Protein 2HEK (pdb70)

Structure (mmCIF, N/CA/C/O backbone):
data_2HEK
#
_entry.id   2HEK
#
_cell.length_a   107.687
_cell.length_b   144.413
_cell.length_c   144.677
_cell.angle_alpha   90.00
_cell.angle_beta   90.00
_cell.angle_gamma   90.00
#
_symmetry.space_group_name_H-M   'C 2 2 21'
#
loop_
_entity.id
_entity.type
_entity.pdbx_description
1 polymer 'Hypothetical protein'
2 non-polymer 'PHOSPHATE ION'
3 non-polymer 'ZINC ION'
4 non-polymer 'CHLORIDE ION'
5 non-polymer "GUANOSINE-5'-DIPHOSPHATE"
6 non-polymer GLYCEROL
7 non-polymer 'BROMIDE ION'
8 water water
#
loop_
_atom_site.group_PDB
_atom_site.id
_atom_site.type_symbol
_atom_site.label_atom_id
_atom_site.label_alt_id
_atom_site.label_comp_id
_atom_site.label_asym_id
_atom_site.label_entity_id
_atom_site.label_seq_id
_atom_site.pdbx_PDB_ins_code
_atom_site.Cartn_x
_atom_site.Cartn_y
_atom_site.Cartn_z
_atom_site.occupancy
_atom_site.B_iso_or_equiv
_atom_site.auth_seq_id
_atom_site.auth_comp_id
_atom_site.auth_asym_id
_atom_site.auth_atom_id
_atom_site.pdbx_PDB_model_num
ATOM 1 N N . MET A 1 1 ? 15.980 32.415 23.261 1.00 83.58 1 MET A N 1
ATOM 2 C CA . MET A 1 1 ? 15.338 33.390 24.200 1.00 83.22 1 MET A CA 1
ATOM 3 C C . MET A 1 1 ? 14.518 32.686 25.295 1.00 79.27 1 MET A C 1
ATOM 4 O O . MET A 1 1 ? 14.713 32.955 26.478 1.00 80.38 1 MET A O 1
ATOM 9 N N . ILE A 1 2 ? 13.579 31.829 24.896 1.00 72.07 2 ILE A N 1
ATOM 10 C CA . ILE A 1 2 ? 13.019 30.814 25.791 1.00 71.32 2 ILE A CA 1
ATOM 11 C C . ILE A 1 2 ? 13.076 29.458 25.063 1.00 61.80 2 ILE A C 1
ATOM 12 O O . ILE A 1 2 ? 12.470 29.301 23.993 1.00 62.65 2 ILE A O 1
ATOM 17 N N . LYS A 1 3 ? 13.841 28.512 25.619 1.00 55.98 3 LYS A N 1
ATOM 18 C CA . LYS A 1 3 ? 13.921 27.144 25.087 1.00 50.41 3 LYS A CA 1
ATOM 19 C C . LYS A 1 3 ? 13.228 26.168 26.025 1.00 44.29 3 LYS A C 1
ATOM 20 O O . LYS A 1 3 ? 13.211 26.391 27.242 1.00 36.19 3 LYS A O 1
ATOM 26 N N . GLU A 1 4 ? 12.659 25.107 25.447 1.00 38.02 4 GLU A N 1
ATOM 27 C CA . GLU A 1 4 ? 11.951 24.059 26.183 1.00 37.72 4 GLU A CA 1
ATOM 28 C C . GLU A 1 4 ? 12.787 22.786 26.177 1.00 35.86 4 GLU A C 1
ATOM 29 O O . GLU A 1 4 ? 13.303 22.392 25.118 1.00 34.18 4 GLU A O 1
ATOM 35 N N . PHE A 1 5 ? 12.892 22.136 27.339 1.00 32.00 5 PHE A N 1
ATOM 36 C CA . PHE A 1 5 ? 13.631 20.872 27.469 1.00 31.34 5 PHE A CA 1
ATOM 37 C C . PHE A 1 5 ? 12.647 19.833 27.939 1.00 29.43 5 PHE A C 1
ATOM 38 O O . PHE A 1 5 ? 11.973 20.058 28.941 1.00 29.96 5 PHE A O 1
ATOM 46 N N . SER A 1 6 ? 12.588 18.683 27.275 1.00 28.76 6 SER A N 1
ATOM 47 C CA . SER A 1 6 ? 11.748 17.569 27.748 1.00 30.05 6 SER A CA 1
ATOM 48 C C . SER A 1 6 ? 12.265 17.106 29.073 1.00 26.79 6 SER A C 1
ATOM 49 O O . SER A 1 6 ? 13.482 16.925 29.232 1.00 26.94 6 SER A O 1
ATOM 52 N N . ASP A 1 7 ? 11.343 16.868 30.001 1.00 25.83 7 ASP A N 1
ATOM 53 C CA . ASP A 1 7 ? 11.703 16.321 31.318 1.00 25.85 7 ASP A CA 1
ATOM 54 C C . ASP A 1 7 ? 10.548 15.436 31.691 1.00 25.19 7 ASP A C 1
ATOM 55 O O . ASP A 1 7 ? 9.443 15.945 31.912 1.00 24.79 7 ASP A O 1
ATOM 60 N N . PRO A 1 8 ? 10.780 14.107 31.782 1.00 24.43 8 PRO A N 1
ATOM 61 C CA . PRO A 1 8 ? 9.659 13.185 32.073 1.00 23.78 8 PRO A CA 1
ATOM 62 C C . PRO A 1 8 ? 9.002 13.454 33.429 1.00 26.59 8 PRO A C 1
ATOM 63 O O . PRO A 1 8 ? 7.856 13.036 33.638 1.00 28.05 8 PRO A O 1
ATOM 67 N N . LEU A 1 9 ? 9.677 14.185 34.339 1.00 21.56 9 LEU A N 1
ATOM 68 C CA . LEU A 1 9 ? 9.042 14.519 35.607 1.00 28.56 9 LEU A CA 1
ATOM 69 C C . LEU A 1 9 ? 7.989 15.617 35.438 1.00 30.97 9 LEU A C 1
ATOM 70 O O . LEU A 1 9 ? 7.027 15.662 36.182 1.00 34.31 9 LEU A O 1
ATOM 75 N N . TYR A 1 10 ? 8.175 16.515 34.483 1.00 25.14 10 TYR A N 1
ATOM 76 C CA . TYR A 1 10 ? 7.377 17.758 34.468 1.00 30.66 10 TYR A CA 1
ATOM 77 C C . TYR A 1 10 ? 6.711 18.013 33.143 1.00 31.84 10 TYR A C 1
ATOM 78 O O . TYR A 1 10 ? 5.920 18.931 33.037 1.00 37.68 10 TYR A O 1
ATOM 87 N N . GLY A 1 11 ? 7.050 17.228 32.127 1.00 29.71 11 GLY A N 1
ATOM 88 C CA . GLY A 1 11 ? 6.610 17.519 30.751 1.00 29.75 11 GLY A CA 1
ATOM 89 C C . GLY A 1 11 ? 7.717 18.295 30.040 1.00 29.66 11 GLY A C 1
ATOM 90 O O . GLY A 1 11 ? 8.558 17.715 29.337 1.00 31.33 11 GLY A O 1
ATOM 91 N N . PHE A 1 12 ? 7.736 19.603 30.223 1.00 27.25 12 PHE A N 1
ATOM 92 C CA . PHE A 1 12 ? 8.823 20.452 29.652 1.00 33.01 12 PHE A CA 1
ATOM 93 C C . PHE A 1 12 ? 9.308 21.415 30.711 1.00 33.69 12 PHE A C 1
ATOM 94 O O . PHE A 1 12 ? 8.521 21.829 31.552 1.00 37.29 12 PHE A O 1
ATOM 102 N N . VAL A 1 13 ? 10.602 21.720 30.709 1.00 31.80 13 VAL A N 1
ATOM 103 C CA . VAL A 1 13 ? 11.136 22.820 31.518 1.00 30.80 13 VAL A CA 1
ATOM 104 C C . VAL A 1 13 ? 11.506 23.998 30.590 1.00 31.09 13 VAL A C 1
ATOM 105 O O . VAL A 1 13 ? 12.290 23.840 29.661 1.00 29.74 13 VAL A O 1
ATOM 109 N N . ARG A 1 14 ? 10.904 25.156 30.846 1.00 31.68 14 ARG A N 1
ATOM 110 C CA . ARG A 1 14 ? 11.112 26.330 30.027 1.00 34.99 14 ARG A CA 1
ATOM 111 C C . ARG A 1 14 ? 12.197 27.139 30.696 1.00 32.69 14 ARG A C 1
ATOM 112 O O . ARG A 1 14 ? 12.110 27.415 31.888 1.00 35.93 14 ARG A O 1
ATOM 120 N N . VAL A 1 15 ? 13.222 27.498 29.940 1.00 30.95 15 VAL A N 1
ATOM 121 C CA . VAL A 1 15 ? 14.336 28.279 30.440 1.00 32.82 15 VAL A CA 1
ATOM 122 C C . VAL A 1 15 ? 14.536 29.568 29.606 1.00 35.37 15 VAL A C 1
ATOM 123 O O . VAL A 1 15 ? 14.554 29.510 28.374 1.00 35.89 15 VAL A O 1
ATOM 127 N N . GLY A 1 16 ? 14.721 30.705 30.287 1.00 36.10 16 GLY A N 1
ATOM 128 C CA . GLY A 1 16 ? 14.993 31.999 29.654 1.00 36.97 16 GLY A CA 1
ATOM 129 C C . GLY A 1 16 ? 16.444 32.183 29.252 1.00 39.53 16 GLY A C 1
ATOM 130 O O . GLY A 1 16 ? 17.261 31.281 29.406 1.00 39.48 16 GLY A O 1
ATOM 131 N N . GLU A 1 17 ? 16.790 33.361 28.747 1.00 39.35 17 GLU A N 1
ATOM 132 C CA . GLU A 1 17 ? 18.108 33.518 28.146 1.00 40.59 17 GLU A CA 1
ATOM 133 C C . GLU A 1 17 ? 19.252 33.443 29.149 1.00 34.78 17 GLU A C 1
ATOM 134 O O . GLU A 1 17 ? 20.322 32.924 28.829 1.00 34.73 17 GLU A O 1
ATOM 140 N N . ALA A 1 18 ? 19.063 33.989 30.349 1.00 33.16 18 ALA A N 1
ATOM 141 C CA . ALA A 1 18 ? 20.170 33.945 31.311 1.00 33.94 18 ALA A CA 1
ATOM 142 C C . ALA A 1 18 ? 20.490 32.491 31.677 1.00 32.88 18 ALA A C 1
ATOM 143 O O . ALA A 1 18 ? 21.657 32.075 31.696 1.00 28.46 18 ALA A O 1
ATOM 145 N N . GLY A 1 19 ? 19.441 31.699 31.911 1.00 32.72 19 GLY A N 1
ATOM 146 C CA . GLY A 1 19 ? 19.629 30.287 32.231 1.00 31.42 19 GLY A CA 1
ATOM 147 C C . GLY A 1 19 ? 20.290 29.504 31.119 1.00 30.11 19 GLY A C 1
ATOM 148 O O . GLY A 1 19 ? 21.183 28.688 31.388 1.00 29.89 19 GLY A O 1
ATOM 149 N N . LEU A 1 20 ? 19.869 29.738 29.869 1.00 29.63 20 LEU A N 1
ATOM 150 C CA . LEU A 1 20 ? 20.490 29.055 28.718 1.00 32.04 20 LEU A CA 1
ATOM 151 C C . LEU A 1 20 ? 21.982 29.320 28.592 1.00 32.93 20 LEU A C 1
ATOM 152 O O . LEU A 1 20 ? 22.766 28.404 28.296 1.00 33.22 20 LEU A O 1
ATOM 157 N N . ARG A 1 21 ? 22.384 30.573 28.820 1.00 33.52 21 ARG A N 1
ATOM 158 C CA . ARG A 1 21 ? 23.807 30.948 28.723 1.00 36.65 21 ARG A CA 1
ATOM 159 C C . ARG A 1 21 ? 24.601 30.176 29.762 1.00 32.07 21 ARG A C 1
ATOM 160 O O . ARG A 1 21 ? 25.715 29.653 29.494 1.00 31.22 21 ARG A O 1
ATOM 168 N N . LEU A 1 22 ? 24.004 30.049 30.949 1.00 29.87 22 LEU A N 1
ATOM 169 C CA . LEU A 1 22 ? 24.621 29.255 32.023 1.00 29.90 22 LEU A CA 1
ATOM 170 C C . LEU A 1 22 ? 24.631 27.768 31.701 1.00 30.76 22 LEU A C 1
ATOM 171 O O . LEU A 1 22 ? 25.637 27.080 31.900 1.00 30.34 22 LEU A O 1
ATOM 176 N N . ILE A 1 23 ? 23.503 27.257 31.210 1.00 31.38 23 ILE A N 1
ATOM 177 C CA . ILE A 1 23 ? 23.433 25.836 30.829 1.00 30.47 23 ILE A CA 1
ATOM 178 C C . ILE A 1 23 ? 24.490 25.446 29.785 1.00 32.10 23 ILE A C 1
ATOM 179 O O . ILE A 1 23 ? 25.117 24.381 29.871 1.00 30.08 23 ILE A O 1
ATOM 184 N N . ASP A 1 24 ? 24.704 26.329 28.819 1.00 35.17 24 ASP A N 1
ATOM 185 C CA . ASP A 1 24 ? 25.675 26.073 27.765 1.00 38.79 24 ASP A CA 1
ATOM 186 C C . ASP A 1 24 ? 27.149 26.171 28.194 1.00 39.57 24 ASP A C 1
ATOM 187 O O . ASP A 1 24 ? 28.037 25.761 27.453 1.00 42.60 24 ASP A O 1
ATOM 192 N N . SER A 1 25 ? 27.428 26.665 29.388 1.00 37.68 25 SER A N 1
ATOM 193 C CA . SER A 1 25 ? 28.858 26.779 29.821 1.00 34.05 25 SER A CA 1
ATOM 194 C C . SER A 1 25 ? 29.437 25.433 30.182 1.00 35.91 25 SER A C 1
ATOM 195 O O . SER A 1 25 ? 28.696 24.506 30.553 1.00 35.96 25 SER A O 1
ATOM 198 N N . PHE A 1 26 ? 30.758 25.298 30.067 1.00 35.21 26 PHE A N 1
ATOM 199 C CA . PHE A 1 26 ? 31.441 24.057 30.389 1.00 41.22 26 PHE A CA 1
ATOM 200 C C . PHE A 1 26 ? 31.228 23.559 31.837 1.00 39.36 26 PHE A C 1
ATOM 201 O O . PHE A 1 26 ? 31.039 22.372 32.040 1.00 36.07 26 PHE A O 1
ATOM 209 N N . PRO A 1 27 ? 31.303 24.443 32.857 1.00 39.86 27 PRO A N 1
ATOM 210 C CA . PRO A 1 27 ? 31.063 23.895 34.219 1.00 37.63 27 PRO A CA 1
ATOM 211 C C . PRO A 1 27 ? 29.638 23.328 34.431 1.00 34.35 27 PRO A C 1
ATOM 212 O O . PRO A 1 27 ? 29.456 22.403 35.231 1.00 33.01 27 PRO A O 1
ATOM 216 N N . PHE A 1 28 ? 28.649 23.864 33.727 1.00 30.24 28 PHE A N 1
ATOM 217 C CA . PHE A 1 28 ? 27.308 23.289 33.814 1.00 31.79 28 PHE A CA 1
ATOM 218 C C . PHE A 1 28 ? 27.219 21.998 32.991 1.00 32.64 28 PHE A C 1
ATOM 219 O O . PHE A 1 28 ? 26.646 20.995 33.445 1.00 31.60 28 PHE A O 1
ATOM 227 N N . GLN A 1 29 ? 27.821 21.986 31.811 1.00 31.68 29 GLN A N 1
ATOM 228 C CA . GLN A 1 29 ? 27.769 20.763 30.984 1.00 34.02 29 GLN A CA 1
ATOM 229 C C . GLN A 1 29 ? 28.457 19.563 31.663 1.00 34.69 29 GLN A C 1
ATOM 230 O O . GLN A 1 29 ? 28.034 18.419 31.497 1.00 33.12 29 GLN A O 1
ATOM 236 N N . ARG A 1 30 ? 29.501 19.827 32.448 1.00 33.29 30 ARG A N 1
ATOM 237 C CA . ARG A 1 30 ? 30.138 18.815 33.289 1.00 32.88 30 ARG A CA 1
ATOM 238 C C . ARG A 1 30 ? 29.113 17.974 34.086 1.00 32.05 30 ARG A C 1
ATOM 239 O O . ARG A 1 30 ? 29.300 16.754 34.345 1.00 29.28 30 ARG A O 1
ATOM 247 N N . LEU A 1 31 ? 28.042 18.625 34.519 1.00 27.71 31 LEU A N 1
ATOM 248 C CA . LEU A 1 31 ? 27.097 17.933 35.376 1.00 27.69 31 LEU A CA 1
ATOM 249 C C . LEU A 1 31 ? 26.413 16.774 34.632 1.00 27.32 31 LEU A C 1
ATOM 250 O O . LEU A 1 31 ? 25.962 15.853 35.272 1.00 29.07 31 LEU A O 1
ATOM 255 N N . ARG A 1 32 ? 26.373 16.818 33.295 1.00 30.67 32 ARG A N 1
ATOM 256 C CA . ARG A 1 32 ? 25.848 15.698 32.458 1.00 30.68 32 ARG A CA 1
ATOM 257 C C . ARG A 1 32 ? 26.676 14.441 32.665 1.00 29.87 32 ARG A C 1
ATOM 258 O O . ARG A 1 32 ? 26.260 13.396 32.254 1.00 30.40 32 ARG A O 1
ATOM 266 N N . TYR A 1 33 ? 27.867 14.553 33.249 1.00 31.28 33 TYR A N 1
ATOM 267 C CA . TYR A 1 33 ? 28.798 13.402 33.356 1.00 31.22 33 TYR A CA 1
ATOM 268 C C . TYR A 1 33 ? 29.003 12.958 34.818 1.00 31.21 33 TYR A C 1
ATOM 269 O O . TYR A 1 33 ? 29.975 12.265 35.169 1.00 31.81 33 TYR A O 1
ATOM 278 N N . VAL A 1 34 ? 28.035 13.333 35.653 1.00 31.37 34 VAL A N 1
ATOM 279 C CA . VAL A 1 34 ? 28.030 12.992 37.081 1.00 30.89 34 VAL A CA 1
ATOM 280 C C . VAL A 1 34 ? 26.624 12.475 37.413 1.00 28.81 34 VAL A C 1
ATOM 281 O O . VAL A 1 34 ? 25.683 13.263 37.465 1.00 27.70 34 VAL A O 1
ATOM 285 N N . LYS A 1 35 ? 26.486 11.175 37.652 1.00 27.33 35 LYS A N 1
ATOM 286 C CA . LYS A 1 35 ? 25.216 10.594 38.076 1.00 28.58 35 LYS A CA 1
ATOM 287 C C . LYS A 1 35 ? 24.794 11.146 39.418 1.00 28.18 35 LYS A C 1
ATOM 288 O O . LYS A 1 35 ? 25.616 11.267 40.342 1.00 27.94 35 LYS A O 1
ATOM 294 N N . GLN A 1 36 ? 23.511 11.480 39.513 1.00 25.46 36 GLN A N 1
ATOM 295 C CA . GLN A 1 36 ? 22.908 12.025 40.701 1.00 25.70 36 GLN A CA 1
ATOM 296 C C . GLN A 1 36 ? 23.181 11.118 41.890 1.00 28.30 36 GLN A C 1
ATOM 297 O O . GLN A 1 36 ? 23.523 11.603 42.980 1.00 25.47 36 GLN A O 1
ATOM 303 N N . LEU A 1 37 ? 23.073 9.804 41.681 1.00 27.98 37 LEU A N 1
ATOM 304 C CA . LEU A 1 37 ? 23.174 8.846 42.777 1.00 26.22 37 LEU A CA 1
ATOM 305 C C . LEU A 1 37 ? 24.452 7.997 42.777 1.00 26.33 37 LEU A C 1
ATOM 306 O O . LEU A 1 37 ? 24.498 6.977 43.441 1.00 27.36 37 LEU A O 1
ATOM 311 N N . GLY A 1 38 ? 25.485 8.431 42.057 1.00 26.67 38 GLY A N 1
ATOM 312 C CA . GLY A 1 38 ? 26.787 7.811 42.137 1.00 28.23 38 GLY A CA 1
ATOM 313 C C . GLY A 1 38 ? 26.736 6.414 41.598 1.00 28.62 38 GLY A C 1
ATOM 314 O O . GLY A 1 38 ? 26.436 6.219 40.435 1.00 30.77 38 GLY A O 1
ATOM 315 N N . LEU A 1 39 ? 27.017 5.447 42.469 1.00 29.45 39 LEU A N 1
ATOM 316 C CA . LEU A 1 39 ? 27.052 4.017 42.127 1.00 27.33 39 LEU A CA 1
ATOM 317 C C . LEU A 1 39 ? 25.746 3.292 42.376 1.00 25.17 39 LEU A C 1
ATOM 318 O O . LEU A 1 39 ? 25.708 2.089 42.233 1.00 29.25 39 LEU A O 1
ATOM 323 N N . ALA A 1 40 ? 24.675 3.994 42.755 1.00 23.86 40 ALA A N 1
ATOM 324 C CA . ALA A 1 40 ? 23.430 3.305 43.023 1.00 23.36 40 ALA A CA 1
ATOM 325 C C . ALA A 1 40 ? 22.948 2.486 41.815 1.00 25.63 40 ALA A C 1
ATOM 326 O O . ALA A 1 40 ? 22.185 1.544 41.987 1.00 26.82 40 ALA A O 1
ATOM 328 N N . TYR A 1 41 ? 23.386 2.821 40.600 1.00 26.87 41 TYR A N 1
ATOM 329 C CA . TYR A 1 41 ? 22.878 2.108 39.407 1.00 28.47 41 TYR A CA 1
ATOM 330 C C . TYR A 1 41 ? 23.362 0.656 39.411 1.00 27.69 41 TYR A C 1
ATOM 331 O O . TYR A 1 41 ? 22.826 -0.190 38.684 1.00 27.32 41 TYR A O 1
ATOM 340 N N . LEU A 1 42 ? 24.350 0.360 40.263 1.00 24.70 42 LEU A N 1
ATOM 341 C CA . LEU A 1 42 ? 24.833 -1.020 40.395 1.00 26.64 42 LEU A CA 1
ATOM 342 C C . LEU A 1 42 ? 23.839 -1.882 41.187 1.00 27.06 42 LEU A C 1
ATOM 343 O O . LEU A 1 42 ? 23.970 -3.110 41.232 1.00 28.90 42 LEU A O 1
ATOM 348 N N . VAL A 1 43 ? 22.853 -1.242 41.807 1.00 24.45 43 VAL A N 1
ATOM 349 C CA . VAL A 1 43 ? 21.807 -1.938 42.564 1.00 23.92 43 VAL A CA 1
ATOM 350 C C . VAL A 1 43 ? 20.415 -1.658 41.929 1.00 25.56 43 VAL A C 1
ATOM 351 O O . VAL A 1 43 ? 19.588 -2.577 41.775 1.00 28.08 43 VAL A O 1
ATOM 355 N N . PHE A 1 44 ? 20.169 -0.393 41.582 1.00 24.84 44 PHE A N 1
ATOM 356 C CA . PHE A 1 44 ? 18.904 0.063 40.922 1.00 24.78 44 PHE A CA 1
ATOM 357 C C . PHE A 1 44 ? 19.284 0.432 39.495 1.00 23.24 44 PHE A C 1
ATOM 358 O O . PHE A 1 44 ? 19.757 1.541 39.265 1.00 24.21 44 PHE A O 1
ATOM 366 N N . PRO A 1 45 ? 19.177 -0.522 38.548 1.00 22.94 45 PRO A N 1
ATOM 367 C CA . PRO A 1 45 ? 19.862 -0.347 37.254 1.00 23.90 45 PRO A CA 1
ATOM 368 C C . PRO A 1 45 ? 19.475 0.907 36.466 1.00 23.75 45 PRO A C 1
ATOM 369 O O . PRO A 1 45 ? 20.316 1.460 35.750 1.00 25.81 45 PRO A O 1
ATOM 373 N N . SER A 1 46 ? 18.248 1.380 36.653 1.00 22.53 46 SER A N 1
ATOM 374 C CA . SER A 1 46 ? 17.739 2.526 35.869 1.00 22.92 46 SER A CA 1
ATOM 375 C C . SER A 1 46 ? 18.104 3.893 36.509 1.00 24.30 46 SER A C 1
ATOM 376 O O . SER A 1 46 ? 17.723 4.935 35.974 1.00 24.27 46 SER A O 1
ATOM 379 N N . ALA A 1 47 ? 18.874 3.885 37.612 1.00 24.16 47 ALA A N 1
ATOM 380 C CA . ALA A 1 47 ? 19.310 5.140 38.294 1.00 24.69 47 ALA A CA 1
ATOM 381 C C . ALA A 1 47 ? 20.409 5.823 37.510 1.00 25.07 47 ALA A C 1
ATOM 382 O O . ALA A 1 47 ? 21.500 6.074 38.047 1.00 26.91 47 ALA A O 1
ATOM 384 N N . GLN A 1 48 ? 20.109 6.189 36.271 1.00 23.78 48 GLN A N 1
ATOM 385 C CA . GLN A 1 48 ? 21.135 6.751 35.365 1.00 24.40 48 GLN A CA 1
ATOM 386 C C . GLN A 1 48 ? 21.048 8.274 35.262 1.00 24.34 48 GLN A C 1
ATOM 387 O O . GLN A 1 48 ? 21.834 8.879 34.560 1.00 24.45 48 GLN A O 1
ATOM 393 N N . HIS A 1 49 ? 20.076 8.887 35.940 1.00 23.56 49 HIS A N 1
ATOM 394 C CA . HIS A 1 49 ? 19.868 10.342 35.824 1.00 24.13 49 HIS A CA 1
ATOM 395 C C . HIS A 1 49 ? 21.088 11.105 36.376 1.00 26.12 49 HIS A C 1
ATOM 396 O O . HIS A 1 49 ? 21.811 10.601 37.296 1.00 26.69 49 HIS A O 1
ATOM 403 N N . THR A 1 50 ? 21.342 12.292 35.806 1.00 23.77 50 THR A N 1
ATOM 404 C CA . THR A 1 50 ? 22.536 13.060 36.176 1.00 25.02 50 THR A CA 1
ATOM 405 C C . THR A 1 50 ? 22.213 14.372 36.860 1.00 25.08 50 THR A C 1
ATOM 406 O O . THR A 1 50 ? 21.036 14.791 36.907 1.00 25.33 50 THR A O 1
ATOM 410 N N . ARG A 1 51 ? 23.252 15.009 37.421 1.00 24.71 51 ARG A N 1
ATOM 411 C CA . ARG A 1 51 ? 23.094 16.312 38.106 1.00 23.92 51 ARG A CA 1
ATOM 412 C C . ARG A 1 51 ? 22.612 17.423 37.162 1.00 24.36 51 ARG A C 1
ATOM 413 O O . ARG A 1 51 ? 21.962 18.395 37.594 1.00 27.24 51 ARG A O 1
ATOM 421 N N . PHE A 1 52 ? 22.870 17.227 35.870 1.00 25.98 52 PHE A N 1
ATOM 422 C CA . PHE A 1 52 ? 22.415 18.170 34.806 1.00 26.72 52 PHE A CA 1
ATOM 423 C C . PHE A 1 52 ? 20.906 18.248 34.790 1.00 25.31 52 PHE A C 1
ATOM 424 O O . PHE A 1 52 ? 20.319 19.331 34.941 1.00 26.70 52 PHE A O 1
ATOM 432 N N . GLU A 1 53 ? 20.236 17.111 34.641 1.00 24.11 53 GLU A N 1
ATOM 433 C CA . GLU A 1 53 ? 18.773 17.157 34.615 1.00 23.73 53 GLU A CA 1
ATOM 434 C C . GLU A 1 53 ? 18.188 17.581 35.937 1.00 21.07 53 GLU A C 1
ATOM 435 O O . GLU A 1 53 ? 17.158 18.276 35.968 1.00 23.48 53 GLU A O 1
ATOM 441 N N . HIS A 1 54 ? 18.771 17.093 37.034 1.00 23.17 54 HIS A N 1
ATOM 442 C CA . HIS A 1 54 ? 18.362 17.520 38.383 1.00 26.73 54 HIS A CA 1
ATOM 443 C C . HIS A 1 54 ? 18.415 19.069 38.510 1.00 25.79 54 HIS A C 1
ATOM 444 O O . HIS A 1 54 ? 17.466 19.698 38.986 1.00 22.76 54 HIS A O 1
ATOM 451 N N . SER A 1 55 ? 19.506 19.685 38.055 1.00 28.04 55 SER A N 1
ATOM 452 C CA . SER A 1 55 ? 19.635 21.165 38.139 1.00 25.99 55 SER A CA 1
ATOM 453 C C . SER A 1 55 ? 18.560 21.907 37.345 1.00 25.75 55 SER A C 1
ATOM 454 O O . SER A 1 55 ? 18.048 22.922 37.823 1.00 26.53 55 SER A O 1
ATOM 457 N N . LEU A 1 56 ? 18.180 21.386 36.171 1.00 23.79 56 LEU A N 1
ATOM 458 C CA . LEU A 1 56 ? 17.072 21.958 35.369 1.00 23.51 56 LEU A CA 1
ATOM 459 C C . LEU A 1 56 ? 15.773 21.810 36.118 1.00 22.23 56 LEU A C 1
ATOM 460 O O . LEU A 1 56 ? 14.938 22.703 36.122 1.00 25.20 56 LEU A O 1
ATOM 465 N N . GLY A 1 57 ? 15.610 20.669 36.779 1.00 23.98 57 GLY A N 1
ATOM 466 C CA . GLY A 1 57 ? 14.418 20.407 37.598 1.00 23.52 57 GLY A CA 1
ATOM 467 C C . GLY A 1 57 ? 14.346 21.331 38.798 1.00 24.74 57 GLY A C 1
ATOM 468 O O . GLY A 1 57 ? 13.277 21.845 39.135 1.00 25.39 57 GLY A O 1
ATOM 469 N N . VAL A 1 58 ? 15.482 21.559 39.458 1.00 25.67 58 VAL A N 1
ATOM 470 C CA . VAL A 1 58 ? 15.502 22.535 40.592 1.00 24.26 58 VAL A CA 1
ATOM 471 C C . VAL A 1 58 ? 15.101 23.959 40.132 1.00 24.76 58 VAL A C 1
ATOM 472 O O . VAL A 1 58 ? 14.257 24.634 40.755 1.00 26.99 58 VAL A O 1
ATOM 476 N N . TYR A 1 59 ? 15.695 24.403 39.023 1.00 24.51 59 TYR A N 1
ATOM 477 C CA . TYR A 1 59 ? 15.301 25.658 38.382 1.00 25.96 59 TYR A CA 1
ATOM 478 C C . TYR A 1 59 ? 13.772 25.694 38.155 1.00 25.89 59 TYR A C 1
ATOM 479 O O . TYR A 1 59 ? 13.131 26.666 38.484 1.00 29.00 59 TYR A O 1
ATOM 488 N N . HIS A 1 60 ? 13.197 24.636 37.596 1.00 25.72 60 HIS A N 1
ATOM 489 C CA . HIS A 1 60 ? 11.754 24.590 37.312 1.00 23.07 60 HIS A CA 1
ATOM 490 C C . HIS A 1 60 ? 10.891 24.590 38.587 1.00 25.03 60 HIS A C 1
ATOM 491 O O . HIS A 1 60 ? 9.884 25.336 38.691 1.00 28.07 60 HIS A O 1
ATOM 498 N N . ILE A 1 61 ? 11.262 23.782 39.583 1.00 21.81 61 ILE A N 1
ATOM 499 C CA . ILE A 1 61 ? 10.513 23.790 40.848 1.00 24.85 61 ILE A CA 1
ATOM 500 C C . ILE A 1 61 ? 10.661 25.127 41.604 1.00 27.06 61 ILE A C 1
ATOM 501 O O . ILE A 1 61 ? 9.690 25.626 42.181 1.00 27.74 61 ILE A O 1
ATOM 506 N N . THR A 1 62 ? 11.862 25.715 41.568 1.00 25.34 62 THR A N 1
ATOM 507 C CA . THR A 1 62 ? 12.069 27.040 42.157 1.00 26.89 62 THR A CA 1
ATOM 508 C C . THR A 1 62 ? 11.126 28.056 41.520 1.00 28.89 62 THR A C 1
ATOM 509 O O . THR A 1 62 ? 10.524 28.845 42.241 1.00 29.87 62 THR A O 1
ATOM 513 N N . GLU A 1 63 ? 11.021 28.041 40.188 1.00 31.85 63 GLU A N 1
ATOM 514 C CA . GLU A 1 63 ? 10.062 28.904 39.450 1.00 35.39 63 GLU A CA 1
ATOM 515 C C . GLU A 1 63 ? 8.654 28.764 39.993 1.00 34.04 63 GLU A C 1
ATOM 516 O O . GLU A 1 63 ? 7.969 29.772 40.303 1.00 32.37 63 GLU A O 1
ATOM 522 N N . ARG A 1 64 ? 8.212 27.513 40.117 1.00 34.10 64 ARG A N 1
ATOM 523 C CA . ARG A 1 64 ? 6.875 27.199 40.585 1.00 35.23 64 ARG A CA 1
ATOM 524 C C . ARG A 1 64 ? 6.638 27.737 41.988 1.00 32.42 64 ARG A C 1
ATOM 525 O O . ARG A 1 64 ? 5.603 28.373 42.260 1.00 33.31 64 ARG A O 1
ATOM 533 N N . ILE A 1 65 ? 7.586 27.500 42.892 1.00 27.98 65 ILE A N 1
ATOM 534 C CA . ILE A 1 65 ? 7.417 27.944 44.288 1.00 30.59 65 ILE A CA 1
ATOM 535 C C . ILE A 1 65 ? 7.398 29.489 44.357 1.00 33.09 65 ILE A C 1
ATOM 536 O O . ILE A 1 65 ? 6.595 30.060 45.088 1.00 32.49 65 ILE A O 1
ATOM 541 N N . CYS A 1 66 ? 8.272 30.155 43.600 1.00 33.17 66 CYS A N 1
ATOM 542 C CA . CYS A 1 66 ? 8.251 31.642 43.522 1.00 34.77 66 CYS A CA 1
ATOM 543 C C . CYS A 1 66 ? 6.904 32.164 42.995 1.00 36.82 66 CYS A C 1
ATOM 544 O O . CYS A 1 66 ? 6.369 33.163 43.502 1.00 36.75 66 CYS A O 1
ATOM 547 N N . GLU A 1 67 ? 6.361 31.505 41.980 1.00 38.61 67 GLU A N 1
ATOM 548 C CA . GLU A 1 67 ? 4.998 31.811 41.494 1.00 45.03 67 GLU A CA 1
ATOM 549 C C . GLU A 1 67 ? 3.910 31.673 42.572 1.00 44.96 67 GLU A C 1
ATOM 550 O O . GLU A 1 67 ? 3.051 32.563 42.720 1.00 49.16 67 GLU A O 1
ATOM 556 N N . SER A 1 68 ? 3.946 30.583 43.332 1.00 43.01 68 SER A N 1
ATOM 557 C CA . SER A 1 68 ? 2.971 30.367 44.406 1.00 44.67 68 SER A CA 1
ATOM 558 C C . SER A 1 68 ? 3.153 31.381 45.537 1.00 43.78 68 SER A C 1
ATOM 559 O O . SER A 1 68 ? 2.177 31.869 46.117 1.00 42.87 68 SER A O 1
ATOM 562 N N . LEU A 1 69 ? 4.409 31.687 45.853 1.00 40.02 69 LEU A N 1
ATOM 563 C CA . LEU A 1 69 ? 4.711 32.559 46.976 1.00 38.77 69 LEU A CA 1
ATOM 564 C C . LEU A 1 69 ? 4.785 34.049 46.616 1.00 41.49 69 LEU A C 1
ATOM 565 O O . LEU A 1 69 ? 4.945 34.885 47.517 1.00 43.63 69 LEU A O 1
ATOM 570 N N . LYS A 1 70 ? 4.677 34.368 45.324 1.00 41.04 70 LYS A N 1
ATOM 571 C CA . LYS A 1 70 ? 4.711 35.747 44.817 1.00 44.47 70 LYS A CA 1
ATOM 572 C C . LYS A 1 70 ? 6.009 36.459 45.218 1.00 44.67 70 LYS A C 1
ATOM 573 O O . LYS A 1 70 ? 5.998 37.605 45.717 1.00 41.59 70 LYS A O 1
ATOM 579 N N . VAL A 1 71 ? 7.112 35.758 44.988 1.00 42.36 71 VAL A N 1
ATOM 580 C CA . VAL A 1 71 ? 8.441 36.210 45.352 1.00 44.52 71 VAL A CA 1
ATOM 581 C C . VAL A 1 71 ? 8.901 37.263 44.337 1.00 45.21 71 VAL A C 1
ATOM 582 O O . VAL A 1 71 ? 8.786 37.063 43.129 1.00 45.03 71 VAL A O 1
ATOM 586 N N . LYS A 1 72 ? 9.385 38.390 44.856 1.00 46.39 72 LYS A N 1
ATOM 587 C CA . LYS A 1 72 ? 9.869 39.518 44.060 1.00 52.68 72 LYS A CA 1
ATOM 588 C C . LYS A 1 72 ? 11.098 39.116 43.240 1.00 45.73 72 LYS A C 1
ATOM 589 O O . LYS A 1 72 ? 11.131 39.261 42.010 1.00 48.43 72 LYS A O 1
ATOM 595 N N . GLU A 1 73 ? 12.094 38.575 43.921 1.00 39.98 73 GLU A N 1
ATOM 596 C CA . GLU A 1 73 ? 13.374 38.289 43.289 1.00 37.80 73 GLU A CA 1
ATOM 597 C C . GLU A 1 73 ? 13.368 36.898 42.665 1.00 35.20 73 GLU A C 1
ATOM 598 O O . GLU A 1 73 ? 14.260 36.097 42.930 1.00 32.69 73 GLU A O 1
ATOM 604 N N . LYS A 1 74 ? 12.352 36.605 41.871 1.00 35.80 74 LYS A N 1
ATOM 605 C CA . LYS A 1 74 ? 12.179 35.263 41.289 1.00 35.67 74 LYS A CA 1
ATOM 606 C C . LYS A 1 74 ? 13.366 34.837 40.417 1.00 32.49 74 LYS A C 1
ATOM 607 O O . LYS A 1 74 ? 13.901 33.733 40.574 1.00 34.94 74 LYS A O 1
ATOM 613 N N . GLU A 1 75 ? 13.805 35.694 39.506 1.00 28.80 75 GLU A N 1
ATOM 614 C CA . GLU A 1 75 ? 14.857 35.252 38.578 1.00 33.06 75 GLU A CA 1
ATOM 615 C C . GLU A 1 75 ? 16.127 34.899 39.330 1.00 31.66 75 GLU A C 1
ATOM 616 O O . GLU A 1 75 ? 16.799 33.914 39.021 1.00 31.86 75 GLU A O 1
ATOM 622 N N . LEU A 1 76 ? 16.433 35.667 40.369 1.00 31.41 76 LEU A N 1
ATOM 623 C CA . LEU A 1 76 ? 17.705 35.460 41.054 1.00 32.71 76 LEU A CA 1
ATOM 624 C C . LEU A 1 76 ? 17.683 34.130 41.805 1.00 30.66 76 LEU A C 1
ATOM 625 O O . LEU A 1 76 ? 18.674 33.405 41.807 1.00 31.27 76 LEU A O 1
ATOM 630 N N . VAL A 1 77 ? 16.560 33.832 42.475 1.00 28.70 77 VAL A N 1
ATOM 631 C CA . VAL A 1 77 ? 16.467 32.589 43.243 1.00 28.56 77 VAL A CA 1
ATOM 632 C C . VAL A 1 77 ? 16.416 31.403 42.267 1.00 27.11 77 VAL A C 1
ATOM 633 O O . VAL A 1 77 ? 16.974 30.363 42.569 1.00 28.57 77 VAL A O 1
ATOM 637 N N . LYS A 1 78 ? 15.800 31.578 41.091 1.00 26.04 78 LYS A N 1
ATOM 638 C CA . LYS A 1 78 ? 15.753 30.506 40.088 1.00 29.56 78 LYS A CA 1
ATOM 639 C C . LYS A 1 78 ? 17.163 30.195 39.657 1.00 30.08 78 LYS A C 1
ATOM 640 O O . LYS A 1 78 ? 17.556 29.011 39.536 1.00 29.98 78 LYS A O 1
ATOM 646 N N . LEU A 1 79 ? 17.952 31.241 39.431 1.00 28.39 79 LEU A N 1
ATOM 647 C CA . LEU A 1 79 ? 19.337 30.966 39.031 1.00 29.42 79 LEU A CA 1
ATOM 648 C C . LEU A 1 79 ? 20.125 30.367 40.177 1.00 28.09 79 LEU A C 1
ATOM 649 O O . LEU A 1 79 ? 20.974 29.519 39.945 1.00 28.31 79 LEU A O 1
ATOM 654 N N . ALA A 1 80 ? 19.869 30.794 41.424 1.00 27.90 80 ALA A N 1
ATOM 655 C CA . ALA A 1 80 ? 20.537 30.157 42.560 1.00 27.69 80 ALA A CA 1
ATOM 656 C C . ALA A 1 80 ? 20.204 28.652 42.584 1.00 29.32 80 ALA A C 1
ATOM 657 O O . ALA A 1 80 ? 21.070 27.819 42.894 1.00 30.27 80 ALA A O 1
ATOM 659 N N . GLY A 1 81 ? 18.940 28.314 42.276 1.00 29.07 81 GLY A N 1
ATOM 660 C CA . GLY A 1 81 ? 18.508 26.895 42.182 1.00 25.60 81 GLY A CA 1
ATOM 661 C C . GLY A 1 81 ? 19.276 26.195 41.066 1.00 26.19 81 GLY A C 1
ATOM 662 O O . GLY A 1 81 ? 19.866 25.134 41.272 1.00 25.81 81 GLY A O 1
ATOM 663 N N . LEU A 1 82 ? 19.287 26.791 39.880 1.00 28.25 82 LEU A N 1
ATOM 664 C CA . LEU A 1 82 ? 20.019 26.234 38.732 1.00 26.49 82 LEU A CA 1
ATOM 665 C C . LEU A 1 82 ? 21.503 25.877 38.994 1.00 28.96 82 LEU A C 1
ATOM 666 O O . LEU A 1 82 ? 21.993 24.818 38.540 1.00 27.98 82 LEU A O 1
ATOM 671 N N . LEU A 1 83 ? 22.219 26.722 39.762 1.00 26.36 83 LEU A N 1
ATOM 672 C CA . LEU A 1 83 ? 23.667 26.540 39.912 1.00 28.08 83 LEU A CA 1
ATOM 673 C C . LEU A 1 83 ? 24.043 25.803 41.187 1.00 28.32 83 LEU A C 1
ATOM 674 O O . LEU A 1 83 ? 25.220 25.635 41.495 1.00 29.79 83 LEU A O 1
ATOM 679 N N . HIS A 1 84 ? 23.023 25.353 41.920 1.00 28.79 84 HIS A N 1
ATOM 680 C CA . HIS A 1 84 ? 23.211 24.742 43.231 1.00 32.10 84 HIS A CA 1
ATOM 681 C C . HIS A 1 84 ? 24.185 23.580 43.259 1.00 31.39 84 HIS A C 1
ATOM 682 O O . HIS A 1 84 ? 24.831 23.362 44.259 1.00 31.97 84 HIS A O 1
ATOM 689 N N . ASP A 1 85 ? 24.258 22.809 42.175 1.00 33.47 85 ASP A N 1
ATOM 690 C CA . ASP A 1 85 ? 25.126 21.636 42.074 1.00 32.63 85 ASP A CA 1
ATOM 691 C C . ASP A 1 85 ? 26.500 21.845 41.384 1.00 32.51 85 ASP A C 1
ATOM 692 O O . ASP A 1 85 ? 27.237 20.870 41.180 1.00 33.43 85 ASP A O 1
ATOM 697 N N . LEU A 1 86 ? 26.861 23.070 41.019 1.00 32.16 86 LEU A N 1
ATOM 698 C CA . LEU A 1 86 ? 28.101 23.278 40.242 1.00 34.19 86 LEU A CA 1
ATOM 699 C C . LEU A 1 86 ? 29.348 22.717 40.916 1.00 35.68 86 LEU A C 1
ATOM 700 O O . LEU A 1 86 ? 30.279 22.259 40.240 1.00 35.91 86 LEU A O 1
ATOM 705 N N . GLY A 1 87 ? 29.362 22.735 42.244 1.00 35.07 87 GLY A N 1
ATOM 706 C CA . GLY A 1 87 ? 30.500 22.278 43.007 1.00 36.36 87 GLY A CA 1
ATOM 707 C C . GLY A 1 87 ? 30.438 20.817 43.485 1.00 37.54 87 GLY A C 1
ATOM 708 O O . GLY A 1 87 ? 31.235 20.423 44.325 1.00 39.38 87 GLY A O 1
ATOM 709 N N . HIS A 1 88 ? 29.501 20.017 42.963 1.00 34.85 88 HIS A N 1
ATOM 710 C CA . HIS A 1 88 ? 29.382 18.622 43.403 1.00 36.50 88 HIS A CA 1
ATOM 711 C C . HIS A 1 88 ? 30.442 17.720 42.772 1.00 36.43 88 HIS A C 1
ATOM 712 O O . HIS A 1 88 ? 30.661 17.751 41.563 1.00 38.16 88 HIS A O 1
ATOM 719 N N . PRO A 1 89 ? 31.119 16.930 43.612 1.00 39.39 89 PRO A N 1
ATOM 720 C CA . PRO A 1 89 ? 32.098 16.003 43.049 1.00 37.98 89 PRO A CA 1
ATOM 721 C C . PRO A 1 89 ? 31.477 14.645 42.664 1.00 37.48 89 PRO A C 1
ATOM 722 O O . PRO A 1 89 ? 30.564 14.189 43.339 1.00 39.10 89 PRO A O 1
ATOM 726 N N . PRO A 1 90 ? 31.931 13.996 41.578 1.00 37.89 90 PRO A N 1
ATOM 727 C CA . PRO A 1 90 ? 31.302 12.713 41.230 1.00 37.52 90 PRO A CA 1
ATOM 728 C C . PRO A 1 90 ? 31.032 11.777 42.458 1.00 38.44 90 PRO A C 1
ATOM 729 O O . PRO A 1 90 ? 31.796 11.798 43.428 1.00 36.37 90 PRO A O 1
ATOM 733 N N . PHE A 1 91 ? 30.000 10.942 42.369 1.00 37.43 91 PHE A N 1
ATOM 734 C CA . PHE A 1 91 ? 29.490 9.973 43.396 1.00 39.39 91 PHE A CA 1
ATOM 735 C C . PHE A 1 91 ? 28.872 10.655 44.609 1.00 43.48 91 PHE A C 1
ATOM 736 O O . PHE A 1 91 ? 28.623 11.850 44.633 1.00 43.21 91 PHE A O 1
ATOM 744 N N . SER A 1 92 ? 28.610 9.825 45.642 1.00 42.98 92 SER A N 1
ATOM 745 C CA . SER A 1 92 ? 27.928 10.295 46.846 1.00 48.39 92 SER A CA 1
ATOM 746 C C . SER A 1 92 ? 28.826 10.513 48.042 1.00 49.81 92 SER A C 1
ATOM 747 O O . SER A 1 92 ? 29.802 9.790 48.233 1.00 48.76 92 SER A O 1
ATOM 750 N N . HIS A 1 93 ? 28.500 11.503 48.864 1.00 53.14 93 HIS A N 1
ATOM 751 C CA . HIS A 1 93 ? 29.286 11.572 50.066 1.00 57.11 93 HIS A CA 1
ATOM 752 C C . HIS A 1 93 ? 30.739 11.899 49.755 1.00 58.62 93 HIS A C 1
ATOM 753 O O . HIS A 1 93 ? 31.637 11.404 50.410 1.00 59.39 93 HIS A O 1
ATOM 760 N N . THR A 1 94 ? 30.959 12.743 48.746 1.00 59.70 94 THR A N 1
ATOM 761 C CA . THR A 1 94 ? 32.339 12.989 48.319 1.00 62.80 94 THR A CA 1
ATOM 762 C C . THR A 1 94 ? 32.868 14.369 48.663 1.00 65.13 94 THR A C 1
ATOM 763 O O . THR A 1 94 ? 34.070 14.619 48.611 1.00 61.81 94 THR A O 1
ATOM 767 N N . THR A 1 95 ? 31.973 15.285 49.029 1.00 69.12 95 THR A N 1
ATOM 768 C CA . THR A 1 95 ? 32.371 16.638 49.410 1.00 75.58 95 THR A CA 1
ATOM 769 C C . THR A 1 95 ? 33.408 16.588 50.525 1.00 77.80 95 THR A C 1
ATOM 770 O O . THR A 1 95 ? 34.436 17.289 50.493 1.00 76.81 95 THR A O 1
ATOM 774 N N . GLU A 1 96 ? 33.125 15.750 51.520 1.00 80.81 96 GLU A N 1
ATOM 775 C CA . GLU A 1 96 ? 33.936 15.599 52.723 1.00 83.58 96 GLU A CA 1
ATOM 776 C C . GLU A 1 96 ? 35.308 14.972 52.478 1.00 82.39 96 GLU A C 1
ATOM 777 O O . GLU A 1 96 ? 36.162 15.004 53.363 1.00 82.78 96 GLU A O 1
ATOM 783 N N . VAL A 1 97 ? 35.523 14.395 51.295 1.00 80.06 97 VAL A N 1
ATOM 784 C CA . VAL A 1 97 ? 36.846 13.858 50.973 1.00 79.26 97 VAL A CA 1
ATOM 785 C C . VAL A 1 97 ? 37.688 14.887 50.212 1.00 77.94 97 VAL A C 1
ATOM 786 O O . VAL A 1 97 ? 38.920 14.840 50.269 1.00 77.44 97 VAL A O 1
ATOM 790 N N . LEU A 1 98 ? 37.018 15.813 49.520 1.00 77.83 98 LEU A N 1
ATOM 791 C CA . LEU A 1 98 ? 37.699 16.844 48.721 1.00 74.05 98 LEU A CA 1
ATOM 792 C C . LEU A 1 98 ? 38.089 18.095 49.518 1.00 78.44 98 LEU A C 1
ATOM 793 O O . LEU A 1 98 ? 39.135 18.703 49.260 1.00 76.25 98 LEU A O 1
ATOM 798 N N . LEU A 1 99 ? 37.241 18.475 50.471 1.00 80.01 99 LEU A N 1
ATOM 799 C CA . LEU A 1 99 ? 37.466 19.672 51.281 1.00 82.99 99 LEU A CA 1
ATOM 800 C C . LEU A 1 99 ? 38.773 19.667 52.100 1.00 86.06 99 LEU A C 1
ATOM 801 O O . LEU A 1 99 ? 39.498 20.666 52.080 1.00 86.22 99 LEU A O 1
ATOM 806 N N . PRO A 1 100 ? 39.084 18.552 52.811 1.00 88.71 100 PRO A N 1
ATOM 807 C CA . PRO A 1 100 ? 40.372 18.503 53.521 1.00 89.95 100 PRO A CA 1
ATOM 808 C C . PRO A 1 100 ? 41.598 18.574 52.601 1.00 91.48 100 PRO A C 1
ATOM 809 O O . PRO A 1 100 ? 42.667 18.995 53.046 1.00 91.47 100 PRO A O 1
ATOM 813 N N . ARG A 1 101 ? 41.441 18.175 51.339 1.00 93.57 101 ARG A N 1
ATOM 814 C CA . ARG A 1 101 ? 42.546 18.199 50.371 1.00 96.47 101 ARG A CA 1
ATOM 815 C C . ARG A 1 101 ? 42.636 19.554 49.661 1.00 96.56 101 ARG A C 1
ATOM 816 O O . ARG A 1 101 ? 43.225 19.683 48.576 1.00 97.52 101 ARG A O 1
ATOM 824 N N . GLU A 1 102 ? 42.051 20.558 50.307 1.00 97.76 102 G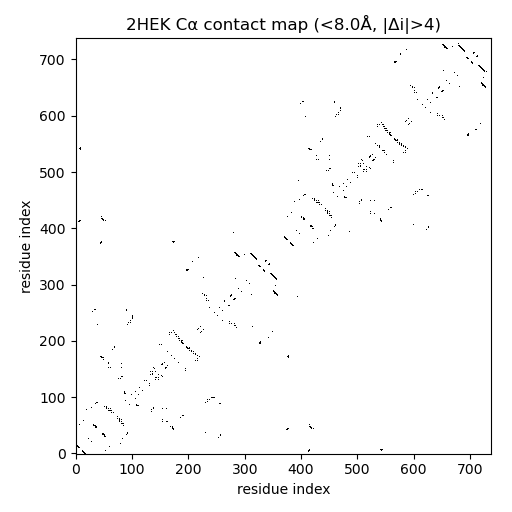LU A N 1
ATOM 825 C CA . GLU A 1 102 ? 42.035 21.895 49.796 1.00 90.85 102 GLU A CA 1
ATOM 826 C C . GLU A 1 102 ? 42.230 22.834 50.981 1.00 99.18 102 GLU A C 1
ATOM 827 O O . GLU A 1 102 ? 41.474 22.832 51.964 1.00 98.68 102 GLU A O 1
ATOM 833 N N . ARG A 1 103 ? 43.279 23.626 50.874 1.00 100.41 103 ARG A N 1
ATOM 834 C CA . ARG A 1 103 ? 43.827 24.517 51.932 1.00 102.46 103 ARG A CA 1
ATOM 835 C C . ARG A 1 103 ? 42.865 25.410 52.704 1.00 101.43 103 ARG A C 1
ATOM 836 O O . ARG A 1 103 ? 42.875 25.395 53.931 1.00 101.31 103 ARG A O 1
ATOM 844 N N . SER A 1 104 ? 42.024 26.185 52.031 1.00 100.18 104 SER A N 1
ATOM 845 C CA . SER A 1 104 ? 41.114 27.138 52.722 1.00 98.48 104 SER A CA 1
ATOM 846 C C . SER A 1 104 ? 39.761 26.570 53.091 1.00 95.93 104 SER A C 1
ATOM 847 O O . SER A 1 104 ? 39.089 27.083 53.984 1.00 95.85 104 SER A O 1
ATOM 850 N N . HIS A 1 105 ? 39.327 25.523 52.395 1.00 92.56 105 HIS A N 1
ATOM 851 C CA . HIS A 1 105 ? 38.064 24.855 52.695 1.00 88.92 105 HIS A CA 1
ATOM 852 C C . HIS A 1 105 ? 36.882 25.462 51.936 1.00 82.59 105 HIS A C 1
ATOM 853 O O . HIS A 1 105 ? 35.744 25.037 52.114 1.00 80.23 105 HIS A O 1
ATOM 860 N N . GLU A 1 106 ? 37.212 26.458 51.096 1.00 73.58 106 GLU A N 1
ATOM 861 C CA . GLU A 1 106 ? 36.164 27.152 50.366 1.00 75.06 106 GLU A CA 1
ATOM 862 C C . GLU A 1 106 ? 35.250 26.195 49.597 1.00 62.93 106 GLU A C 1
ATOM 863 O O . GLU A 1 106 ? 35.723 25.298 48.914 1.00 63.40 106 GLU A O 1
ATOM 869 N N . ASP A 1 107 ? 33.944 26.415 49.707 1.00 57.34 107 ASP A N 1
ATOM 870 C CA . ASP A 1 107 ? 32.953 25.577 49.043 1.00 53.55 107 ASP A CA 1
ATOM 871 C C . ASP A 1 107 ? 33.221 25.608 47.525 1.00 48.74 107 ASP A C 1
ATOM 872 O O . ASP A 1 107 ? 33.402 26.682 46.943 1.00 47.22 107 ASP A O 1
ATOM 877 N N . PHE A 1 108 ? 33.290 24.431 46.903 1.00 44.49 108 PHE A N 1
ATOM 878 C CA . PHE A 1 108 ? 33.565 24.328 45.465 1.00 42.99 108 PHE A CA 1
ATOM 879 C C . PHE A 1 108 ? 32.478 24.959 44.586 1.00 39.20 108 PHE A C 1
ATOM 880 O O . PHE A 1 108 ? 32.773 25.401 43.484 1.00 38.06 108 PHE A O 1
ATOM 888 N N . THR A 1 109 ? 31.239 25.029 45.078 1.00 36.21 109 THR A N 1
ATOM 889 C CA . THR A 1 109 ? 30.169 25.718 44.329 1.00 37.23 109 THR A CA 1
ATOM 890 C C . THR A 1 109 ? 30.482 27.190 44.191 1.00 36.14 109 THR A C 1
ATOM 891 O O . THR A 1 109 ? 30.292 27.749 43.125 1.00 36.83 109 THR A O 1
ATOM 895 N N . GLU A 1 110 ? 30.931 27.817 45.284 1.00 34.38 110 GLU A N 1
ATOM 896 C CA . GLU A 1 110 ? 31.338 29.217 45.255 1.00 36.84 110 GLU A CA 1
ATOM 897 C C . GLU A 1 110 ? 32.534 29.385 44.339 1.00 33.85 110 GLU A C 1
ATOM 898 O O . GLU A 1 110 ? 32.537 30.306 43.533 1.00 34.32 110 GLU A O 1
ATOM 904 N N . ARG A 1 111 ? 33.527 28.497 44.407 1.00 33.38 111 ARG A N 1
ATOM 905 C CA . ARG A 1 111 ? 34.698 28.582 43.556 1.00 37.56 111 ARG A CA 1
ATOM 906 C C . ARG A 1 111 ? 34.377 28.491 42.064 1.00 38.34 111 ARG A C 1
ATOM 907 O O . ARG A 1 111 ? 34.918 29.256 41.269 1.00 39.54 111 ARG A O 1
ATOM 915 N N . VAL A 1 112 ? 33.500 27.564 41.699 1.00 35.82 112 VAL A N 1
ATOM 916 C CA . VAL A 1 112 ? 33.111 27.372 40.290 1.00 34.55 112 VAL A CA 1
ATOM 917 C C . VAL A 1 112 ? 32.361 28.633 39.767 1.00 34.28 112 VAL A C 1
ATOM 918 O O . VAL A 1 112 ? 32.588 29.099 38.658 1.00 37.26 112 VAL A O 1
ATOM 922 N N . ILE A 1 113 ? 31.473 29.176 40.598 1.00 30.46 113 ILE A N 1
ATOM 923 C CA . ILE A 1 113 ? 30.749 30.396 40.212 1.00 32.89 113 ILE A CA 1
ATOM 924 C C . ILE A 1 113 ? 31.697 31.592 40.026 1.00 37.92 113 ILE A C 1
ATOM 925 O O . ILE A 1 113 ? 31.491 32.395 39.112 1.00 39.39 113 ILE A O 1
ATOM 930 N N . LYS A 1 114 ? 32.714 31.712 40.879 1.00 38.41 114 LYS A N 1
ATOM 931 C CA . LYS A 1 114 ? 33.572 32.900 40.876 1.00 38.59 114 LYS A CA 1
ATOM 932 C C . LYS A 1 114 ? 34.801 32.796 39.979 1.00 42.54 114 LYS A C 1
ATOM 933 O O . LYS A 1 114 ? 35.263 33.823 39.451 1.00 44.84 114 LYS A O 1
ATOM 939 N N . GLU A 1 115 ? 35.305 31.573 39.781 1.00 41.11 115 GLU A N 1
ATOM 940 C CA . GLU A 1 115 ? 36.577 31.337 39.090 1.00 42.27 115 GLU A CA 1
ATOM 941 C C . GLU A 1 115 ? 36.468 30.790 37.654 1.00 43.71 115 GLU A C 1
ATOM 942 O O . GLU A 1 115 ? 37.493 30.434 37.053 1.00 46.98 115 GLU A O 1
ATOM 948 N N . THR A 1 116 ? 35.252 30.720 37.095 1.00 39.21 116 THR A N 1
ATOM 949 C CA . THR A 1 116 ? 35.077 30.239 35.719 1.00 34.82 116 THR A CA 1
ATOM 950 C C . THR A 1 116 ? 34.244 31.240 34.928 1.00 37.73 116 THR A C 1
ATOM 951 O O . THR A 1 116 ? 33.828 32.269 35.482 1.00 36.03 116 THR A O 1
ATOM 955 N N . GLU A 1 117 ? 33.944 30.931 33.660 1.00 38.55 117 GLU A N 1
ATOM 956 C CA . GLU A 1 117 ? 33.057 31.763 32.829 1.00 38.34 117 GLU A CA 1
ATOM 957 C C . GLU A 1 117 ? 31.698 32.030 33.464 1.00 35.48 117 GLU A C 1
ATOM 958 O O . GLU A 1 117 ? 31.030 32.981 33.083 1.00 36.10 117 GLU A O 1
ATOM 964 N N . ILE A 1 118 ? 31.257 31.182 34.408 1.00 35.24 118 ILE A N 1
ATOM 965 C CA . ILE A 1 118 ? 29.975 31.436 35.100 1.00 34.74 118 ILE A CA 1
ATOM 966 C C . ILE A 1 118 ? 29.921 32.879 35.627 1.00 32.65 118 ILE A C 1
ATOM 967 O O . ILE A 1 118 ? 28.930 33.570 35.457 1.00 33.33 118 ILE A O 1
ATOM 972 N N . TYR A 1 119 ? 30.992 33.350 36.257 1.00 36.10 119 TYR A N 1
ATOM 973 C CA . TYR A 1 119 ? 30.957 34.721 36.807 1.00 34.21 119 TYR A CA 1
ATOM 974 C C . TYR A 1 119 ? 30.639 35.785 35.737 1.00 34.43 119 TYR A C 1
ATOM 975 O O . TYR A 1 119 ? 29.722 36.640 35.894 1.00 30.28 119 TYR A O 1
ATOM 984 N N . GLU A 1 120 ? 31.383 35.742 34.631 1.00 36.01 120 GLU A N 1
ATOM 985 C CA . GLU A 1 120 ? 31.177 36.689 33.529 1.00 38.42 120 GLU A CA 1
ATOM 986 C C . GLU A 1 120 ? 29.767 36.588 32.993 1.00 38.08 120 GLU A C 1
ATOM 987 O O . GLU A 1 120 ? 29.117 37.597 32.657 1.00 35.64 120 GLU A O 1
ATOM 993 N N . ILE A 1 121 ? 29.265 35.361 32.916 1.00 37.44 121 ILE A N 1
ATOM 994 C CA . ILE A 1 121 ? 27.905 35.183 32.432 1.00 32.66 121 ILE A CA 1
ATOM 995 C C . ILE A 1 121 ? 26.917 35.872 33.370 1.00 31.31 121 ILE A C 1
ATOM 996 O O . ILE A 1 121 ? 26.050 36.650 32.922 1.00 29.04 121 ILE A O 1
ATOM 1001 N N . LEU A 1 122 ? 27.022 35.606 34.674 1.00 32.31 122 LEU A N 1
ATOM 1002 C CA . LEU A 1 122 ? 26.100 36.268 35.642 1.00 30.78 122 LEU A CA 1
ATOM 1003 C C . LEU A 1 122 ? 26.229 37.815 35.657 1.00 33.20 122 LEU A C 1
ATOM 1004 O O . LEU A 1 122 ? 25.218 38.553 35.820 1.00 31.47 122 LEU A O 1
ATOM 1009 N N . LYS A 1 123 ? 27.460 38.309 35.458 1.00 31.79 123 LYS A N 1
ATOM 1010 C CA . LYS A 1 123 ? 27.701 39.770 35.442 1.00 37.19 123 LYS A CA 1
ATOM 1011 C C . LYS A 1 123 ? 26.950 40.498 34.335 1.00 40.67 123 LYS A C 1
ATOM 1012 O O . LYS A 1 123 ? 26.689 41.688 34.461 1.00 39.77 123 LYS A O 1
ATOM 1018 N N . GLN A 1 124 ? 26.578 39.785 33.264 1.00 39.21 124 GLN A N 1
ATOM 1019 C CA . GLN A 1 124 ? 25.753 40.371 32.216 1.00 42.43 124 GLN A CA 1
ATOM 1020 C C . GLN A 1 124 ? 24.372 40.794 32.701 1.00 42.75 124 GLN A C 1
ATOM 1021 O O . GLN A 1 124 ? 23.788 41.743 32.167 1.00 45.54 124 GLN A O 1
ATOM 1027 N N . ASP A 1 125 ? 23.844 40.091 33.699 1.00 40.79 125 ASP A N 1
ATOM 1028 C CA . ASP A 1 125 ? 22.513 40.359 34.216 1.00 42.60 125 ASP A CA 1
ATOM 1029 C C . ASP A 1 125 ? 22.465 40.896 35.662 1.00 39.50 125 ASP A C 1
ATOM 1030 O O . ASP A 1 125 ? 21.463 41.512 36.039 1.00 35.14 125 ASP A O 1
ATOM 1035 N N . TYR A 1 126 ? 23.507 40.651 36.465 1.00 34.74 126 TYR A N 1
ATOM 1036 C CA . TYR A 1 126 ? 23.431 40.958 37.923 1.00 33.75 126 TYR A CA 1
ATOM 1037 C C . TYR A 1 126 ? 24.635 41.777 38.369 1.00 33.60 126 TYR A C 1
ATOM 1038 O O . TYR A 1 126 ? 25.711 41.588 37.835 1.00 30.91 126 TYR A O 1
ATOM 1047 N N . SER A 1 127 ? 24.427 42.659 39.356 1.00 33.71 127 SER A N 1
ATOM 1048 C CA . SER A 1 127 ? 25.485 43.459 39.994 1.00 31.69 127 SER A CA 1
ATOM 1049 C C . SER A 1 127 ? 26.442 42.543 40.746 1.00 32.62 127 SER A C 1
ATOM 1050 O O . SER A 1 127 ? 26.079 41.399 41.074 1.00 30.83 127 SER A O 1
ATOM 1053 N N . HIS A 1 128 ? 27.654 43.029 41.043 1.00 30.85 128 HIS A N 1
ATOM 1054 C CA . HIS A 1 128 ? 28.587 42.314 41.908 1.00 29.52 128 HIS A CA 1
ATOM 1055 C C . HIS A 1 128 ? 27.934 41.849 43.233 1.00 31.78 128 HIS A C 1
ATOM 1056 O O . HIS A 1 128 ? 28.185 40.722 43.686 1.00 31.40 128 HIS A O 1
ATOM 1063 N N . GLU A 1 129 ? 27.155 42.733 43.870 1.00 32.07 129 GLU A N 1
ATOM 1064 C CA . GLU A 1 129 ? 26.458 42.428 45.142 1.00 33.21 129 GLU A CA 1
ATOM 1065 C C . GLU A 1 129 ? 25.416 41.295 44.977 1.00 33.63 129 GLU A C 1
ATOM 1066 O O . GLU A 1 129 ? 25.349 40.408 45.799 1.00 35.75 129 GLU A O 1
ATOM 1072 N N . ASP A 1 130 ? 24.574 41.367 43.957 1.00 32.84 130 ASP A N 1
ATOM 1073 C CA . ASP A 1 130 ? 23.579 40.279 43.701 1.00 30.98 130 ASP A CA 1
ATOM 1074 C C . ASP A 1 130 ? 24.201 38.922 43.420 1.00 29.41 130 ASP A C 1
ATOM 1075 O O . ASP A 1 130 ? 23.663 37.910 43.833 1.00 31.49 130 ASP A O 1
ATOM 1080 N N . ILE A 1 131 ? 25.374 38.893 42.791 1.00 27.45 131 ILE A N 1
ATOM 1081 C CA . ILE A 1 131 ? 26.096 37.641 42.633 1.00 29.02 131 ILE A CA 1
ATOM 1082 C C . ILE A 1 131 ? 26.590 37.118 43.994 1.00 30.40 131 ILE A C 1
ATOM 1083 O O . ILE A 1 131 ? 26.597 35.904 44.233 1.00 30.70 131 ILE A O 1
ATOM 1088 N N . GLU A 1 132 ? 27.043 38.002 44.891 1.00 30.37 132 GLU A N 1
ATOM 1089 C CA . GLU A 1 132 ? 27.422 37.508 46.227 1.00 30.12 132 GLU A CA 1
ATOM 1090 C C . GLU A 1 132 ? 26.201 36.983 46.958 1.00 28.66 132 GLU A C 1
ATOM 1091 O O . GLU A 1 132 ? 26.329 36.046 47.714 1.00 30.68 132 GLU A O 1
ATOM 1097 N N . ARG A 1 133 ? 25.034 37.602 46.750 1.00 26.53 133 ARG A N 1
ATOM 1098 C CA . ARG A 1 133 ? 23.790 37.156 47.396 1.00 31.31 133 ARG A CA 1
ATOM 1099 C C . ARG A 1 133 ? 23.330 35.803 46.831 1.00 32.76 133 ARG A C 1
ATOM 1100 O O . ARG A 1 133 ? 22.964 34.922 47.592 1.00 31.99 133 ARG A O 1
ATOM 1108 N N . LEU A 1 134 ? 23.376 35.654 45.500 1.00 30.66 134 LEU A N 1
ATOM 1109 C CA . LEU A 1 134 ? 23.130 34.359 44.856 1.00 31.65 134 LEU A CA 1
ATOM 1110 C C . LEU A 1 134 ? 23.987 33.243 45.469 1.00 31.96 134 LEU A C 1
ATOM 1111 O O . LEU A 1 134 ? 23.490 32.163 45.768 1.00 34.31 134 LEU A O 1
ATOM 1116 N N . VAL A 1 135 ? 25.273 33.498 45.644 1.00 29.34 135 VAL A N 1
ATOM 1117 C CA . VAL A 1 135 ? 26.170 32.507 46.262 1.00 32.26 135 VAL A CA 1
ATOM 1118 C C . VAL A 1 135 ? 25.726 32.102 47.681 1.00 34.20 135 VAL A C 1
ATOM 1119 O O . VAL A 1 135 ? 25.642 30.924 47.999 1.00 37.08 135 VAL A O 1
ATOM 1123 N N . ARG A 1 136 ? 25.419 33.076 48.525 1.00 35.24 136 ARG A N 1
ATOM 1124 C CA . ARG A 1 136 ? 24.948 32.805 49.892 1.00 33.30 136 ARG A CA 1
ATOM 1125 C C . ARG A 1 136 ? 23.640 32.029 49.897 1.00 33.48 136 ARG A C 1
ATOM 1126 O O . ARG A 1 136 ? 23.475 31.104 50.668 1.00 34.21 136 ARG A O 1
ATOM 1134 N N . ILE A 1 137 ? 22.709 32.458 49.060 1.00 33.20 137 ILE A N 1
ATOM 1135 C CA . ILE A 1 137 ? 21.407 31.845 48.928 1.00 32.74 137 ILE A CA 1
ATOM 1136 C C . ILE A 1 137 ? 21.578 30.370 48.525 1.00 34.94 137 ILE A C 1
ATOM 1137 O O . ILE A 1 137 ? 21.023 29.464 49.172 1.00 33.09 137 ILE A O 1
ATOM 1142 N N . THR A 1 138 ? 22.397 30.128 47.510 1.00 33.32 138 THR A N 1
ATOM 1143 C CA . THR A 1 138 ? 22.576 28.768 47.042 1.00 36.42 138 THR A CA 1
ATOM 1144 C C . THR A 1 138 ? 23.328 27.872 48.032 1.00 38.37 138 THR A C 1
ATOM 1145 O O . THR A 1 138 ? 23.118 26.662 48.043 1.00 38.14 138 THR A O 1
ATOM 1149 N N . LEU A 1 139 ? 24.192 28.445 48.869 1.00 37.49 139 LEU A N 1
ATOM 1150 C CA . LEU A 1 139 ? 24.921 27.619 49.826 1.00 38.18 139 LEU A CA 1
ATOM 1151 C C . LEU A 1 139 ? 24.193 27.461 51.135 1.00 37.29 139 LEU A C 1
ATOM 1152 O O . LEU A 1 139 ? 24.694 26.791 52.035 1.00 39.91 139 LEU A O 1
ATOM 1157 N N . GLY A 1 140 ? 23.037 28.086 51.261 1.00 37.14 140 GLY A N 1
ATOM 1158 C CA . GLY A 1 140 ? 22.334 28.119 52.550 1.00 41.78 140 GLY A CA 1
ATOM 1159 C C . GLY A 1 140 ? 23.083 28.890 53.654 1.00 43.57 140 GLY A C 1
ATOM 1160 O O . GLY A 1 140 ? 23.051 28.494 54.823 1.00 40.37 140 GLY A O 1
ATOM 1161 N N . LYS A 1 141 ? 23.767 29.980 53.287 1.00 42.61 141 LYS A N 1
ATOM 1162 C CA . LYS A 1 141 ? 24.435 30.846 54.278 1.00 44.01 141 LYS A CA 1
ATOM 1163 C C . LYS A 1 141 ? 23.973 32.310 54.203 1.00 41.05 141 LYS A C 1
ATOM 1164 O O . LYS A 1 141 ? 24.784 33.197 53.954 1.00 40.98 141 LYS A O 1
ATOM 1170 N N . PRO A 1 142 ? 22.664 32.571 54.427 1.00 39.50 142 PRO A N 1
ATOM 1171 C CA . PRO A 1 142 ? 22.150 33.926 54.310 1.00 39.02 142 PRO A CA 1
ATOM 1172 C C . PRO A 1 142 ? 22.719 34.839 55.392 1.00 42.99 142 PRO A C 1
ATOM 1173 O O . PRO A 1 142 ? 23.125 34.351 56.463 1.00 45.19 142 PRO A O 1
ATOM 1177 N N . GLU A 1 143 ? 22.715 36.140 55.121 1.00 41.97 143 GLU A N 1
ATOM 1178 C CA . GLU A 1 143 ? 23.236 37.153 56.050 1.00 47.15 143 GLU A CA 1
ATOM 1179 C C . GLU A 1 143 ? 22.1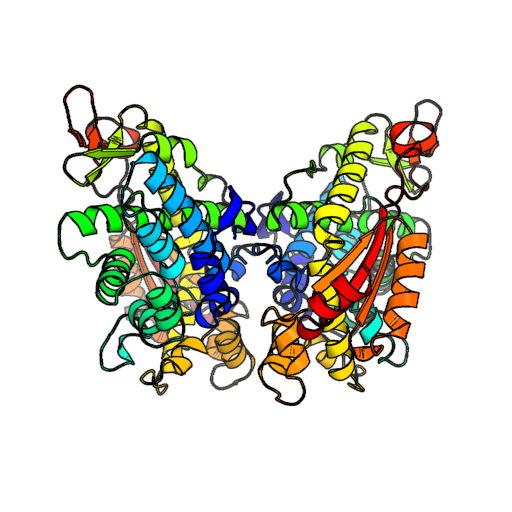21 38.085 56.503 1.00 48.63 143 GLU A C 1
ATOM 1180 O O . GLU A 1 143 ? 22.316 38.876 57.422 1.00 51.49 143 GLU A O 1
ATOM 1186 N N . ASP A 1 144 ? 20.973 38.043 55.825 1.00 47.13 144 ASP A N 1
ATOM 1187 C CA . ASP A 1 144 ? 19.806 38.816 56.251 1.00 47.77 144 ASP A CA 1
ATOM 1188 C C . ASP A 1 144 ? 18.516 38.029 56.029 1.00 49.11 144 ASP A C 1
ATOM 1189 O O . ASP A 1 144 ? 18.570 36.853 55.633 1.00 46.85 144 ASP A O 1
ATOM 1194 N N . GLU A 1 145 ? 17.376 38.664 56.290 1.00 49.98 145 GLU A N 1
ATOM 1195 C CA . GLU A 1 145 ? 16.086 37.966 56.246 1.00 52.06 145 GLU A CA 1
ATOM 1196 C C . GLU A 1 145 ? 15.574 37.694 54.832 1.00 49.82 145 GLU A C 1
ATOM 1197 O O . GLU A 1 145 ? 14.965 36.666 54.592 1.00 48.37 145 GLU A O 1
ATOM 1203 N N . GLU A 1 146 ? 15.822 38.611 53.895 1.00 47.69 146 GLU A N 1
ATOM 1204 C CA . GLU A 1 146 ? 15.501 38.362 52.493 1.00 46.34 146 GLU A CA 1
ATOM 1205 C C . GLU A 1 146 ? 16.310 37.175 51.987 1.00 44.26 146 GLU A C 1
ATOM 1206 O O . GLU A 1 146 ? 15.748 36.267 51.381 1.00 44.65 146 GLU A O 1
ATOM 1212 N N . GLU A 1 147 ? 17.617 37.170 52.251 1.00 38.49 147 GLU A N 1
ATOM 1213 C CA . GLU A 1 147 ? 18.449 36.083 51.803 1.00 38.54 147 GLU A CA 1
ATOM 1214 C C . GLU A 1 147 ? 18.000 34.769 52.436 1.00 38.85 147 GLU A C 1
ATOM 1215 O O . GLU A 1 147 ? 18.050 33.738 51.779 1.00 36.66 147 GLU A O 1
ATOM 1221 N N . LYS A 1 148 ? 17.565 34.813 53.694 1.00 37.09 148 LYS A N 1
ATOM 1222 C CA . LYS A 1 148 ? 17.130 33.596 54.383 1.00 39.12 148 LYS A CA 1
ATOM 1223 C C . LYS A 1 148 ? 15.854 33.035 53.751 1.00 36.75 148 LYS A C 1
ATOM 1224 O O . LYS A 1 148 ? 15.777 31.833 53.518 1.00 33.03 148 LYS A O 1
ATOM 1230 N N . LEU A 1 149 ? 14.872 33.887 53.459 1.00 36.68 149 LEU A N 1
ATOM 1231 C CA . LEU A 1 149 ? 13.656 33.415 52.783 1.00 38.64 149 LEU A CA 1
ATOM 1232 C C . LEU A 1 149 ? 14.000 32.749 51.442 1.00 39.07 149 LEU A C 1
ATOM 1233 O O . LEU A 1 149 ? 13.483 31.675 51.115 1.00 36.20 149 LEU A O 1
ATOM 1238 N N . LEU A 1 150 ? 14.852 33.409 50.657 1.00 33.84 150 LEU A N 1
ATOM 1239 C CA . LEU A 1 150 ? 15.169 32.927 49.330 1.00 33.79 150 LEU A CA 1
ATOM 1240 C C . LEU A 1 150 ? 15.922 31.629 49.431 1.00 31.81 150 LEU A C 1
ATOM 1241 O O . LEU A 1 150 ? 15.655 30.704 48.655 1.00 32.21 150 LEU A O 1
ATOM 1246 N N . SER A 1 151 ? 16.840 31.547 50.403 1.00 25.82 151 SER A N 1
ATOM 1247 C CA . SER A 1 151 ? 17.627 30.342 50.603 1.00 29.64 151 SER A CA 1
ATOM 1248 C C . SER A 1 151 ? 16.747 29.157 51.036 1.00 32.88 151 SER A C 1
ATOM 1249 O O . SER A 1 151 ? 16.982 28.026 50.596 1.00 31.17 151 SER A O 1
ATOM 1252 N N . GLU A 1 152 ? 15.731 29.432 51.867 1.00 34.21 152 GLU A N 1
ATOM 1253 C CA . GLU A 1 152 ? 14.737 28.420 52.304 1.00 34.94 152 GLU A CA 1
ATOM 1254 C C . GLU A 1 152 ? 13.984 27.820 51.111 1.00 33.10 152 GLU A C 1
ATOM 1255 O O . GLU A 1 152 ? 13.652 26.628 51.116 1.00 30.84 152 GLU A O 1
ATOM 1261 N N . ILE A 1 153 ? 13.711 28.652 50.106 1.00 31.51 153 ILE A N 1
ATOM 1262 C CA . ILE A 1 153 ? 12.995 28.193 48.920 1.00 32.20 153 ILE A CA 1
ATOM 1263 C C . ILE A 1 153 ? 13.752 27.044 48.227 1.00 30.37 153 ILE A C 1
ATOM 1264 O O . ILE A 1 153 ? 13.137 26.109 47.723 1.00 33.59 153 ILE A O 1
ATOM 1269 N N . ILE A 1 154 ? 15.071 27.099 48.258 1.00 30.39 154 ILE A N 1
ATOM 1270 C CA . ILE A 1 154 ? 15.915 26.092 47.634 1.00 32.43 154 ILE A CA 1
ATOM 1271 C C . ILE A 1 154 ? 16.361 24.962 48.566 1.00 34.32 154 ILE A C 1
ATOM 1272 O O . ILE A 1 154 ? 16.258 23.789 48.181 1.00 33.00 154 ILE A O 1
ATOM 1277 N N . THR A 1 155 ? 16.806 25.302 49.789 1.00 32.91 155 THR A N 1
ATOM 1278 C CA . THR A 1 155 ? 17.569 24.387 50.643 1.00 31.03 155 THR A CA 1
ATOM 1279 C C . THR A 1 155 ? 16.776 23.959 51.885 1.00 32.27 155 THR A C 1
ATOM 1280 O O . THR A 1 155 ? 17.258 23.140 52.680 1.00 31.90 155 THR A O 1
ATOM 1284 N N . GLY A 1 156 ? 15.567 24.492 52.063 1.00 28.61 156 GLY A N 1
ATOM 1285 C CA . GLY A 1 156 ? 14.754 24.163 53.250 1.00 33.15 156 GLY A CA 1
ATOM 1286 C C . GLY A 1 156 ? 14.217 22.739 53.222 1.00 34.45 156 GLY A C 1
ATOM 1287 O O . GLY A 1 156 ? 14.500 21.977 52.289 1.00 34.65 156 GLY A O 1
ATOM 1288 N N . GLU A 1 157 ? 13.444 22.365 54.241 1.00 36.73 157 GLU A N 1
ATOM 1289 C CA . GLU A 1 157 ? 13.049 20.968 54.399 1.00 41.83 157 GLU A CA 1
ATOM 1290 C C . GLU A 1 157 ? 12.234 20.464 53.198 1.00 42.37 157 GLU A C 1
ATOM 1291 O O . GLU A 1 157 ? 12.485 19.359 52.719 1.00 44.80 157 GLU A O 1
ATOM 1297 N N . PHE A 1 158 ? 11.297 21.277 52.720 1.00 39.32 158 PHE A N 1
ATOM 1298 C CA . PHE A 1 158 ? 10.676 21.068 51.392 1.00 41.66 158 PHE A CA 1
ATOM 1299 C C . PHE A 1 158 ? 11.148 22.107 50.312 1.00 37.11 158 PHE A C 1
ATOM 1300 O O . PHE A 1 158 ? 10.374 22.571 49.487 1.00 36.65 158 PHE A O 1
ATOM 1308 N N . GLY A 1 159 ? 12.434 22.454 50.340 1.00 31.46 159 GLY A N 1
ATOM 1309 C CA . GLY A 1 159 ? 13.075 23.231 49.276 1.00 27.82 159 GLY A CA 1
ATOM 1310 C C . GLY A 1 159 ? 12.964 22.589 47.911 1.00 27.79 159 GLY A C 1
ATOM 1311 O O . GLY A 1 159 ? 12.713 21.372 47.783 1.00 28.62 159 GLY A O 1
ATOM 1312 N N . SER A 1 160 ? 13.149 23.395 46.875 1.00 27.84 160 SER A N 1
ATOM 1313 C CA . SER A 1 160 ? 13.090 22.922 45.481 1.00 26.35 160 SER A CA 1
ATOM 1314 C C . SER A 1 160 ? 14.138 21.851 45.185 1.00 27.84 160 SER A C 1
ATOM 1315 O O . SER A 1 160 ? 13.913 20.946 44.354 1.00 24.81 160 SER A O 1
ATOM 1318 N N . ASP A 1 161 ? 15.288 21.937 45.843 1.00 25.45 161 ASP A N 1
ATOM 1319 C CA . ASP A 1 161 ? 16.329 20.898 45.662 1.00 26.90 161 ASP A CA 1
ATOM 1320 C C . ASP A 1 161 ? 15.805 19.501 46.042 1.00 26.51 161 ASP A C 1
ATOM 1321 O O . ASP A 1 161 ? 15.810 18.593 45.209 1.00 30.07 161 ASP A O 1
ATOM 1326 N N . ARG A 1 162 ? 15.308 19.351 47.269 1.00 24.98 162 ARG A N 1
ATOM 1327 C CA . ARG A 1 162 ? 14.728 18.108 47.742 1.00 28.79 162 ARG A CA 1
ATOM 1328 C C . ARG A 1 162 ? 13.506 17.693 46.961 1.00 28.17 162 ARG A C 1
ATOM 1329 O O . ARG A 1 162 ? 13.370 16.526 46.656 1.00 29.94 162 ARG A O 1
ATOM 1337 N N . MET A 1 163 ? 12.610 18.621 46.665 1.00 27.56 163 MET A N 1
ATOM 1338 C CA . MET A 1 163 ? 11.431 18.277 45.928 1.00 28.52 163 MET A CA 1
ATOM 1339 C C . MET A 1 163 ? 11.823 17.651 44.588 1.00 27.41 163 MET A C 1
ATOM 1340 O O . MET A 1 163 ? 11.206 16.667 44.158 1.00 27.58 163 MET A O 1
ATOM 1345 N N . ASP A 1 164 ? 12.845 18.185 43.948 1.00 21.97 164 ASP A N 1
ATOM 1346 C CA . ASP A 1 164 ? 13.202 17.590 42.671 1.00 24.09 164 ASP A CA 1
ATOM 1347 C C . ASP A 1 164 ? 13.899 16.261 42.854 1.00 24.86 164 ASP A C 1
ATOM 1348 O O . ASP A 1 164 ? 13.547 15.284 42.187 1.00 24.93 164 ASP A O 1
ATOM 1353 N N . TYR A 1 165 ? 14.928 16.162 43.728 1.00 24.94 165 TYR A N 1
ATOM 1354 C CA . TYR A 1 165 ? 15.627 14.882 43.742 1.00 27.42 165 TYR A CA 1
ATOM 1355 C C . TYR A 1 165 ? 14.787 13.742 44.306 1.00 25.84 165 TYR A C 1
ATOM 1356 O O . TYR A 1 165 ? 14.936 12.610 43.848 1.00 27.13 165 TYR A O 1
ATOM 1365 N N . LEU A 1 166 ? 13.906 14.001 45.275 1.00 23.58 166 LEU A N 1
ATOM 1366 C CA . LEU A 1 166 ? 13.097 12.899 45.809 1.00 26.62 166 LEU A CA 1
ATOM 1367 C C . LEU A 1 166 ? 12.249 12.309 44.702 1.00 21.81 166 LEU A C 1
ATOM 1368 O O . LEU A 1 166 ? 12.207 11.092 44.526 1.00 23.56 166 LEU A O 1
ATOM 1373 N N . ARG A 1 167 ? 11.574 13.179 43.952 1.00 27.47 167 ARG A N 1
ATOM 1374 C CA . ARG A 1 167 ? 10.738 12.750 42.795 1.00 21.18 167 ARG A CA 1
ATOM 1375 C C . ARG A 1 167 ? 11.553 12.120 41.662 1.00 23.97 167 ARG A C 1
ATOM 1376 O O . ARG A 1 167 ? 11.162 11.093 41.073 1.00 22.59 167 ARG A O 1
ATOM 1384 N N . ARG A 1 168 ? 12.677 12.725 41.297 1.00 21.51 168 ARG A N 1
ATOM 1385 C CA . ARG A 1 168 ? 13.469 12.195 40.202 1.00 22.37 168 ARG A CA 1
ATOM 1386 C C . ARG A 1 168 ? 14.118 10.834 40.588 1.00 24.80 168 ARG A C 1
ATOM 1387 O O . ARG A 1 168 ? 14.150 9.886 39.774 1.00 22.50 168 ARG A O 1
ATOM 1395 N N . ASP A 1 169 ? 14.648 10.746 41.818 1.00 22.84 169 ASP A N 1
ATOM 1396 C CA . ASP A 1 169 ? 15.243 9.506 42.318 1.00 22.49 169 ASP A CA 1
ATOM 1397 C C . ASP A 1 169 ? 14.191 8.401 42.294 1.00 22.50 169 ASP A C 1
ATOM 1398 O O . ASP A 1 169 ? 14.489 7.305 41.847 1.00 23.41 169 ASP A O 1
ATOM 1403 N N . ALA A 1 170 ? 12.954 8.709 42.701 1.00 20.44 170 ALA A N 1
ATOM 1404 C CA . ALA A 1 170 ? 11.873 7.698 42.733 1.00 22.99 170 ALA A CA 1
ATOM 1405 C C . ALA A 1 170 ? 11.547 7.277 41.308 1.00 22.28 170 ALA A C 1
ATOM 1406 O O . ALA A 1 170 ? 11.358 6.117 41.040 1.00 25.03 170 ALA A O 1
ATOM 1408 N N . TYR A 1 171 ? 11.471 8.243 40.397 1.00 27.13 171 TYR A N 1
ATOM 1409 C CA . TYR A 1 171 ? 11.072 8.001 39.011 1.00 24.51 171 TYR A CA 1
ATOM 1410 C C . TYR A 1 171 ? 12.079 7.084 38.324 1.00 22.98 171 TYR A C 1
ATOM 1411 O O . TYR A 1 171 ? 11.700 6.160 37.611 1.00 22.55 171 TYR A O 1
ATOM 1420 N N . PHE A 1 172 ? 13.366 7.332 38.521 1.00 22.07 172 PHE A N 1
ATOM 1421 C CA . PHE A 1 172 ? 14.390 6.540 37.823 1.00 24.81 172 PHE A CA 1
ATOM 1422 C C . PHE A 1 172 ? 14.742 5.258 38.566 1.00 24.27 172 PHE A C 1
ATOM 1423 O O . PHE A 1 172 ? 15.037 4.255 37.933 1.00 27.73 172 PHE A O 1
ATOM 1431 N N . CYS A 1 173 ? 14.791 5.282 39.894 1.00 25.46 173 CYS A N 1
ATOM 1432 C CA . CYS A 1 173 ? 15.064 4.009 40.623 1.00 25.97 173 CYS A CA 1
ATOM 1433 C C . CYS A 1 173 ? 13.935 3.020 40.479 1.00 27.65 173 CYS A C 1
ATOM 1434 O O . CYS A 1 173 ? 14.194 1.818 40.444 1.00 29.84 173 CYS A O 1
ATOM 1437 N N . GLY A 1 174 ? 12.706 3.534 40.373 1.00 27.50 174 GLY A N 1
ATOM 1438 C CA . GLY A 1 174 ? 11.480 2.708 40.294 1.00 25.82 174 GLY A CA 1
ATOM 1439 C C . GLY A 1 174 ? 10.873 2.481 41.680 1.00 32.28 174 GLY A C 1
ATOM 1440 O O . GLY A 1 174 ? 10.495 1.375 41.996 1.00 35.83 174 GLY A O 1
ATOM 1441 N N . VAL A 1 175 ? 10.745 3.531 42.499 1.00 31.26 175 VAL A N 1
ATOM 1442 C CA . VAL A 1 175 ? 10.228 3.391 43.848 1.00 32.15 175 VAL A CA 1
ATOM 1443 C C . VAL A 1 175 ? 8.762 3.809 43.859 1.00 37.29 175 VAL A C 1
ATOM 1444 O O . VAL A 1 175 ? 8.435 4.970 43.913 1.00 40.89 175 VAL A O 1
ATOM 1448 N N . SER A 1 176 ? 7.909 2.796 43.823 1.00 44.20 176 SER A N 1
ATOM 1449 C CA . SER A 1 176 ? 6.458 2.877 43.640 1.00 51.17 176 SER A CA 1
ATOM 1450 C C . SER A 1 176 ? 5.698 3.028 44.950 1.00 52.55 176 SER A C 1
ATOM 1451 O O . SER A 1 176 ? 4.467 2.861 44.978 1.00 52.45 176 SER A O 1
ATOM 1454 N N . TYR A 1 177 ? 6.415 3.337 46.034 1.00 50.91 177 TYR A N 1
ATOM 1455 C CA . TYR A 1 177 ? 5.782 3.363 47.354 1.00 46.82 177 TYR A CA 1
ATOM 1456 C C . TYR A 1 177 ? 5.354 4.788 47.760 1.00 50.25 177 TYR A C 1
ATOM 1457 O O . TYR A 1 177 ? 4.207 4.988 48.171 1.00 56.32 177 TYR A O 1
ATOM 1466 N N . GLY A 1 178 ? 6.221 5.787 47.630 1.00 47.85 178 GLY A N 1
ATOM 1467 C CA . GLY A 1 178 ? 5.770 7.163 47.935 1.00 47.29 178 GLY A CA 1
ATOM 1468 C C . GLY A 1 178 ? 4.799 7.711 46.868 1.00 47.82 178 GLY A C 1
ATOM 1469 O O . GLY A 1 178 ? 4.690 7.140 45.760 1.00 44.53 178 GLY A O 1
ATOM 1470 N N . PHE A 1 179 ? 4.100 8.806 47.192 1.00 46.72 179 PHE A N 1
ATOM 1471 C CA . PHE A 1 179 ? 3.502 9.655 46.163 1.00 43.35 179 PHE A CA 1
ATOM 1472 C C . PHE A 1 179 ? 4.426 10.865 46.002 1.00 40.83 179 PHE A C 1
ATOM 1473 O O . PHE A 1 179 ? 4.612 11.602 46.916 1.00 43.15 179 PHE A O 1
ATOM 1481 N N . PHE A 1 180 ? 4.957 11.107 44.819 1.00 41.11 180 PHE A N 1
ATOM 1482 C CA . PHE A 1 180 ? 5.981 12.124 44.677 1.00 39.23 180 PHE A CA 1
ATOM 1483 C C . PHE A 1 180 ? 5.649 13.415 43.847 1.00 40.68 180 PHE A C 1
ATOM 1484 O O . PHE A 1 180 ? 6.575 14.122 43.360 1.00 43.91 180 PHE A O 1
ATOM 1492 N N . ASP A 1 181 ? 4.363 13.753 43.728 1.00 38.85 181 ASP A N 1
ATOM 1493 C CA . ASP A 1 181 ? 3.950 14.895 42.950 1.00 41.88 181 ASP A CA 1
ATOM 1494 C C . ASP A 1 181 ? 3.588 15.989 43.953 1.00 45.48 181 ASP A C 1
ATOM 1495 O O . ASP A 1 181 ? 2.540 15.918 44.630 1.00 46.67 181 ASP A O 1
ATOM 1500 N N . TYR A 1 182 ? 4.467 16.996 44.045 1.00 42.78 182 TYR A N 1
ATOM 1501 C CA . TYR A 1 182 ? 4.329 18.025 45.070 1.00 39.83 182 TYR A CA 1
ATOM 1502 C C . TYR A 1 182 ? 3.647 19.329 44.578 1.00 36.38 182 TYR A C 1
ATOM 1503 O O . TYR A 1 182 ? 3.776 20.350 45.183 1.00 37.33 182 TYR A O 1
ATOM 1512 N N . ASP A 1 183 ? 2.868 19.265 43.504 1.00 35.26 183 ASP A N 1
ATOM 1513 C CA . ASP A 1 183 ? 2.097 20.404 43.008 1.00 36.03 183 ASP A CA 1
ATOM 1514 C C . ASP A 1 183 ? 1.146 20.937 44.082 1.00 33.24 183 ASP A C 1
ATOM 1515 O O . ASP A 1 183 ? 1.089 22.142 44.346 1.00 34.20 183 ASP A O 1
ATOM 1520 N N . ARG A 1 184 ? 0.408 20.032 44.710 1.00 26.92 184 ARG A N 1
ATOM 1521 C CA . ARG A 1 184 ? -0.447 20.363 45.841 1.00 31.72 184 ARG A CA 1
ATOM 1522 C C . ARG A 1 184 ? 0.331 20.983 46.997 1.00 29.75 184 ARG A C 1
ATOM 1523 O O . ARG A 1 184 ? -0.068 22.030 47.506 1.00 30.11 184 ARG A O 1
ATOM 1531 N N . LEU A 1 185 ? 1.448 20.374 47.395 1.00 31.68 185 LEU A N 1
ATOM 1532 C CA . LEU A 1 185 ? 2.235 20.917 48.503 1.00 29.56 185 LEU A CA 1
ATOM 1533 C C . LEU A 1 185 ? 2.679 22.331 48.167 1.00 29.49 185 LEU A C 1
ATOM 1534 O O . LEU A 1 185 ? 2.474 23.258 48.967 1.00 32.69 185 LEU A O 1
ATOM 1539 N N . ILE A 1 186 ? 3.268 22.508 46.991 1.00 27.16 186 ILE A N 1
ATOM 1540 C CA . ILE A 1 186 ? 3.688 23.857 46.547 1.00 30.54 186 ILE A CA 1
ATOM 1541 C C . ILE A 1 186 ? 2.516 24.859 46.657 1.00 33.34 186 ILE A C 1
ATOM 1542 O O . ILE A 1 186 ? 2.700 25.958 47.175 1.00 33.58 186 ILE A O 1
ATOM 1547 N N . SER A 1 187 ? 1.318 24.478 46.223 1.00 34.00 187 SER A N 1
ATOM 1548 C CA . SER A 1 187 ? 0.192 25.436 46.224 1.00 36.06 187 SER A CA 1
ATOM 1549 C C . SER A 1 187 ? -0.246 25.886 47.625 1.00 35.82 187 SER A C 1
ATOM 1550 O O . SER A 1 187 ? -0.845 26.963 47.781 1.00 37.78 187 SER A O 1
ATOM 1553 N N . THR A 1 188 ? 0.036 25.071 48.635 1.00 32.87 188 THR A N 1
ATOM 1554 C CA . THR A 1 188 ? -0.343 25.391 50.012 1.00 35.00 188 THR A CA 1
ATOM 1555 C C . THR A 1 188 ? 0.760 26.082 50.818 1.00 33.01 188 THR A C 1
ATOM 1556 O O . THR A 1 188 ? 0.586 26.309 52.020 1.00 34.29 188 THR A O 1
ATOM 1560 N N . LEU A 1 189 ? 1.877 26.432 50.180 1.00 32.03 189 LEU A N 1
ATOM 1561 C CA . LEU A 1 189 ? 2.977 27.056 50.914 1.00 31.66 189 LEU A CA 1
ATOM 1562 C C . LEU A 1 189 ? 2.602 28.513 51.087 1.00 34.44 189 LEU A C 1
ATOM 1563 O O . LEU A 1 189 ? 1.892 29.058 50.252 1.00 31.50 189 LEU A O 1
ATOM 1568 N N . ARG A 1 190 ? 3.066 29.119 52.176 1.00 37.11 190 ARG A N 1
ATOM 1569 C CA . ARG A 1 190 ? 2.847 30.550 52.434 1.00 37.94 190 ARG A CA 1
ATOM 1570 C C . ARG A 1 190 ? 4.147 31.120 52.974 1.00 38.21 190 ARG A C 1
ATOM 1571 O O . ARG A 1 190 ? 4.939 30.388 53.550 1.00 38.39 190 ARG A O 1
ATOM 1579 N N . VAL A 1 191 ? 4.355 32.422 52.796 1.00 39.11 191 VAL A N 1
ATOM 1580 C CA . VAL A 1 191 ? 5.381 33.173 53.553 1.00 43.03 191 VAL A CA 1
ATOM 1581 C C . VAL A 1 191 ? 4.745 33.861 54.782 1.00 43.74 191 VAL A C 1
ATOM 1582 O O . VAL A 1 191 ? 3.798 34.668 54.661 1.00 42.22 191 VAL A O 1
ATOM 1586 N N . TYR A 1 192 ? 5.254 33.551 55.957 1.00 44.68 192 TYR A N 1
ATOM 1587 C CA . TYR A 1 192 ? 4.738 34.167 57.171 1.00 51.39 192 TYR A CA 1
ATOM 1588 C C . TYR A 1 192 ? 5.909 34.473 58.078 1.00 54.41 192 TYR A C 1
ATOM 1589 O O . TYR A 1 192 ? 6.766 33.607 58.317 1.00 51.86 192 TYR A O 1
ATOM 1598 N N . GLU A 1 193 ? 5.948 35.699 58.593 1.00 57.91 193 GLU A N 1
ATOM 1599 C CA . GLU A 1 193 ? 7.055 36.110 59.463 1.00 65.21 193 GLU A CA 1
ATOM 1600 C C . GLU A 1 193 ? 8.375 35.780 58.768 1.00 57.69 193 GLU A C 1
ATOM 1601 O O . GLU A 1 193 ? 9.311 35.261 59.379 1.00 57.29 193 GLU A O 1
ATOM 1607 N N . ASN A 1 194 ? 8.422 36.049 57.471 1.00 57.81 194 ASN A N 1
ATOM 1608 C CA . ASN A 1 194 ? 9.599 35.770 56.656 1.00 61.04 194 ASN A CA 1
ATOM 1609 C C . ASN A 1 194 ? 10.086 34.299 56.592 1.00 59.24 194 ASN A C 1
ATOM 1610 O O . ASN A 1 194 ? 11.247 34.035 56.264 1.00 58.58 194 ASN A O 1
ATOM 1615 N N . LYS A 1 195 ? 9.205 33.349 56.903 1.00 56.65 195 LYS A N 1
ATOM 1616 C CA . LYS A 1 195 ? 9.525 31.926 56.729 1.00 54.23 195 LYS A CA 1
ATOM 1617 C C . LYS A 1 195 ? 8.626 31.342 55.650 1.00 49.24 195 LYS A C 1
ATOM 1618 O O . LYS A 1 195 ? 7.501 31.833 55.444 1.00 43.96 195 LYS A O 1
ATOM 1624 N N . VAL A 1 196 ? 9.111 30.296 54.971 1.00 45.00 196 VAL A N 1
ATOM 1625 C CA . VAL A 1 196 ? 8.250 29.445 54.137 1.00 41.48 196 VAL A CA 1
ATOM 1626 C C . VAL A 1 196 ? 7.521 28.492 55.080 1.00 38.34 196 VAL A C 1
ATOM 1627 O O . VAL A 1 196 ? 8.147 27.736 55.822 1.00 38.34 196 VAL A O 1
ATOM 1631 N N . VAL A 1 197 ? 6.199 28.554 55.094 1.00 37.98 197 VAL A N 1
ATOM 1632 C CA . VAL A 1 197 ? 5.414 27.701 56.007 1.00 35.64 197 VAL A CA 1
ATOM 1633 C C . VAL A 1 197 ? 4.359 26.958 55.189 1.00 34.38 197 VAL A C 1
ATOM 1634 O O . VAL A 1 197 ? 4.178 27.282 54.025 1.00 32.52 197 VAL A O 1
ATOM 1638 N N . VAL A 1 198 ? 3.628 26.017 55.795 1.00 31.95 198 VAL A N 1
ATOM 1639 C CA . VAL A 1 198 ? 2.550 25.334 55.077 1.00 34.37 198 VAL A CA 1
ATOM 1640 C C . VAL A 1 198 ? 1.203 25.801 55.640 1.00 34.18 198 VAL A C 1
ATOM 1641 O O . VAL A 1 198 ? 1.018 25.791 56.843 1.00 38.96 198 VAL A O 1
ATOM 1645 N N . ASP A 1 199 ? 0.288 26.239 54.786 1.00 35.32 199 ASP A N 1
ATOM 1646 C CA . ASP A 1 199 ? -1.089 26.497 55.210 1.00 36.23 199 ASP A CA 1
ATOM 1647 C C . ASP A 1 199 ? -1.736 25.209 55.739 1.00 40.31 199 ASP A C 1
ATOM 1648 O O . ASP A 1 199 ? -1.409 24.105 55.305 1.00 39.01 199 ASP A O 1
ATOM 1653 N N . GLU A 1 200 ? -2.661 25.323 56.678 1.00 40.60 200 GLU A N 1
ATOM 1654 C CA . GLU A 1 200 ? -3.263 24.133 57.237 1.00 43.68 200 GLU A CA 1
ATOM 1655 C C . GLU A 1 200 ? -3.972 23.293 56.182 1.00 40.91 200 GLU A C 1
ATOM 1656 O O . GLU A 1 200 ? -4.082 22.102 56.349 1.00 44.60 200 GLU A O 1
ATOM 1662 N N . SER A 1 201 ? -4.440 23.894 55.088 1.00 39.14 201 SER A N 1
ATOM 1663 C CA . SER A 1 201 ? -5.057 23.131 53.996 1.00 38.91 201 SER A CA 1
ATOM 1664 C C . SER A 1 201 ? -4.046 22.190 53.307 1.00 39.46 201 SER A C 1
ATOM 1665 O O . SER A 1 201 ? -4.420 21.348 52.479 1.00 38.95 201 SER A O 1
ATOM 1668 N N . GLY A 1 202 ? -2.769 22.349 53.639 1.00 37.51 202 GLY A N 1
ATOM 1669 C CA . GLY A 1 202 ? -1.737 21.489 53.099 1.00 35.90 202 GLY A CA 1
ATOM 1670 C C . GLY A 1 202 ? -1.154 20.504 54.085 1.00 35.66 202 GLY A C 1
ATOM 1671 O O . GLY A 1 202 ? -0.087 19.925 53.814 1.00 33.84 202 GLY A O 1
ATOM 1672 N N . LEU A 1 203 ? -1.822 20.301 55.228 1.00 34.86 203 LEU A N 1
ATOM 1673 C CA . LEU A 1 203 ? -1.300 19.364 56.243 1.00 35.69 203 LEU A CA 1
ATOM 1674 C C . LEU A 1 203 ? -1.108 17.936 55.730 1.00 35.24 203 LEU A C 1
ATOM 1675 O O . LEU A 1 203 ? -0.083 17.300 56.026 1.00 36.16 203 LEU A O 1
ATOM 1680 N N . ARG A 1 204 ? -2.090 17.443 54.979 1.00 35.16 204 ARG A N 1
ATOM 1681 C CA . ARG A 1 204 ? -2.012 16.125 54.344 1.00 36.85 204 ARG A CA 1
ATOM 1682 C C . ARG A 1 204 ? -0.889 16.050 53.312 1.00 32.63 204 ARG A C 1
ATOM 1683 O O . ARG A 1 204 ? -0.138 15.077 53.281 1.00 32.30 204 ARG A O 1
ATOM 1691 N N . ALA A 1 205 ? -0.782 17.066 52.453 1.00 30.02 205 ALA A N 1
ATOM 1692 C CA . ALA A 1 205 ? 0.324 17.121 51.487 1.00 30.19 205 ALA A CA 1
ATOM 1693 C C . ALA A 1 205 ? 1.673 17.110 52.196 1.00 29.31 205 ALA A C 1
ATOM 1694 O O . ALA A 1 205 ? 2.631 16.527 51.687 1.00 30.37 205 ALA A O 1
ATOM 1696 N N . LEU A 1 206 ? 1.781 17.770 53.349 1.00 29.91 206 LEU A N 1
ATOM 1697 C CA . LEU A 1 206 ? 3.059 17.742 54.112 1.00 27.73 206 LEU A CA 1
ATOM 1698 C C . LEU A 1 206 ? 3.352 16.347 54.682 1.00 26.84 206 LEU A C 1
ATOM 1699 O O . LEU A 1 206 ? 4.470 15.854 54.593 1.00 26.39 206 LEU A O 1
ATOM 1704 N N . GLU A 1 207 ? 2.336 15.725 55.297 1.00 29.60 207 GLU A N 1
ATOM 1705 C CA . GLU A 1 207 ? 2.422 14.332 55.729 1.00 29.33 207 GLU A CA 1
ATOM 1706 C C . GLU A 1 207 ? 2.890 13.448 54.565 1.00 26.49 207 GLU A C 1
ATOM 1707 O O . GLU A 1 207 ? 3.783 12.627 54.739 1.00 29.12 207 GLU A O 1
ATOM 1713 N N . ASN A 1 208 ? 2.273 13.581 53.393 1.00 26.83 208 ASN A N 1
ATOM 1714 C CA . ASN A 1 208 ? 2.648 12.742 52.265 1.00 28.89 208 ASN A CA 1
ATOM 1715 C C . ASN A 1 208 ? 4.124 12.968 51.880 1.00 27.34 208 ASN A C 1
ATOM 1716 O O . ASN A 1 208 ? 4.865 12.030 51.586 1.00 27.05 208 ASN A O 1
ATOM 1721 N N . PHE A 1 209 ? 4.535 14.224 51.861 1.00 26.47 209 PHE A N 1
ATOM 1722 C CA . PHE A 1 209 ? 5.926 14.572 51.527 1.00 23.56 209 PHE A CA 1
ATOM 1723 C C . PHE A 1 209 ? 6.921 13.904 52.479 1.00 24.71 209 PHE A C 1
ATOM 1724 O O . PHE A 1 209 ? 7.889 13.281 52.036 1.00 24.72 209 PHE A O 1
ATOM 1732 N N . LEU A 1 210 ? 6.679 13.989 53.786 1.00 25.36 210 LEU A N 1
ATOM 1733 C CA . LEU A 1 210 ? 7.575 13.368 54.775 1.00 25.33 210 LEU A CA 1
ATOM 1734 C C . LEU A 1 210 ? 7.608 11.838 54.685 1.00 26.08 210 LEU A C 1
ATOM 1735 O O . LEU A 1 210 ? 8.669 11.246 54.871 1.00 25.57 210 LEU A O 1
ATOM 1740 N N . ILE A 1 211 ? 6.456 11.212 54.406 1.00 26.16 211 ILE A N 1
ATOM 1741 C CA . ILE A 1 211 ? 6.393 9.751 54.208 1.00 26.69 211 ILE A CA 1
ATOM 1742 C C . ILE A 1 211 ? 7.126 9.354 52.931 1.00 26.48 211 ILE A C 1
ATOM 1743 O O . ILE A 1 211 ? 7.892 8.348 52.894 1.00 26.57 211 ILE A O 1
ATOM 1748 N N . SER A 1 212 ? 6.922 10.131 51.873 1.00 25.85 212 SER A N 1
ATOM 1749 C CA . SER A 1 212 ? 7.642 9.847 50.620 1.00 25.06 212 SER A CA 1
ATOM 1750 C C . SER A 1 212 ? 9.154 9.928 50.850 1.00 26.69 212 SER A C 1
ATOM 1751 O O . SER A 1 212 ? 9.933 9.087 50.358 1.00 26.40 212 SER A O 1
ATOM 1754 N N . ARG A 1 213 ? 9.593 10.903 51.636 1.00 26.30 213 ARG A N 1
ATOM 1755 C CA . ARG A 1 213 ? 11.021 10.996 51.972 1.00 28.90 213 ARG A CA 1
ATOM 1756 C C . ARG A 1 213 ? 11.495 9.782 52.788 1.00 26.66 213 ARG A C 1
ATOM 1757 O O . ARG A 1 213 ? 12.576 9.210 52.532 1.00 26.90 213 ARG A O 1
ATOM 1765 N N . TYR A 1 214 ? 10.691 9.354 53.762 1.00 25.10 214 TYR A N 1
ATOM 1766 C CA . TYR A 1 214 ? 11.027 8.121 54.523 1.00 27.21 214 TYR A CA 1
ATOM 1767 C C . TYR A 1 214 ? 11.239 6.939 53.562 1.00 26.22 214 TYR A C 1
ATOM 1768 O O . TYR A 1 214 ? 12.206 6.183 53.689 1.00 26.80 214 TYR A O 1
ATOM 1777 N N . PHE A 1 215 ? 10.316 6.741 52.620 1.00 26.68 215 PHE A N 1
ATOM 1778 C CA . PHE A 1 215 ? 10.490 5.632 51.664 1.00 24.76 215 PHE A CA 1
ATOM 1779 C C . PHE A 1 215 ? 11.780 5.705 50.854 1.00 25.54 215 PHE A C 1
ATOM 1780 O O . PHE A 1 215 ? 12.456 4.691 50.665 1.00 26.40 215 PHE A O 1
ATOM 1788 N N . MET A 1 216 ? 12.136 6.889 50.364 1.00 22.64 216 MET A N 1
ATOM 1789 C CA . MET A 1 216 ? 13.382 6.994 49.602 1.00 24.21 216 MET A CA 1
ATOM 1790 C C . MET A 1 216 ? 14.594 6.606 50.448 1.00 24.76 216 MET A C 1
ATOM 1791 O O . MET A 1 216 ? 15.511 5.955 49.942 1.00 26.37 216 MET A O 1
ATOM 1796 N N . TYR A 1 217 ? 14.610 7.009 51.719 1.00 25.12 217 TYR A N 1
ATOM 1797 C CA . TYR A 1 217 ? 15.714 6.629 52.623 1.00 27.94 217 TYR A CA 1
ATOM 1798 C C . TYR A 1 217 ? 15.794 5.142 52.880 1.00 29.64 217 TYR A C 1
ATOM 1799 O O . TYR A 1 217 ? 16.869 4.542 52.735 1.00 29.40 217 TYR A O 1
ATOM 1808 N N . VAL A 1 218 ? 14.663 4.526 53.234 1.00 29.46 218 VAL A N 1
ATOM 1809 C CA . VAL A 1 218 ? 14.718 3.099 53.558 1.00 32.39 218 VAL A CA 1
ATOM 1810 C C . VAL A 1 218 ? 14.945 2.231 52.322 1.00 33.11 218 VAL A C 1
ATOM 1811 O O . VAL A 1 218 ? 15.670 1.223 52.387 1.00 32.78 218 VAL A O 1
ATOM 1815 N N . GLN A 1 219 ? 14.360 2.630 51.198 1.00 28.88 219 GLN A N 1
ATOM 1816 C CA . GLN A 1 219 ? 14.422 1.763 50.012 1.00 31.28 219 GLN A CA 1
ATOM 1817 C C . GLN A 1 219 ? 15.733 1.965 49.240 1.00 27.75 219 GLN A C 1
ATOM 1818 O O . GLN A 1 219 ? 16.322 0.990 48.735 1.00 25.86 219 GLN A O 1
ATOM 1824 N N . VAL A 1 220 ? 16.186 3.220 49.130 1.00 26.80 220 VAL A N 1
ATOM 1825 C CA . VAL A 1 220 ? 17.314 3.537 48.227 1.00 23.83 220 VAL A CA 1
ATOM 1826 C C . VAL A 1 220 ? 18.578 4.058 48.944 1.00 26.03 220 VAL A C 1
ATOM 1827 O O . VAL A 1 220 ? 19.640 3.417 48.875 1.00 29.02 220 VAL A O 1
ATOM 1831 N N . TYR A 1 221 ? 18.480 5.201 49.624 1.00 24.16 221 TYR A N 1
ATOM 1832 C CA . TYR A 1 221 ? 19.700 5.867 50.123 1.00 29.58 221 TYR A CA 1
ATOM 1833 C C . TYR A 1 221 ? 20.390 5.004 51.202 1.00 29.45 221 TYR A C 1
ATOM 1834 O O . TYR A 1 221 ? 21.625 5.010 51.334 1.00 30.89 221 TYR A O 1
ATOM 1843 N N . PHE A 1 222 ? 19.606 4.249 51.959 1.00 29.67 222 PHE A N 1
ATOM 1844 C CA . PHE A 1 222 ? 20.192 3.407 53.028 1.00 31.42 222 PHE A CA 1
ATOM 1845 C C . PHE A 1 222 ? 20.195 1.938 52.658 1.00 29.87 222 PHE A C 1
ATOM 1846 O O . PHE A 1 222 ? 20.353 1.082 53.529 1.00 33.02 222 PHE A O 1
ATOM 1854 N N . HIS A 1 223 ? 20.019 1.632 51.368 1.00 27.24 223 HIS A N 1
ATOM 1855 C CA . HIS A 1 223 ? 20.015 0.249 50.918 1.00 28.16 223 HIS A CA 1
ATOM 1856 C C . HIS A 1 223 ? 21.398 -0.328 51.316 1.00 29.89 223 HIS A C 1
ATOM 1857 O O . HIS A 1 223 ? 22.420 0.310 51.120 1.00 30.11 223 HIS A O 1
ATOM 1864 N N . LYS A 1 224 ? 21.411 -1.534 51.861 1.00 29.60 224 LYS A N 1
ATOM 1865 C CA . LYS A 1 224 ? 22.635 -2.050 52.482 1.00 31.85 224 LYS A CA 1
ATOM 1866 C C . LYS A 1 224 ? 23.756 -2.191 51.455 1.00 32.10 224 LYS A C 1
ATOM 1867 O O . LYS A 1 224 ? 24.911 -1.947 51.778 1.00 32.96 224 LYS A O 1
ATOM 1873 N N . VAL A 1 225 ? 23.406 -2.576 50.217 1.00 29.41 225 VAL A N 1
ATOM 1874 C CA . VAL A 1 225 ? 24.409 -2.707 49.146 1.00 31.16 225 VAL A CA 1
ATOM 1875 C C . VAL A 1 225 ? 24.831 -1.349 48.612 1.00 30.11 225 VAL A C 1
ATOM 1876 O O . VAL A 1 225 ? 26.011 -1.149 48.378 1.00 30.64 225 VAL A O 1
ATOM 1880 N N . VAL A 1 226 ? 23.880 -0.414 48.435 1.00 30.76 226 VAL A N 1
ATOM 1881 C CA . VAL A 1 226 ? 24.225 0.958 48.075 1.00 31.13 226 VAL A CA 1
ATOM 1882 C C . VAL A 1 226 ? 25.275 1.519 49.074 1.00 32.51 226 VAL A C 1
ATOM 1883 O O . VAL A 1 226 ? 26.268 2.125 48.665 1.00 31.45 226 VAL A O 1
ATOM 1887 N N . ARG A 1 227 ? 25.061 1.274 50.372 1.00 32.35 227 ARG A N 1
ATOM 1888 C CA . ARG A 1 227 ? 25.965 1.804 51.397 1.00 31.05 227 ARG A CA 1
ATOM 1889 C C . ARG A 1 227 ? 27.373 1.175 51.322 1.00 30.86 227 ARG A C 1
ATOM 1890 O O . ARG A 1 227 ? 28.371 1.914 51.346 1.00 31.85 227 ARG A O 1
ATOM 1898 N N . ILE A 1 228 ? 27.462 -0.141 51.162 1.00 28.37 228 ILE A N 1
ATOM 1899 C CA . ILE A 1 228 ? 28.814 -0.801 51.085 1.00 32.21 228 ILE A CA 1
ATOM 1900 C C . ILE A 1 228 ? 29.605 -0.407 49.820 1.00 34.32 228 ILE A C 1
ATOM 1901 O O . ILE A 1 228 ? 30.832 -0.182 49.864 1.00 35.15 228 ILE A O 1
ATOM 1906 N N . LEU A 1 229 ? 28.907 -0.290 48.693 1.00 31.09 229 LEU A N 1
ATOM 1907 C CA . LEU A 1 229 ? 29.547 0.237 47.494 1.00 33.15 229 LEU A CA 1
ATOM 1908 C C . LEU A 1 229 ? 30.150 1.626 47.719 1.00 31.06 229 LEU A C 1
ATOM 1909 O O . LEU A 1 229 ? 31.263 1.904 47.290 1.00 35.98 229 LEU A O 1
ATOM 1914 N N . SER A 1 230 ? 29.417 2.503 48.393 1.00 32.59 230 SER A N 1
ATOM 1915 C CA . SER A 1 230 ? 29.893 3.854 48.693 1.00 34.00 230 SER A CA 1
ATOM 1916 C C . SER A 1 230 ? 31.089 3.825 49.654 1.00 37.18 230 SER A C 1
ATOM 1917 O O . SER A 1 230 ? 32.031 4.605 49.496 1.00 35.52 230 SER A O 1
ATOM 1920 N N . ILE A 1 231 ? 31.041 2.922 50.635 1.00 37.87 231 ILE A N 1
ATOM 1921 C CA . ILE A 1 231 ? 32.179 2.680 51.544 1.00 39.23 231 ILE A CA 1
ATOM 1922 C C . ILE A 1 231 ? 33.438 2.301 50.741 1.00 39.65 231 ILE A C 1
ATOM 1923 O O . ILE A 1 231 ? 34.459 2.952 50.893 1.00 42.98 231 ILE A O 1
ATOM 1928 N N . HIS A 1 232 ? 33.338 1.325 49.837 1.00 37.92 232 HIS A N 1
ATOM 1929 C CA . HIS A 1 232 ? 34.454 0.981 48.932 1.00 38.75 232 HIS A CA 1
ATOM 1930 C C . HIS A 1 232 ? 34.905 2.132 48.040 1.00 40.70 232 HIS A C 1
ATOM 1931 O O . HIS A 1 232 ? 36.098 2.383 47.905 1.00 42.83 232 HIS A O 1
ATOM 1938 N N . LEU A 1 233 ? 33.952 2.844 47.437 1.00 42.49 233 LEU A N 1
ATOM 1939 C CA . LEU A 1 233 ? 34.271 3.952 46.562 1.00 40.71 233 LEU A CA 1
ATOM 1940 C C . LEU A 1 233 ? 35.027 5.060 47.298 1.00 44.01 233 LEU A C 1
ATOM 1941 O O . LEU A 1 233 ? 36.019 5.598 46.802 1.00 44.56 233 LEU A O 1
ATOM 1946 N N . VAL A 1 234 ? 34.550 5.408 48.486 1.00 45.58 234 VAL A N 1
ATOM 1947 C CA . VAL A 1 234 ? 35.140 6.512 49.221 1.00 47.54 234 VAL A CA 1
ATOM 1948 C C . VAL A 1 234 ? 36.585 6.173 49.666 1.00 48.49 234 VAL A C 1
ATOM 1949 O O . VAL A 1 234 ? 37.491 7.018 49.604 1.00 50.48 234 VAL A O 1
ATOM 1953 N N . GLU A 1 235 ? 36.821 4.930 50.050 1.00 47.07 235 GLU A N 1
ATOM 1954 C CA . GLU A 1 235 ? 38.186 4.511 50.362 1.00 50.39 235 GLU A CA 1
ATOM 1955 C C . GLU A 1 235 ? 39.114 4.713 49.157 1.00 52.84 235 GLU A C 1
ATOM 1956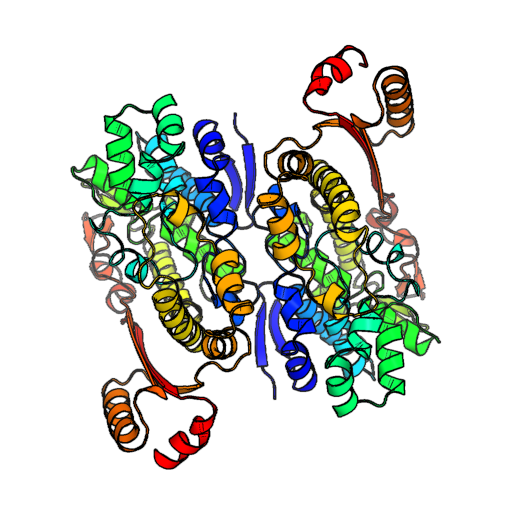 O O . GLU A 1 235 ? 40.223 5.263 49.300 1.00 53.05 235 GLU A O 1
ATOM 1962 N N . PHE A 1 236 ? 38.646 4.293 47.973 1.00 52.10 236 PHE A N 1
ATOM 1963 C CA . PHE A 1 236 ? 39.403 4.483 46.747 1.00 51.83 236 PHE A CA 1
ATOM 1964 C C . PHE A 1 236 ? 39.597 5.954 46.417 1.00 53.28 236 PHE A C 1
ATOM 1965 O O . PHE A 1 236 ? 40.721 6.381 46.158 1.00 51.53 236 PHE A O 1
ATOM 1973 N N . LEU A 1 237 ? 38.513 6.734 46.435 1.00 54.22 237 LEU A N 1
ATOM 1974 C CA . LEU A 1 237 ? 38.591 8.149 46.062 1.00 57.20 237 LEU A CA 1
ATOM 1975 C C . LEU A 1 237 ? 39.658 8.896 46.874 1.00 59.10 237 LEU A C 1
ATOM 1976 O O . LEU A 1 237 ? 40.360 9.753 46.334 1.00 55.31 237 LEU A O 1
ATOM 1981 N N . LYS A 1 238 ? 39.782 8.542 48.155 1.00 63.66 238 LYS A N 1
ATOM 1982 C CA . LYS A 1 238 ? 40.816 9.087 49.039 1.00 68.08 238 LYS A CA 1
ATOM 1983 C C . LYS A 1 238 ? 42.251 8.795 48.572 1.00 68.72 238 LYS A C 1
ATOM 1984 O O . LYS A 1 238 ? 43.111 9.671 48.637 1.00 68.70 238 LYS A O 1
ATOM 1990 N N . LYS A 1 239 ? 42.503 7.569 48.123 1.00 69.81 239 LYS A N 1
ATOM 1991 C CA . LYS A 1 239 ? 43.797 7.209 47.552 1.00 71.65 239 LYS A CA 1
ATOM 1992 C C . LYS A 1 239 ? 44.082 8.004 46.280 1.00 73.80 239 LYS A C 1
ATOM 1993 O O . LYS A 1 239 ? 45.188 8.500 46.088 1.00 74.23 239 LYS A O 1
ATOM 1999 N N . LEU A 1 240 ? 43.073 8.096 45.419 1.00 74.76 240 LEU A N 1
ATOM 2000 C CA . LEU A 1 240 ? 43.180 8.808 44.139 1.00 76.31 240 LEU A CA 1
ATOM 2001 C C . LEU A 1 240 ? 43.420 10.287 44.350 1.00 78.56 240 LEU A C 1
ATOM 2002 O O . LEU A 1 240 ? 44.063 10.932 43.526 1.00 78.69 240 LEU A O 1
ATOM 2007 N N . ILE A 1 241 ? 42.901 10.823 45.454 1.00 81.63 241 ILE A N 1
ATOM 2008 C CA . ILE A 1 241 ? 43.146 12.233 45.720 1.00 83.84 241 ILE A CA 1
ATOM 2009 C C . ILE A 1 241 ? 44.033 12.369 46.939 1.00 85.96 241 ILE A C 1
ATOM 2010 O O . ILE A 1 241 ? 43.784 13.214 47.796 1.00 85.56 241 ILE A O 1
ATOM 2015 N N . SER A 1 242 ? 45.099 11.526 47.064 1.00 88.61 242 SER A N 1
ATOM 2016 C CA . SER A 1 242 ? 46.040 11.548 48.210 1.00 91.13 242 SER A CA 1
ATOM 2017 C C . SER A 1 242 ? 46.508 12.975 48.384 1.00 93.10 242 SER A C 1
ATOM 2018 O O . SER A 1 242 ? 46.231 13.592 49.404 1.00 94.71 242 SER A O 1
ATOM 2021 N N . GLN A 1 243 ? 47.208 13.499 47.376 1.00 95.02 243 GLN A N 1
ATOM 2022 C CA . GLN A 1 243 ? 47.482 14.899 47.464 1.00 97.30 243 GLN A CA 1
ATOM 2023 C C . GLN A 1 243 ? 47.306 15.611 46.098 1.00 95.82 243 GLN A C 1
ATOM 2024 O O . GLN A 1 243 ? 48.229 16.229 45.600 1.00 96.79 243 GLN A O 1
ATOM 2030 N N . GLU A 1 244 ? 46.139 15.522 45.512 1.00 95.91 244 GLU A N 1
ATOM 2031 C CA . GLU A 1 244 ? 45.942 16.293 44.292 1.00 93.83 244 GLU A CA 1
ATOM 2032 C C . GLU A 1 244 ? 45.785 17.748 44.716 1.00 90.62 244 GLU A C 1
ATOM 2033 O O . GLU A 1 244 ? 45.221 18.037 45.770 1.00 89.16 244 GLU A O 1
ATOM 2039 N N . ASP A 1 245 ? 46.266 18.669 43.889 1.00 88.43 245 ASP A N 1
ATOM 2040 C CA . ASP A 1 245 ? 46.189 20.099 44.144 1.00 85.17 245 ASP A CA 1
ATOM 2041 C C . ASP A 1 245 ? 44.942 20.720 43.516 1.00 81.38 245 ASP A C 1
ATOM 2042 O O . ASP A 1 245 ? 44.795 20.722 42.286 1.00 80.07 245 ASP A O 1
ATOM 2047 N N . PHE A 1 246 ? 44.045 21.266 44.374 1.00 76.59 246 PHE A N 1
ATOM 2048 C CA . PHE A 1 246 ? 42.830 21.920 43.847 1.00 72.64 246 PHE A CA 1
ATOM 2049 C C . PHE A 1 246 ? 42.920 23.445 43.751 1.00 69.64 246 PHE A C 1
ATOM 2050 O O . PHE A 1 246 ? 41.909 24.114 43.536 1.00 67.61 246 PHE A O 1
ATOM 2058 N N . THR A 1 247 ? 44.128 23.993 43.906 1.00 67.82 247 THR A N 1
ATOM 2059 C CA . THR A 1 247 ? 44.321 25.432 43.709 1.00 65.45 247 THR A CA 1
ATOM 2060 C C . THR A 1 247 ? 43.896 25.858 42.298 1.00 60.99 247 THR A C 1
ATOM 2061 O O . THR A 1 247 ? 43.285 26.914 42.135 1.00 60.35 247 THR A O 1
ATOM 2065 N N . ASP A 1 248 ? 44.204 25.036 41.294 1.00 58.06 248 ASP A N 1
ATOM 2066 C CA . ASP A 1 248 ? 43.644 25.225 39.948 1.00 57.89 248 ASP A CA 1
ATOM 2067 C C . ASP A 1 248 ? 42.245 24.555 39.865 1.00 55.86 248 ASP A C 1
ATOM 2068 O O . ASP A 1 248 ? 42.125 23.337 40.043 1.00 51.34 248 ASP A O 1
ATOM 2073 N N . ILE A 1 249 ? 41.213 25.364 39.604 1.00 54.53 249 ILE A N 1
ATOM 2074 C CA . ILE A 1 249 ? 39.803 24.903 39.586 1.00 52.71 249 ILE A CA 1
ATOM 2075 C C . ILE A 1 249 ? 39.528 23.873 38.484 1.00 54.10 249 ILE A C 1
ATOM 2076 O O . ILE A 1 249 ? 38.584 23.079 38.590 1.00 53.51 249 ILE A O 1
ATOM 2081 N N . ASN A 1 250 ? 40.356 23.887 37.439 1.00 53.99 250 ASN A N 1
ATOM 2082 C CA . ASN A 1 250 ? 40.250 22.925 36.353 1.00 55.28 250 ASN A CA 1
ATOM 2083 C C . ASN A 1 250 ? 40.515 21.492 36.791 1.00 55.25 250 ASN A C 1
ATOM 2084 O O . ASN A 1 250 ? 40.026 20.553 36.158 1.00 55.37 250 ASN A O 1
ATOM 2089 N N . ASN A 1 251 ? 41.273 21.321 37.871 1.00 54.65 251 ASN A N 1
ATOM 2090 C CA . ASN A 1 251 ? 41.513 19.986 38.421 1.00 56.85 251 ASN A CA 1
ATOM 2091 C C . ASN A 1 251 ? 40.287 19.460 39.157 1.00 54.87 251 ASN A C 1
ATOM 2092 O O . ASN A 1 251 ? 40.131 18.253 39.333 1.00 55.18 251 ASN A O 1
ATOM 2097 N N . PHE A 1 252 ? 39.438 20.369 39.628 1.00 52.26 252 PHE A N 1
ATOM 2098 C CA . PHE A 1 252 ? 38.140 19.951 40.135 1.00 47.45 252 PHE A CA 1
ATOM 2099 C C . PHE A 1 252 ? 37.224 19.658 38.946 1.00 45.10 252 PHE A C 1
ATOM 2100 O O . PHE A 1 252 ? 36.649 18.592 38.887 1.00 45.32 252 PHE A O 1
ATOM 2108 N N . LEU A 1 253 ? 37.141 20.587 37.989 1.00 42.96 253 LEU A N 1
ATOM 2109 C CA . LEU A 1 253 ? 36.253 20.459 36.846 1.00 44.66 253 LEU A CA 1
ATOM 2110 C C . LEU A 1 253 ? 36.485 19.195 36.019 1.00 46.51 253 LEU A C 1
ATOM 2111 O O . LEU A 1 253 ? 35.542 18.672 35.424 1.00 46.52 253 LEU A O 1
ATOM 2116 N N . ARG A 1 254 ? 37.709 18.675 36.009 1.00 45.81 254 ARG A N 1
ATOM 2117 C CA . ARG A 1 254 ? 37.969 17.446 35.261 1.00 51.52 254 ARG A CA 1
ATOM 2118 C C . ARG A 1 254 ? 37.522 16.179 35.987 1.00 44.93 254 ARG A C 1
ATOM 2119 O O . ARG A 1 254 ? 37.536 15.100 35.410 1.00 43.35 254 ARG A O 1
ATOM 2127 N N . LEU A 1 255 ? 37.120 16.303 37.245 1.00 42.45 255 LEU A N 1
ATOM 2128 C CA . LEU A 1 255 ? 36.588 15.175 37.979 1.00 45.31 255 LEU A CA 1
ATOM 2129 C C . LEU A 1 255 ? 35.140 14.915 37.554 1.00 46.18 255 LEU A C 1
ATOM 2130 O O . LEU A 1 255 ? 34.233 15.669 37.928 1.00 46.90 255 LEU A O 1
ATOM 2135 N N . ASN A 1 256 ? 34.944 13.870 36.754 1.00 44.33 256 ASN A N 1
ATOM 2136 C CA . ASN A 1 256 ? 33.608 13.325 36.478 1.00 40.35 256 ASN A CA 1
ATOM 2137 C C . ASN A 1 256 ? 33.598 11.802 36.755 1.00 38.06 256 ASN A C 1
ATOM 2138 O O . ASN A 1 256 ? 34.639 11.241 37.144 1.00 38.78 256 ASN A O 1
ATOM 2143 N N . ASP A 1 257 ? 32.451 11.133 36.594 1.00 34.41 257 ASP A N 1
ATOM 2144 C CA . ASP A 1 257 ? 32.364 9.730 36.997 1.00 33.17 257 ASP A CA 1
ATOM 2145 C C . ASP A 1 257 ? 33.332 8.908 36.150 1.00 35.53 257 ASP A C 1
ATOM 2146 O O . ASP A 1 257 ? 34.042 8.075 36.692 1.00 36.39 257 ASP A O 1
ATOM 2151 N N . ALA A 1 258 ? 33.305 9.111 34.827 1.00 35.58 258 ALA A N 1
ATOM 2152 C CA . ALA A 1 258 ? 34.171 8.350 33.902 1.00 39.98 258 ALA A CA 1
ATOM 2153 C C . ALA A 1 258 ? 35.661 8.511 34.209 1.00 39.26 258 ALA A C 1
ATOM 2154 O O . ALA A 1 258 ? 36.406 7.551 34.091 1.00 41.78 258 ALA A O 1
ATOM 2156 N N . PHE A 1 259 ? 36.082 9.716 34.572 1.00 41.47 259 PHE A N 1
ATOM 2157 C CA . PHE A 1 259 ? 37.474 9.958 34.976 1.00 44.55 259 PHE A CA 1
ATOM 2158 C C . PHE A 1 259 ? 37.868 9.076 36.169 1.00 45.70 259 PHE A C 1
ATOM 2159 O O . PHE A 1 259 ? 38.878 8.360 36.123 1.00 47.49 259 PHE A O 1
ATOM 2167 N N . VAL A 1 260 ? 37.084 9.132 37.243 1.00 43.99 260 VAL A N 1
ATOM 2168 C CA . VAL A 1 260 ? 37.321 8.262 38.402 1.00 46.47 260 VAL A CA 1
ATOM 2169 C C . VAL A 1 260 ? 37.329 6.791 38.012 1.00 47.75 260 VAL A C 1
ATOM 2170 O O . VAL A 1 260 ? 38.272 6.087 38.341 1.00 50.80 260 VAL A O 1
ATOM 2174 N N . ILE A 1 261 ? 36.306 6.334 37.293 1.00 48.14 261 ILE A N 1
ATOM 2175 C CA . ILE A 1 261 ? 36.227 4.930 36.891 1.00 52.48 261 ILE A CA 1
ATOM 2176 C C . ILE A 1 261 ? 37.427 4.510 36.015 1.00 56.41 261 ILE A C 1
ATOM 2177 O O . ILE A 1 261 ? 37.963 3.410 36.181 1.00 55.67 261 ILE A O 1
ATOM 2182 N N . SER A 1 262 ? 37.853 5.383 35.106 1.00 58.99 262 SER A N 1
ATOM 2183 C CA . SER A 1 262 ? 38.981 5.062 34.224 1.00 62.24 262 SER A CA 1
ATOM 2184 C C . SER A 1 262 ? 40.254 4.852 35.036 1.00 64.69 262 SER A C 1
ATOM 2185 O O . SER A 1 262 ? 40.990 3.899 34.798 1.00 66.21 262 SER A O 1
ATOM 2188 N N . GLU A 1 263 ? 40.501 5.755 35.983 1.00 66.75 263 GLU A N 1
ATOM 2189 C CA . GLU A 1 263 ? 41.648 5.678 36.871 1.00 70.67 263 GLU A CA 1
ATOM 2190 C C . GLU A 1 263 ? 41.692 4.342 37.617 1.00 74.26 263 GLU A C 1
ATOM 2191 O O . GLU A 1 263 ? 42.758 3.888 38.048 1.00 77.14 263 GLU A O 1
ATOM 2197 N N . LEU A 1 264 ? 40.526 3.721 37.753 1.00 74.89 264 LEU A N 1
ATOM 2198 C CA . LEU A 1 264 ? 40.348 2.499 38.515 1.00 80.92 264 LEU A CA 1
ATOM 2199 C C . LEU A 1 264 ? 40.477 1.293 37.603 1.00 81.37 264 LEU A C 1
ATOM 2200 O O . LEU A 1 264 ? 41.268 0.394 37.869 1.00 83.59 264 LEU A O 1
ATOM 2205 N N . PHE A 1 265 ? 39.702 1.308 36.518 1.00 84.42 265 PHE A N 1
ATOM 2206 C CA . PHE A 1 265 ? 39.624 0.248 35.499 1.00 85.58 265 PHE A CA 1
ATOM 2207 C C . PHE A 1 265 ? 40.971 -0.085 34.855 1.00 86.27 265 PHE A C 1
ATOM 2208 O O . PHE A 1 265 ? 41.125 -1.150 34.259 1.00 86.02 265 PHE A O 1
ATOM 2216 N N . LYS A 1 266 ? 41.930 0.833 34.973 1.00 88.95 266 LYS A N 1
ATOM 2217 C CA . LYS A 1 266 ? 43.195 0.763 34.234 1.00 92.97 266 LYS A CA 1
ATOM 2218 C C . LYS A 1 266 ? 44.410 0.416 35.095 1.00 92.70 266 LYS A C 1
ATOM 2219 O O . LYS A 1 266 ? 45.199 -0.470 34.741 1.00 93.14 266 LYS A O 1
ATOM 2225 N N . ARG A 1 267 ? 44.561 1.116 36.215 1.00 93.82 267 ARG A N 1
ATOM 2226 C CA . ARG A 1 267 ? 45.725 0.927 37.079 1.00 100.63 267 ARG A CA 1
ATOM 2227 C C . ARG A 1 267 ? 45.666 -0.395 37.863 1.00 94.27 267 ARG A C 1
ATOM 2228 O O . ARG A 1 267 ? 44.637 -0.735 38.467 1.00 95.41 267 ARG A O 1
ATOM 2236 N N . LYS A 1 268 ? 46.776 -1.136 37.830 1.00 93.69 268 LYS A N 1
ATOM 2237 C CA . LYS A 1 268 ? 46.888 -2.429 38.520 1.00 95.06 268 LYS A CA 1
ATOM 2238 C C . LYS A 1 268 ? 47.087 -2.283 40.042 1.00 88.45 268 LYS A C 1
ATOM 2239 O O . LYS A 1 268 ? 46.847 -3.232 40.797 1.00 88.51 268 LYS A O 1
ATOM 2245 N N . ALA A 1 269 ? 47.504 -1.097 40.489 1.00 84.45 269 ALA A N 1
ATOM 2246 C CA . ALA A 1 269 ? 47.627 -0.817 41.922 1.00 82.27 269 ALA A CA 1
ATOM 2247 C C . ALA A 1 269 ? 46.264 -0.876 42.631 1.00 81.00 269 ALA A C 1
ATOM 2248 O O . ALA A 1 269 ? 46.162 -1.350 43.767 1.00 82.07 269 ALA A O 1
ATOM 2250 N N . PHE A 1 270 ? 45.228 -0.410 41.926 1.00 77.54 270 PHE A N 1
ATOM 2251 C CA . PHE A 1 270 ? 43.870 -0.265 42.453 1.00 72.45 270 PHE A CA 1
ATOM 2252 C C . PHE A 1 270 ? 42.972 -1.468 42.178 1.00 70.45 270 PHE A C 1
ATOM 2253 O O . PHE A 1 270 ? 41.754 -1.312 42.064 1.00 70.64 270 PHE A O 1
ATOM 2261 N N . ARG A 1 271 ? 43.550 -2.659 42.075 1.00 67.51 271 ARG A N 1
ATOM 2262 C CA . ARG A 1 271 ? 42.787 -3.791 41.566 1.00 65.48 271 ARG A CA 1
ATOM 2263 C C . ARG A 1 271 ? 41.711 -4.300 42.517 1.00 62.39 271 ARG A C 1
ATOM 2264 O O . ARG A 1 271 ? 40.630 -4.697 42.077 1.00 59.73 271 ARG A O 1
ATOM 2272 N N . GLU A 1 272 ? 42.007 -4.320 43.810 1.00 61.27 272 GLU A N 1
ATOM 2273 C CA . GLU A 1 272 ? 41.038 -4.830 44.753 1.00 62.86 272 GLU A CA 1
ATOM 2274 C C . GLU A 1 272 ? 39.880 -3.860 44.937 1.00 56.68 272 GLU A C 1
ATOM 2275 O O . GLU A 1 272 ? 38.765 -4.299 45.133 1.00 50.95 272 GLU A O 1
ATOM 2281 N N . ASP A 1 273 ? 40.165 -2.559 44.847 1.00 53.70 273 ASP A N 1
ATOM 2282 C CA . ASP A 1 273 ? 39.135 -1.509 44.731 1.00 53.39 273 ASP A CA 1
ATOM 2283 C C . ASP A 1 273 ? 38.198 -1.809 43.578 1.00 49.94 273 ASP A C 1
ATOM 2284 O O . ASP A 1 273 ? 36.983 -1.830 43.756 1.00 48.14 273 ASP A O 1
ATOM 2289 N N . PHE A 1 274 ? 38.779 -2.029 42.398 1.00 47.09 274 PHE A N 1
ATOM 2290 C CA . PHE A 1 274 ? 38.014 -2.316 41.199 1.00 47.49 274 PHE A CA 1
ATOM 2291 C C . PHE A 1 274 ? 37.137 -3.539 41.390 1.00 45.64 274 PHE A C 1
ATOM 2292 O O . PHE A 1 274 ? 35.973 -3.528 41.030 1.00 47.28 274 PHE A O 1
ATOM 2300 N N . GLU A 1 275 ? 37.698 -4.605 41.943 1.00 43.07 275 GLU A N 1
ATOM 2301 C CA . GLU A 1 275 ? 36.928 -5.830 42.135 1.00 43.04 275 GLU A CA 1
ATOM 2302 C C . GLU A 1 275 ? 35.728 -5.652 43.075 1.00 39.55 275 GLU A C 1
ATOM 2303 O O . GLU A 1 275 ? 34.624 -6.133 42.786 1.00 36.47 275 GLU A O 1
ATOM 2309 N N . ARG A 1 276 ? 35.960 -4.947 44.175 1.00 35.59 276 ARG A N 1
ATOM 2310 C CA . ARG A 1 276 ? 34.934 -4.700 45.211 1.00 38.18 276 ARG A CA 1
ATOM 2311 C C . ARG A 1 276 ? 33.778 -3.852 44.690 1.00 39.07 276 ARG A C 1
ATOM 2312 O O . ARG A 1 276 ? 32.623 -4.006 45.121 1.00 38.95 276 ARG A O 1
ATOM 2320 N N . ILE A 1 277 ? 34.101 -2.934 43.783 1.00 38.75 277 ILE A N 1
ATOM 2321 C CA . ILE A 1 277 ? 33.095 -1.998 43.281 1.00 39.18 277 ILE A CA 1
ATOM 2322 C C . ILE A 1 277 ? 32.429 -2.502 41.998 1.00 40.33 277 ILE A C 1
ATOM 2323 O O . ILE A 1 277 ? 31.215 -2.438 41.884 1.00 35.50 277 ILE A O 1
ATOM 2328 N N . PHE A 1 278 ? 33.231 -3.004 41.053 1.00 41.63 278 PHE A N 1
ATOM 2329 C CA . PHE A 1 278 ? 32.728 -3.299 39.708 1.00 42.63 278 PHE A CA 1
ATOM 2330 C C . PHE A 1 278 ? 32.610 -4.773 39.330 1.00 44.89 278 PHE A C 1
ATOM 2331 O O . PHE A 1 278 ? 31.948 -5.100 38.338 1.00 46.84 278 PHE A O 1
ATOM 2339 N N . GLN A 1 279 ? 33.207 -5.666 40.112 1.00 43.22 279 GLN A N 1
ATOM 2340 C CA . GLN A 1 279 ? 33.112 -7.101 39.823 1.00 45.93 279 GLN A CA 1
ATOM 2341 C C . GLN A 1 279 ? 32.278 -7.883 40.824 1.00 45.72 279 GLN A C 1
ATOM 2342 O O . GLN A 1 279 ? 32.503 -9.065 41.045 1.00 45.86 279 GLN A O 1
ATOM 2348 N N . ARG A 1 280 ? 31.339 -7.225 41.484 1.00 41.47 280 ARG A N 1
ATOM 2349 C CA . ARG A 1 280 ? 30.417 -7.821 42.472 1.00 40.05 280 ARG A CA 1
ATOM 2350 C C . ARG A 1 280 ? 31.106 -8.575 43.611 1.00 42.19 280 ARG A C 1
ATOM 2351 O O . ARG A 1 280 ? 30.579 -9.557 44.107 1.00 46.14 280 ARG A O 1
ATOM 2359 N N . LYS A 1 281 ? 32.250 -8.065 44.051 1.00 40.48 281 LYS A N 1
ATOM 2360 C CA . LYS A 1 281 ? 33.017 -8.662 45.150 1.00 43.70 281 LYS A CA 1
ATOM 2361 C C . LYS A 1 281 ? 32.994 -7.736 46.379 1.00 43.41 281 LYS A C 1
ATOM 2362 O O . LYS A 1 281 ? 33.910 -7.781 47.194 1.00 42.70 281 LYS A O 1
ATOM 2368 N N . HIS A 1 282 ? 31.944 -6.904 46.481 1.00 41.01 282 HIS A N 1
ATOM 2369 C CA . HIS A 1 282 ? 31.756 -6.015 47.630 1.00 38.74 282 HIS A CA 1
ATOM 2370 C C . HIS A 1 282 ? 31.663 -6.863 48.902 1.00 39.38 282 HIS A C 1
ATOM 2371 O O . HIS A 1 282 ? 31.185 -8.005 48.856 1.00 40.17 282 HIS A O 1
ATOM 2378 N N . PHE A 1 283 ? 32.093 -6.306 50.034 1.00 41.35 283 PHE A N 1
ATOM 2379 C CA . PHE A 1 283 ? 31.878 -6.985 51.311 1.00 42.17 283 PHE A CA 1
ATOM 2380 C C . PHE A 1 283 ? 30.404 -7.340 51.442 1.00 43.85 283 PHE A C 1
ATOM 2381 O O . PHE A 1 283 ? 29.510 -6.584 51.008 1.00 44.49 283 PHE A O 1
ATOM 2389 N N . LYS A 1 284 ? 30.149 -8.510 52.001 1.00 44.37 284 LYS A N 1
ATOM 2390 C CA . LYS A 1 284 ? 28.796 -9.027 52.108 1.00 46.78 284 LYS A CA 1
ATOM 2391 C C . LYS A 1 284 ? 28.179 -8.642 53.470 1.00 46.91 284 LYS A C 1
ATOM 2392 O O . LYS A 1 284 ? 28.872 -8.611 54.479 1.00 47.65 284 LYS A O 1
ATOM 2398 N N . THR A 1 285 ? 26.887 -8.327 53.493 1.00 45.75 285 THR A N 1
ATOM 2399 C CA . THR A 1 285 ? 26.225 -7.915 54.732 1.00 42.93 285 THR A CA 1
ATOM 2400 C C . THR A 1 285 ? 26.145 -9.107 55.701 1.00 42.94 285 THR A C 1
ATOM 2401 O O . THR A 1 285 ? 25.545 -10.128 55.390 1.00 42.15 285 THR A O 1
ATOM 2405 N N . LEU A 1 286 ? 26.755 -8.970 56.862 1.00 41.90 286 LEU A N 1
ATOM 2406 C CA . LEU A 1 286 ? 26.646 -10.027 57.882 1.00 45.43 286 LEU A CA 1
ATOM 2407 C C . LEU A 1 286 ? 25.464 -9.744 58.816 1.00 46.09 286 LEU A C 1
ATOM 2408 O O . LEU A 1 286 ? 24.687 -10.633 59.139 1.00 48.94 286 LEU A O 1
ATOM 2413 N N . LEU A 1 287 ? 25.333 -8.489 59.231 1.00 46.14 287 LEU A N 1
ATOM 2414 C CA . LEU A 1 287 ? 24.285 -8.078 60.139 1.00 44.82 287 LEU A CA 1
ATOM 2415 C C . LEU A 1 287 ? 23.686 -6.756 59.673 1.00 41.76 287 LEU A C 1
ATOM 2416 O O . LEU A 1 287 ? 24.414 -5.811 59.364 1.00 40.60 287 LEU A O 1
ATOM 2421 N N . SER A 1 288 ? 22.362 -6.657 59.721 1.00 36.96 288 SER A N 1
ATOM 2422 C CA . SER A 1 288 ? 21.676 -5.401 59.471 1.00 37.75 288 SER A CA 1
ATOM 2423 C C . SER A 1 288 ? 20.637 -5.354 60.544 1.00 38.29 288 SER A C 1
ATOM 2424 O O . SER A 1 288 ? 19.747 -6.204 60.591 1.00 42.25 288 SER A O 1
ATOM 2427 N N . THR A 1 289 ? 20.741 -4.400 61.462 1.00 38.02 289 THR A N 1
ATOM 2428 C CA . THR A 1 289 ? 19.791 -4.380 62.533 1.00 39.44 289 THR A CA 1
ATOM 2429 C C . THR A 1 289 ? 19.437 -2.982 63.022 1.00 39.02 289 THR A C 1
ATOM 2430 O O . THR A 1 289 ? 20.172 -2.019 62.778 1.00 40.83 289 THR A O 1
ATOM 2434 N N . GLU A 1 290 ? 18.320 -2.904 63.748 1.00 38.64 290 GLU A N 1
ATOM 2435 C CA . GLU A 1 290 ? 17.874 -1.644 64.312 1.00 41.70 290 GLU A CA 1
ATOM 2436 C C . GLU A 1 290 ? 18.293 -1.536 65.780 1.00 43.42 290 GLU A C 1
ATOM 2437 O O . GLU A 1 290 ? 17.985 -0.549 66.438 1.00 48.07 290 GLU A O 1
ATOM 2443 N N . ASN A 1 291 ? 18.979 -2.568 66.299 1.00 42.89 291 ASN A N 1
ATOM 2444 C CA . ASN A 1 291 ? 19.262 -2.698 67.725 1.00 40.38 291 ASN A CA 1
ATOM 2445 C C . ASN A 1 291 ? 20.716 -2.408 67.955 1.00 38.34 291 ASN A C 1
ATOM 2446 O O . ASN A 1 291 ? 21.559 -3.218 67.572 1.00 37.94 291 ASN A O 1
ATOM 2451 N N . TYR A 1 292 ? 21.016 -1.265 68.568 1.00 40.91 292 TYR A N 1
ATOM 2452 C CA . TYR A 1 292 ? 22.396 -0.842 68.760 1.00 46.48 292 TYR A CA 1
ATOM 2453 C C . TYR A 1 292 ? 23.184 -1.828 69.615 1.00 48.80 292 TYR A C 1
ATOM 2454 O O . TYR A 1 292 ? 24.380 -2.034 69.376 1.00 47.68 292 TYR A O 1
ATOM 2463 N N . GLU A 1 293 ? 22.511 -2.454 70.584 1.00 50.00 293 GLU A N 1
ATOM 2464 C CA . GLU A 1 293 ? 23.183 -3.414 71.449 1.00 49.86 293 GLU A CA 1
ATOM 2465 C C . GLU A 1 293 ? 23.614 -4.667 70.694 1.00 48.26 293 GLU A C 1
ATOM 2466 O O . GLU A 1 293 ? 24.748 -5.095 70.850 1.00 45.73 293 GLU A O 1
ATOM 2472 N N . LYS A 1 294 ? 22.725 -5.248 69.881 1.00 48.83 294 LYS A N 1
ATOM 2473 C CA . LYS A 1 294 ? 23.095 -6.384 69.028 1.00 50.71 294 LYS A CA 1
ATOM 2474 C C . LYS A 1 294 ? 24.283 -6.038 68.101 1.00 51.72 294 LYS A C 1
ATOM 2475 O O . LYS A 1 294 ? 25.259 -6.810 67.979 1.00 50.76 294 LYS A O 1
ATOM 2481 N N . PHE A 1 295 ? 24.208 -4.869 67.471 1.00 48.55 295 PHE A N 1
ATOM 2482 C CA . PHE A 1 295 ? 25.328 -4.333 66.681 1.00 47.39 295 PHE A CA 1
ATOM 2483 C C . PHE A 1 295 ? 26.638 -4.277 67.489 1.00 48.67 295 PHE A C 1
ATOM 2484 O O . PHE A 1 295 ? 27.639 -4.849 67.062 1.00 46.90 295 PHE A O 1
ATOM 2492 N N . SER A 1 296 ? 26.624 -3.572 68.623 1.00 50.09 296 SER A N 1
ATOM 2493 C CA . SER A 1 296 ? 27.821 -3.396 69.470 1.00 55.45 296 SER A CA 1
ATOM 2494 C C . SER A 1 296 ? 28.421 -4.730 69.906 1.00 57.54 296 SER A C 1
ATOM 2495 O O . SER A 1 296 ? 29.650 -4.898 69.890 1.00 57.84 296 SER A O 1
ATOM 2498 N N . GLU A 1 297 ? 27.551 -5.667 70.280 1.00 58.36 297 GLU A N 1
ATOM 2499 C CA . GLU A 1 297 ? 27.986 -6.987 70.724 1.00 69.56 297 GLU A CA 1
ATOM 2500 C C . GLU A 1 297 ? 28.533 -7.870 69.589 1.00 61.68 297 GLU A C 1
ATOM 2501 O O . GLU A 1 297 ? 29.487 -8.622 69.796 1.00 61.55 297 GLU A O 1
ATOM 2507 N N . THR A 1 298 ? 27.939 -7.778 68.397 1.00 59.39 298 THR A N 1
ATOM 2508 C CA . THR A 1 298 ? 28.430 -8.545 67.255 1.00 55.55 298 THR A CA 1
ATOM 2509 C C . THR A 1 298 ? 29.774 -7.961 66.814 1.00 53.38 298 THR A C 1
ATOM 2510 O O . THR A 1 298 ? 30.717 -8.699 66.550 1.00 55.44 298 THR A O 1
ATOM 2514 N N . LYS A 1 299 ? 29.877 -6.638 66.795 1.00 49.97 299 LYS A N 1
ATOM 2515 C CA . LYS A 1 299 ? 31.129 -5.975 66.465 1.00 52.87 299 LYS A CA 1
ATOM 2516 C C . LYS A 1 299 ? 32.282 -6.454 67.366 1.00 56.76 299 LYS A C 1
ATOM 2517 O O . LYS A 1 299 ? 33.407 -6.664 66.899 1.00 53.21 299 LYS A O 1
ATOM 2523 N N . GLU A 1 300 ? 31.993 -6.629 68.654 1.00 59.82 300 GLU A N 1
ATOM 2524 C CA . GLU A 1 300 ? 33.001 -7.077 69.621 1.00 61.77 300 GLU A CA 1
ATOM 2525 C C . GLU A 1 300 ? 33.466 -8.510 69.383 1.00 58.89 300 GLU A C 1
ATOM 2526 O O . GLU A 1 300 ? 34.652 -8.741 69.187 1.00 60.53 300 GLU A O 1
ATOM 2532 N N . ARG A 1 301 ? 32.536 -9.457 69.375 1.00 59.17 301 ARG A N 1
ATOM 2533 C CA . ARG A 1 301 ? 32.842 -10.856 69.112 1.00 64.88 301 ARG A CA 1
ATOM 2534 C C . ARG A 1 301 ? 33.572 -11.035 67.783 1.00 67.65 301 ARG A C 1
ATOM 2535 O O . ARG A 1 301 ? 34.471 -11.877 67.667 1.00 69.19 301 ARG A O 1
ATOM 2543 N N . LEU A 1 302 ? 33.184 -10.232 66.788 1.00 66.96 302 LEU A N 1
ATOM 2544 C CA . LEU A 1 302 ? 33.738 -10.319 65.449 1.00 65.26 302 LEU A CA 1
ATOM 2545 C C . LEU A 1 302 ? 35.169 -9.839 65.432 1.00 63.21 302 LEU A C 1
ATOM 2546 O O . LEU A 1 302 ? 36.026 -10.502 64.852 1.00 64.37 302 LEU A O 1
ATOM 2551 N N . LEU A 1 303 ? 35.430 -8.690 66.051 1.00 61.40 303 LEU A N 1
ATOM 2552 C CA . LEU A 1 303 ? 36.780 -8.152 66.093 1.00 66.66 303 LEU A CA 1
ATOM 2553 C C . LEU A 1 303 ? 37.717 -8.945 67.029 1.00 72.04 303 LEU A C 1
ATOM 2554 O O . LEU A 1 303 ? 38.912 -8.637 67.124 1.00 73.52 303 LEU A O 1
ATOM 2559 N N . GLU A 1 304 ? 37.176 -9.952 67.715 1.00 74.48 304 GLU A N 1
ATOM 2560 C CA . GLU A 1 304 ? 38.000 -10.868 68.493 1.00 87.08 304 GLU A CA 1
ATOM 2561 C C . GLU A 1 304 ? 38.663 -11.855 67.550 1.00 77.72 304 GLU A C 1
ATOM 2562 O O . GLU A 1 304 ? 39.839 -12.181 67.713 1.00 80.84 304 GLU A O 1
ATOM 2568 N N . LYS A 1 305 ? 37.899 -12.298 66.552 1.00 80.91 305 LYS A N 1
ATOM 2569 C CA . LYS A 1 305 ? 38.294 -13.394 65.668 1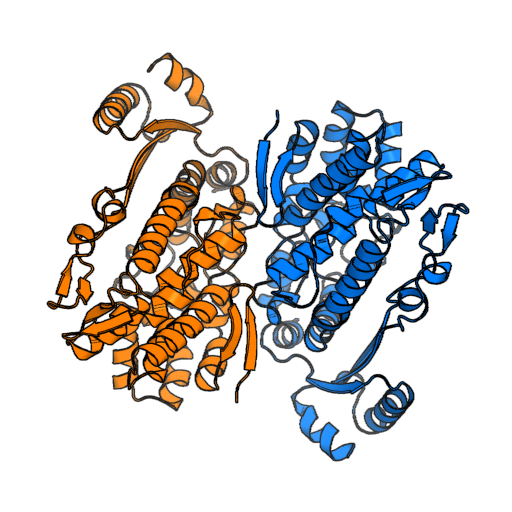.00 80.98 305 LYS A CA 1
ATOM 2570 C C . LYS A 1 305 ? 38.929 -12.983 64.331 1.00 80.40 305 LYS A C 1
ATOM 2571 O O . LYS A 1 305 ? 39.811 -13.683 63.832 1.00 81.41 305 LYS A O 1
ATOM 2577 N N . PHE A 1 306 ? 38.483 -11.864 63.760 1.00 77.56 306 PHE A N 1
ATOM 2578 C CA . PHE A 1 306 ? 38.918 -11.432 62.427 1.00 73.63 306 PHE A CA 1
ATOM 2579 C C . PHE A 1 306 ? 39.635 -10.081 62.482 1.00 73.25 306 PHE A C 1
ATOM 2580 O O . PHE A 1 306 ? 39.379 -9.280 63.388 1.00 72.94 306 PHE A O 1
ATOM 2588 N N . PRO A 1 307 ? 40.557 -9.828 61.530 1.00 72.76 307 PRO A N 1
ATOM 2589 C CA . PRO A 1 307 ? 41.238 -8.520 61.513 1.00 74.09 307 PRO A CA 1
ATOM 2590 C C . PRO A 1 307 ? 40.344 -7.376 61.003 1.00 75.11 307 PRO A C 1
ATOM 2591 O O . PRO A 1 307 ? 39.394 -7.613 60.245 1.00 75.35 307 PRO A O 1
ATOM 2595 N N . GLN A 1 308 ? 40.670 -6.154 61.423 1.00 75.62 308 GLN A N 1
ATOM 2596 C CA . GLN A 1 308 ? 39.893 -4.958 61.103 1.00 83.23 308 GLN A CA 1
ATOM 2597 C C . GLN A 1 308 ? 39.706 -4.755 59.588 1.00 73.66 308 GLN A C 1
ATOM 2598 O O . GLN A 1 308 ? 38.598 -4.459 59.134 1.00 74.86 308 GLN A O 1
ATOM 2604 N N . GLU A 1 309 ? 40.788 -4.936 58.828 1.00 73.09 309 GLU A N 1
ATOM 2605 C CA . GLU A 1 309 ? 40.803 -4.806 57.365 1.00 74.61 309 GLU A CA 1
ATOM 2606 C C . GLU A 1 309 ? 39.708 -5.584 56.638 1.00 61.67 309 GLU A C 1
ATOM 2607 O O . GLU A 1 309 ? 39.271 -5.173 55.558 1.00 61.29 309 GLU A O 1
ATOM 2613 N N . LYS A 1 310 ? 39.301 -6.718 57.207 1.00 55.77 310 LYS A N 1
ATOM 2614 C CA . LYS A 1 310 ? 38.349 -7.623 56.568 1.00 54.47 310 LYS A CA 1
ATOM 2615 C C . LYS A 1 310 ? 36.891 -7.305 56.903 1.00 50.07 310 LYS A C 1
ATOM 2616 O O . LYS A 1 310 ? 35.996 -8.065 56.559 1.00 47.10 310 LYS A O 1
ATOM 2622 N N . VAL A 1 311 ? 36.652 -6.202 57.593 1.00 47.61 311 VAL A N 1
ATOM 2623 C CA . VAL A 1 311 ? 35.285 -5.889 58.006 1.00 46.36 311 VAL A CA 1
ATOM 2624 C C . VAL A 1 311 ? 35.012 -4.417 57.839 1.00 43.40 311 VAL A C 1
ATOM 2625 O O . VAL A 1 311 ? 35.932 -3.590 57.915 1.00 38.12 311 VAL A O 1
ATOM 2629 N N . ARG A 1 312 ? 33.736 -4.079 57.632 1.00 41.58 312 ARG A N 1
ATOM 2630 C CA . ARG A 1 312 ? 33.337 -2.675 57.636 1.00 40.26 312 ARG A CA 1
ATOM 2631 C C . ARG A 1 312 ? 32.065 -2.498 58.456 1.00 36.69 312 ARG A C 1
ATOM 2632 O O . ARG A 1 312 ? 31.250 -3.397 58.519 1.00 36.49 312 ARG A O 1
ATOM 2640 N N . PHE A 1 313 ? 31.937 -1.348 59.107 1.00 36.65 313 PHE A N 1
ATOM 2641 C CA . PHE A 1 313 ? 30.776 -1.042 59.938 1.00 41.06 313 PHE A CA 1
ATOM 2642 C C . PHE A 1 313 ? 30.084 0.187 59.356 1.00 41.50 313 PHE A C 1
ATOM 2643 O O . PHE A 1 313 ? 30.726 1.045 58.746 1.00 46.70 313 PHE A O 1
ATOM 2651 N N . ASP A 1 314 ? 28.773 0.266 59.517 1.00 38.26 314 ASP A N 1
ATOM 2652 C CA . ASP A 1 314 ? 28.068 1.436 59.033 1.00 38.36 314 ASP A CA 1
ATOM 2653 C C . ASP A 1 314 ? 26.937 1.722 59.992 1.00 38.87 314 ASP A C 1
ATOM 2654 O O . ASP A 1 314 ? 26.182 0.819 60.331 1.00 39.06 314 ASP A O 1
ATOM 2659 N N . GLU A 1 315 ? 26.850 2.971 60.448 1.00 40.19 315 GLU A N 1
ATOM 2660 C CA . GLU A 1 315 ? 25.765 3.398 61.331 1.00 50.37 315 GLU A CA 1
ATOM 2661 C C . GLU A 1 315 ? 24.978 4.492 60.641 1.00 49.08 315 GLU A C 1
ATOM 2662 O O . GLU A 1 315 ? 25.526 5.529 60.271 1.00 48.75 315 GLU A O 1
ATOM 2668 N N . VAL A 1 316 ? 23.692 4.233 60.443 1.00 50.62 316 VAL A N 1
ATOM 2669 C CA . VAL A 1 316 ? 22.774 5.223 59.859 1.00 52.41 316 VAL A CA 1
ATOM 2670 C C . VAL A 1 316 ? 21.694 5.622 60.873 1.00 51.89 316 VAL A C 1
ATOM 2671 O O . VAL A 1 316 ? 20.948 4.776 61.367 1.00 47.70 316 VAL A O 1
ATOM 2675 N N . GLU A 1 317 ? 21.633 6.907 61.202 1.00 56.42 317 GLU A N 1
ATOM 2676 C CA . GLU A 1 317 ? 20.618 7.430 62.126 1.00 62.03 317 GLU A CA 1
ATOM 2677 C C . GLU A 1 317 ? 20.064 8.750 61.585 1.00 60.16 317 GLU A C 1
ATOM 2678 O O . GLU A 1 317 ? 20.712 9.803 61.733 1.00 61.08 317 GLU A O 1
ATOM 2684 N N . LYS A 1 318 ? 18.872 8.672 60.963 1.00 57.75 318 LYS A N 1
ATOM 2685 C CA . LYS A 1 318 ? 18.266 9.769 60.200 1.00 52.31 318 LYS A CA 1
ATOM 2686 C C . LYS A 1 318 ? 16.848 10.170 60.635 1.00 50.72 318 LYS A C 1
ATOM 2687 O O . LYS A 1 318 ? 15.932 9.336 60.711 1.00 45.86 318 LYS A O 1
ATOM 2693 N N . GLU A 1 319 ? 16.663 11.465 60.862 1.00 50.05 319 GLU A N 1
ATOM 2694 C CA . GLU A 1 319 ? 15.398 12.005 61.336 1.00 56.70 319 GLU A CA 1
ATOM 2695 C C . GLU A 1 319 ? 14.407 12.166 60.194 1.00 48.01 319 GLU A C 1
ATOM 2696 O O . GLU A 1 319 ? 14.681 12.837 59.222 1.00 50.26 319 GLU A O 1
ATOM 2702 N N . VAL A 1 320 ? 13.236 11.582 60.363 1.00 45.52 320 VAL A N 1
ATOM 2703 C CA . VAL A 1 320 ? 12.184 11.598 59.355 1.00 45.73 320 VAL A CA 1
ATOM 2704 C C . VAL A 1 320 ? 11.402 12.916 59.459 1.00 46.24 320 VAL A C 1
ATOM 2705 O O . VAL A 1 320 ? 10.817 13.397 58.478 1.00 45.24 320 VAL A O 1
ATOM 2709 N N . TYR A 1 321 ? 11.392 13.493 60.658 1.00 43.96 321 TYR A N 1
ATOM 2710 C CA . TYR A 1 321 ? 10.847 14.825 60.859 1.00 43.38 321 TYR A CA 1
ATOM 2711 C C . TYR A 1 321 ? 11.753 15.535 61.866 1.00 44.70 321 TYR A C 1
ATOM 2712 O O . TYR A 1 321 ? 12.019 14.997 62.937 1.00 42.45 321 TYR A O 1
ATOM 2721 N N . GLY A 1 322 ? 12.223 16.723 61.515 1.00 49.20 322 GLY A N 1
ATOM 2722 C CA . GLY A 1 322 ? 13.200 17.451 62.350 1.00 54.71 322 GLY A CA 1
ATOM 2723 C C . GLY A 1 322 ? 12.663 18.396 63.422 1.00 56.97 322 GLY A C 1
ATOM 2724 O O . GLY A 1 322 ? 13.454 19.045 64.113 1.00 59.01 322 GLY A O 1
ATOM 2725 N N . GLY A 1 323 ? 11.339 18.486 63.564 1.00 56.49 323 GLY A N 1
ATOM 2726 C CA . GLY A 1 323 ? 10.707 19.339 64.581 1.00 58.61 323 GLY A CA 1
ATOM 2727 C C . GLY A 1 323 ? 10.655 20.839 64.284 1.00 60.03 323 GLY A C 1
ATOM 2728 O O . GLY A 1 323 ? 10.216 21.623 65.129 1.00 61.34 323 GLY A O 1
ATOM 2729 N N . ASN A 1 324 ? 11.075 21.231 63.084 1.00 59.26 324 ASN A N 1
ATOM 2730 C CA . ASN A 1 324 ? 11.261 22.632 62.715 1.00 60.31 324 ASN A CA 1
ATOM 2731 C C . ASN A 1 324 ? 10.470 23.072 61.475 1.00 55.87 324 ASN A C 1
ATOM 2732 O O . ASN A 1 324 ? 10.973 23.840 60.648 1.00 55.88 324 ASN A O 1
ATOM 2737 N N . ILE A 1 325 ? 9.243 22.575 61.341 1.00 49.08 325 ILE A N 1
ATOM 2738 C CA . ILE A 1 325 ? 8.376 22.979 60.244 1.00 44.94 325 ILE A CA 1
ATOM 2739 C C . ILE A 1 325 ? 7.110 23.642 60.771 1.00 44.67 325 ILE A C 1
ATOM 2740 O O . ILE A 1 325 ? 6.445 23.095 61.640 1.00 43.30 325 ILE A O 1
ATOM 2745 N N . TYR A 1 326 ? 6.778 24.797 60.196 1.00 45.41 326 TYR A N 1
ATOM 2746 C CA . TYR A 1 326 ? 5.606 25.557 60.616 1.00 47.61 326 TYR A CA 1
ATOM 2747 C C . TYR A 1 326 ? 4.404 25.425 59.705 1.00 44.84 326 TYR A C 1
ATOM 2748 O O . TYR A 1 326 ? 4.522 25.339 58.482 1.00 43.09 326 TYR A O 1
ATOM 2757 N N . VAL A 1 327 ? 3.249 25.396 60.340 1.00 43.43 327 VAL A N 1
ATOM 2758 C CA . VAL A 1 327 ? 1.983 25.303 59.678 1.00 44.85 327 VAL A CA 1
ATOM 2759 C C . VAL A 1 327 ? 1.179 26.513 60.135 1.00 49.13 327 VAL A C 1
ATOM 2760 O O . VAL A 1 327 ? 1.084 26.769 61.332 1.00 52.49 327 VAL A O 1
ATOM 2764 N N . LEU A 1 328 ? 0.617 27.254 59.185 1.00 50.96 328 LEU A N 1
ATOM 2765 C CA . LEU A 1 328 ? -0.218 28.407 59.508 1.00 52.86 328 LEU A CA 1
ATOM 2766 C C . LEU A 1 328 ? -1.646 27.965 59.721 1.00 56.66 328 LEU A C 1
ATOM 2767 O O . LEU A 1 328 ? -2.319 27.531 58.787 1.00 56.61 328 LEU A O 1
ATOM 2772 N N . SER A 1 329 ? -2.089 28.071 60.970 1.00 62.22 329 SER A N 1
ATOM 2773 C CA . SER A 1 329 ? -3.441 27.712 61.378 1.00 69.27 329 SER A CA 1
ATOM 2774 C C . SER A 1 329 ? -4.346 28.941 61.423 1.00 72.52 329 SER A C 1
ATOM 2775 O O . SER A 1 329 ? -3.884 30.068 61.228 1.00 72.33 329 SER A O 1
ATOM 2778 N N . SER A 1 330 ? -5.634 28.727 61.682 1.00 75.78 330 SER A N 1
ATOM 2779 C CA . SER A 1 330 ? -6.544 29.849 61.934 1.00 79.86 330 SER A CA 1
ATOM 2780 C C . SER A 1 330 ? -6.171 30.583 63.240 1.00 81.21 330 SER A C 1
ATOM 2781 O O . SER A 1 330 ? -6.405 31.786 63.373 1.00 81.63 330 SER A O 1
ATOM 2784 N N . GLU A 1 331 ? -5.554 29.848 64.168 1.00 82.10 331 GLU A N 1
ATOM 2785 C CA . GLU A 1 331 ? -5.051 30.383 65.437 1.00 82.16 331 GLU A CA 1
ATOM 2786 C C . GLU A 1 331 ? -3.617 30.920 65.327 1.00 80.42 331 GLU A C 1
ATOM 2787 O O . GLU A 1 331 ? -2.948 31.126 66.345 1.00 80.81 331 GLU A O 1
ATOM 2793 N N . GLY A 1 332 ? -3.137 31.134 64.103 1.00 77.18 332 GLY A N 1
ATOM 2794 C CA . GLY A 1 332 ? -1.744 31.544 63.880 1.00 73.58 332 GLY A CA 1
ATOM 2795 C C . GLY A 1 332 ? -0.773 30.379 63.695 1.00 70.10 332 GLY A C 1
ATOM 2796 O O . GLY A 1 332 ? -1.181 29.223 63.549 1.00 68.49 332 GLY A O 1
ATOM 2797 N N . LEU A 1 333 ? 0.515 30.702 63.730 1.00 67.88 333 LEU A N 1
ATOM 2798 C CA . LEU A 1 333 ? 1.586 29.787 63.366 1.00 65.99 333 LEU A CA 1
ATOM 2799 C C . LEU A 1 333 ? 1.893 28.740 64.416 1.00 66.75 333 LEU A C 1
ATOM 2800 O O . LEU A 1 333 ? 2.155 29.065 65.571 1.00 67.38 333 LEU A O 1
ATOM 2805 N N . LYS A 1 334 ? 1.882 27.475 64.003 1.00 66.03 334 LYS A N 1
ATOM 2806 C CA . LYS A 1 334 ? 2.227 26.365 64.889 1.00 65.61 334 LYS A CA 1
ATOM 2807 C C . LYS A 1 334 ? 3.385 25.548 64.301 1.00 63.04 334 LYS A C 1
ATOM 2808 O O . LYS A 1 334 ? 3.684 25.654 63.111 1.00 62.79 334 LYS A O 1
ATOM 2814 N N . LYS A 1 335 ? 4.030 24.746 65.143 1.00 59.30 335 LYS A N 1
ATOM 2815 C CA . LYS A 1 335 ? 4.887 23.653 64.686 1.00 57.41 335 LYS A CA 1
ATOM 2816 C C . LYS A 1 335 ? 4.007 22.547 64.103 1.00 54.16 335 LYS A C 1
ATOM 2817 O O . LYS A 1 335 ? 2.911 22.302 64.619 1.00 52.09 335 LYS A O 1
ATOM 2823 N N . ALA A 1 336 ? 4.480 21.874 63.043 1.00 51.70 336 ALA A N 1
ATOM 2824 C CA . ALA A 1 336 ? 3.683 20.825 62.366 1.00 47.21 336 ALA A CA 1
ATOM 2825 C C . ALA A 1 336 ? 3.247 19.688 63.272 1.00 46.90 336 ALA A C 1
ATOM 2826 O O . ALA A 1 336 ? 2.142 19.147 63.114 1.00 46.21 336 ALA A O 1
ATOM 2828 N N . HIS A 1 337 ? 4.134 19.268 64.176 1.00 48.57 337 HIS A N 1
ATOM 2829 C CA . HIS A 1 337 ? 3.776 18.246 65.163 1.00 53.22 337 HIS A CA 1
ATOM 2830 C C . HIS A 1 337 ? 2.687 18.722 66.147 1.00 55.85 337 HIS A C 1
ATOM 2831 O O . HIS A 1 337 ? 1.899 17.901 66.628 1.00 56.49 337 HIS A O 1
ATOM 2838 N N . GLU A 1 338 ? 2.616 20.037 66.410 1.00 58.16 338 GLU A N 1
ATOM 2839 C CA . GLU A 1 338 ? 1.520 20.595 67.244 1.00 60.31 338 GLU A CA 1
ATOM 2840 C C . GLU A 1 338 ? 0.144 20.352 66.607 1.00 59.93 338 GLU A C 1
ATOM 2841 O O . GLU A 1 338 ? -0.857 20.213 67.317 1.00 63.09 338 GLU A O 1
ATOM 2847 N N . LEU A 1 339 ? 0.097 20.275 65.272 1.00 59.69 339 LEU A N 1
ATOM 2848 C CA . LEU A 1 339 ? -1.172 20.079 64.548 1.00 56.72 339 LEU A CA 1
ATOM 2849 C C . LEU A 1 339 ? -1.387 18.678 63.954 1.00 53.08 339 LEU A C 1
ATOM 2850 O O . LEU A 1 339 ? -2.510 18.328 63.638 1.00 51.52 339 LEU A O 1
ATOM 2855 N N . SER A 1 340 ? -0.322 17.900 63.769 1.00 51.43 340 SER A N 1
ATOM 2856 C CA . SER A 1 340 ? -0.444 16.534 63.185 1.00 47.92 340 SER A CA 1
ATOM 2857 C C . SER A 1 340 ? 0.084 15.519 64.191 1.00 48.28 340 SER A C 1
ATOM 2858 O O . SER A 1 340 ? 1.315 15.420 64.399 1.00 47.97 340 SER A O 1
ATOM 2861 N N . PRO A 1 341 ? -0.831 14.759 64.839 1.00 48.60 341 PRO A N 1
ATOM 2862 C CA . PRO A 1 341 ? -0.323 13.702 65.723 1.00 47.91 341 PRO A CA 1
ATOM 2863 C C . PRO A 1 341 ? 0.611 12.739 64.948 1.00 47.48 341 PRO A C 1
ATOM 2864 O O . PRO A 1 341 ? 1.611 12.255 65.505 1.00 46.48 341 PRO A O 1
ATOM 2868 N N . LEU A 1 342 ? 0.316 12.497 63.668 1.00 45.23 342 LEU A N 1
ATOM 2869 C CA . LEU A 1 342 ? 1.127 11.517 62.921 1.00 45.13 342 LEU A CA 1
ATOM 2870 C C . LEU A 1 342 ? 2.588 12.021 62.763 1.00 45.20 342 LEU A C 1
ATOM 2871 O O . LEU A 1 342 ? 3.562 11.323 63.085 1.00 48.70 342 LEU A O 1
ATOM 2876 N N . ILE A 1 343 ? 2.735 13.243 62.286 1.00 42.28 343 ILE A N 1
ATOM 2877 C CA . ILE A 1 343 ? 4.054 13.851 62.184 1.00 42.52 343 ILE A CA 1
ATOM 2878 C C . ILE A 1 343 ? 4.763 13.851 63.558 1.00 47.03 343 ILE A C 1
ATOM 2879 O O . ILE A 1 343 ? 5.978 13.549 63.654 1.00 44.97 343 ILE A O 1
ATOM 2884 N N . ALA A 1 344 ? 3.994 14.185 64.609 1.00 47.94 344 ALA A N 1
ATOM 2885 C CA . ALA A 1 344 ? 4.478 14.174 65.993 1.00 49.47 344 ALA A CA 1
ATOM 2886 C C . ALA A 1 344 ? 5.079 12.827 66.357 1.00 48.66 344 ALA A C 1
ATOM 2887 O O . ALA A 1 344 ? 5.955 12.751 67.233 1.00 50.31 344 ALA A O 1
ATOM 2889 N N . SER A 1 345 ? 4.588 11.777 65.701 1.00 46.54 345 SER A N 1
ATOM 2890 C CA . SER A 1 345 ? 4.932 10.407 66.049 1.00 49.04 345 SER A CA 1
ATOM 2891 C C . SER A 1 345 ? 5.977 9.698 65.149 1.00 48.28 345 SER A C 1
ATOM 2892 O O . SER A 1 345 ? 6.426 8.582 65.488 1.00 47.92 345 SER A O 1
ATOM 2895 N N . LEU A 1 346 ? 6.333 10.290 64.002 1.00 44.73 346 LEU A N 1
ATOM 2896 C CA . LEU A 1 346 ? 7.291 9.663 63.079 1.00 41.36 346 LEU A CA 1
ATOM 2897 C C . LEU A 1 346 ? 8.639 9.442 63.760 1.00 43.24 346 LEU A C 1
ATOM 2898 O O . LEU A 1 346 ? 9.270 10.384 64.218 1.00 38.95 346 LEU A O 1
ATOM 2903 N N . LYS A 1 347 ? 9.073 8.193 63.819 1.00 47.24 347 LYS A N 1
ATOM 2904 C CA . LYS A 1 347 ? 10.319 7.851 64.487 1.00 60.56 347 LYS A CA 1
ATOM 2905 C C . LYS A 1 347 ? 11.516 7.962 63.514 1.00 49.75 347 LYS A C 1
ATOM 2906 O O . LYS A 1 347 ? 11.348 7.809 62.304 1.00 47.25 347 LYS A O 1
ATOM 2912 N N . PRO A 1 348 ? 12.721 8.245 64.041 1.00 51.25 348 PRO A N 1
ATOM 2913 C CA . PRO A 1 348 ? 13.904 8.270 63.182 1.00 49.54 348 PRO A CA 1
ATOM 2914 C C . PRO A 1 348 ? 14.278 6.892 62.635 1.00 43.52 348 PRO A C 1
ATOM 2915 O O . PRO A 1 348 ? 13.909 5.857 63.192 1.00 40.87 348 PRO A O 1
ATOM 2919 N N . ILE A 1 349 ? 14.968 6.889 61.509 1.00 39.19 349 ILE A N 1
ATOM 2920 C CA . ILE A 1 349 ? 15.485 5.648 60.958 1.00 36.89 349 ILE A CA 1
ATOM 2921 C C . ILE A 1 349 ? 16.810 5.365 61.667 1.00 36.34 349 ILE A C 1
ATOM 2922 O O . ILE A 1 349 ? 17.684 6.225 61.706 1.00 40.19 349 ILE A O 1
ATOM 2927 N N . LYS A 1 350 ? 16.970 4.161 62.195 1.00 39.32 350 LYS A N 1
ATOM 2928 C CA . LYS A 1 350 ? 18.238 3.761 62.852 1.00 42.75 350 LYS A CA 1
ATOM 2929 C C . LYS A 1 350 ? 18.634 2.416 62.319 1.00 38.17 350 LYS A C 1
ATOM 2930 O O . LYS A 1 350 ? 17.925 1.443 62.544 1.00 38.74 350 LYS A O 1
ATOM 2936 N N . LEU A 1 351 ? 19.760 2.333 61.610 1.00 36.34 351 LEU A N 1
ATOM 2937 C CA . LEU A 1 351 ? 20.178 1.066 61.045 1.00 35.36 351 LEU A CA 1
ATOM 2938 C C . LEU A 1 351 ? 21.653 0.881 61.287 1.00 36.02 351 LEU A C 1
ATOM 2939 O O . LEU A 1 351 ? 22.444 1.826 61.101 1.00 34.40 351 LEU A O 1
ATOM 2944 N N . TYR A 1 352 ? 22.036 -0.334 61.669 1.00 33.78 352 TYR A N 1
ATOM 2945 C CA . TYR A 1 352 ? 23.454 -0.623 61.926 1.00 36.74 352 TYR A CA 1
ATOM 2946 C C . TYR A 1 352 ? 23.813 -1.811 61.098 1.00 34.52 352 TYR A C 1
ATOM 2947 O O . TYR A 1 352 ? 23.121 -2.807 61.114 1.00 37.98 352 TYR A O 1
ATOM 2956 N N . ARG A 1 353 ? 24.878 -1.693 60.325 1.00 34.36 353 ARG A N 1
ATOM 2957 C CA . ARG A 1 353 ? 25.238 -2.773 59.430 1.00 34.82 353 ARG A CA 1
ATOM 2958 C C . ARG A 1 353 ? 26.652 -3.239 59.697 1.00 35.09 353 ARG A C 1
ATOM 2959 O O . ARG A 1 353 ? 27.525 -2.428 59.981 1.00 35.39 353 ARG A O 1
ATOM 2967 N N . ILE A 1 354 ? 26.870 -4.535 59.564 1.00 36.54 354 ILE A N 1
ATOM 2968 C CA . ILE A 1 354 ? 28.252 -5.069 59.570 1.00 37.56 354 ILE A CA 1
ATOM 2969 C C . ILE A 1 354 ? 28.457 -5.831 58.274 1.00 32.76 354 ILE A C 1
ATOM 2970 O O . ILE A 1 354 ? 27.638 -6.666 57.890 1.00 37.33 354 ILE A O 1
ATOM 2975 N N . TYR A 1 355 ? 29.548 -5.526 57.602 1.00 33.19 355 TYR A N 1
ATOM 2976 C CA . TYR A 1 355 ? 29.874 -6.162 56.336 1.00 36.66 355 TYR A CA 1
ATOM 2977 C C . TYR A 1 355 ? 31.205 -6.894 56.483 1.00 39.35 355 TYR A C 1
ATOM 2978 O O . TYR A 1 355 ? 32.112 -6.374 57.136 1.00 39.82 355 TYR A O 1
ATOM 2987 N N . VAL A 1 356 ? 31.337 -8.043 55.825 1.00 41.77 356 VAL A N 1
ATOM 2988 C CA . VAL A 1 356 ? 32.603 -8.787 55.831 1.00 45.83 356 VAL A CA 1
ATOM 2989 C C . VAL A 1 356 ? 33.063 -9.217 54.439 1.00 47.36 356 VAL A C 1
ATOM 2990 O O . VAL A 1 356 ? 32.247 -9.524 53.570 1.00 48.03 356 VAL A O 1
ATOM 2994 N N . ASP A 1 357 ? 34.380 -9.229 54.245 1.00 50.47 357 ASP A N 1
ATOM 2995 C CA . ASP A 1 357 ? 35.005 -9.825 53.063 1.00 50.74 357 ASP A CA 1
ATOM 2996 C C . ASP A 1 357 ? 34.248 -11.082 52.658 1.00 49.69 357 ASP A C 1
ATOM 2997 O O . ASP A 1 357 ? 33.975 -11.939 53.491 1.00 47.54 357 ASP A O 1
ATOM 3002 N N . ARG A 1 358 ? 33.899 -11.203 51.383 1.00 53.72 358 ARG A N 1
ATOM 3003 C CA . ARG A 1 358 ? 33.040 -12.323 50.966 1.00 62.45 358 ARG A CA 1
ATOM 3004 C C . ARG A 1 358 ? 33.675 -13.723 51.143 1.00 65.83 358 ARG A C 1
ATOM 3005 O O . ARG A 1 358 ? 32.961 -14.724 51.263 1.00 65.64 358 ARG A O 1
ATOM 3013 N N . GLN A 1 359 ? 35.006 -13.778 51.183 1.00 70.40 359 GLN A N 1
ATOM 3014 C CA . GLN A 1 359 ? 35.726 -15.033 51.454 1.00 81.20 359 GLN A CA 1
ATOM 3015 C C . GLN A 1 359 ? 35.466 -15.547 52.881 1.00 74.84 359 GLN A C 1
ATOM 3016 O O . GLN A 1 359 ? 35.187 -16.733 53.080 1.00 77.85 359 GLN A O 1
ATOM 3022 N N . LEU A 1 360 ? 35.536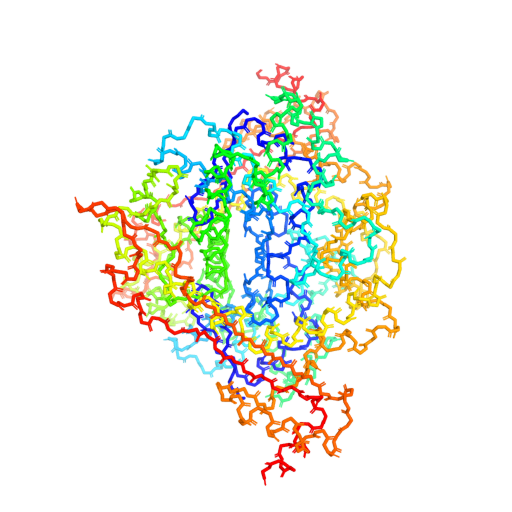 -14.641 53.856 1.00 76.06 360 LEU A N 1
ATOM 3023 C CA . LEU A 1 360 ? 35.338 -14.958 55.277 1.00 75.56 360 LEU A CA 1
ATOM 3024 C C . LEU A 1 360 ? 33.885 -15.005 55.757 1.00 74.97 360 LEU A C 1
ATOM 3025 O O . LEU A 1 360 ? 33.629 -15.219 56.934 1.00 74.22 360 LEU A O 1
ATOM 3030 N N . TRP A 1 361 ? 32.935 -14.807 54.860 1.00 75.74 361 TRP A N 1
ATOM 3031 C CA . TRP A 1 361 ? 31.560 -14.587 55.279 1.00 76.36 361 TRP A CA 1
ATOM 3032 C C . TRP A 1 361 ? 30.924 -15.806 55.947 1.00 80.05 361 TRP A C 1
ATOM 3033 O O . TRP A 1 361 ? 30.290 -15.675 56.986 1.00 79.59 361 TRP A O 1
ATOM 3044 N N . GLU A 1 362 ? 31.089 -16.984 55.351 1.00 84.26 362 GLU A N 1
ATOM 3045 C CA . GLU A 1 362 ? 30.556 -18.212 55.943 1.00 87.37 362 GLU A CA 1
ATOM 3046 C C . GLU A 1 362 ? 31.317 -18.555 57.216 1.00 88.21 362 GLU A C 1
ATOM 3047 O O . GLU A 1 362 ? 30.728 -19.060 58.175 1.00 88.18 362 GLU A O 1
ATOM 3053 N N . LYS A 1 363 ? 32.616 -18.251 57.223 1.00 89.71 363 LYS A N 1
ATOM 3054 C CA . LYS A 1 363 ? 33.464 -18.451 58.397 1.00 90.36 363 LYS A CA 1
ATOM 3055 C C . LYS A 1 363 ? 33.033 -17.570 59.565 1.00 89.81 363 LYS A C 1
ATOM 3056 O O . LYS A 1 363 ? 32.989 -18.024 60.704 1.00 89.74 363 LYS A O 1
ATOM 3062 N N . ALA A 1 364 ? 32.718 -16.310 59.276 1.00 88.05 364 ALA A N 1
ATOM 3063 C CA . ALA A 1 364 ? 32.269 -15.371 60.304 1.00 86.42 364 ALA A CA 1
ATOM 3064 C C . ALA A 1 364 ? 30.857 -15.673 60.783 1.00 85.01 364 ALA A C 1
ATOM 3065 O O . ALA A 1 364 ? 30.530 -15.431 61.935 1.00 83.29 364 ALA A O 1
ATOM 3067 N N . ARG A 1 365 ? 30.032 -16.216 59.896 1.00 86.06 365 ARG A N 1
ATOM 3068 C CA . ARG A 1 365 ? 28.633 -16.466 60.199 1.00 89.53 365 ARG A CA 1
ATOM 3069 C C . ARG A 1 365 ? 28.471 -17.538 61.274 1.00 92.29 365 ARG A C 1
ATOM 3070 O O . ARG A 1 365 ? 27.916 -17.265 62.340 1.00 92.65 365 ARG A O 1
ATOM 3078 N N . SER A 1 366 ? 28.971 -18.745 61.002 1.00 95.12 366 SER A N 1
ATOM 3079 C CA . SER A 1 366 ? 28.877 -19.863 61.955 1.00 97.57 366 SER A CA 1
ATOM 3080 C C . SER A 1 366 ? 29.738 -19.689 63.226 1.00 98.74 366 SER A C 1
ATOM 3081 O O . SER A 1 366 ? 29.422 -20.255 64.275 1.00 98.76 366 SER A O 1
ATOM 3084 N N . GLU A 1 367 ? 30.803 -18.895 63.129 1.00 100.32 367 GLU A N 1
ATOM 3085 C CA . GLU A 1 367 ? 31.606 -18.524 64.296 1.00 102.74 367 GLU A CA 1
ATOM 3086 C C . GLU A 1 367 ? 30.941 -17.457 65.170 1.00 103.51 367 GLU A C 1
ATOM 3087 O O . GLU A 1 367 ? 31.465 -17.107 66.228 1.00 102.76 367 GLU A O 1
ATOM 3093 N N . LEU A 1 368 ? 29.799 -16.938 64.723 1.00 104.82 368 LEU A N 1
ATOM 3094 C CA . LEU A 1 368 ? 29.018 -15.976 65.509 1.00 106.69 368 LEU A CA 1
ATOM 3095 C C . LEU A 1 368 ? 27.648 -16.537 65.892 1.00 107.91 368 LEU A C 1
ATOM 3096 O O . LEU A 1 368 ? 26.894 -15.914 66.646 1.00 107.78 368 LEU A O 1
ATOM 3101 N N . LYS A 1 369 ? 27.329 -17.708 65.346 1.00 109.78 369 LYS A N 1
ATOM 3102 C CA . LYS A 1 369 ? 26.160 -18.479 65.758 1.00 109.74 369 LYS A CA 1
ATOM 3103 C C . LYS A 1 369 ? 26.479 -19.969 65.632 1.00 112.60 369 LYS A C 1
ATOM 3104 O O . LYS A 1 369 ? 26.818 -20.615 66.628 1.00 112.72 369 LYS A O 1
ATOM 3110 N N . MET B 1 1 ? 19.074 -17.908 43.831 1.00 68.39 1 MET B N 1
ATOM 3111 C CA . MET B 1 1 ? 18.183 -18.671 42.915 1.00 65.91 1 MET B CA 1
ATOM 3112 C C . MET B 1 1 ? 17.352 -17.698 42.064 1.00 60.77 1 MET B C 1
ATOM 3113 O O . MET B 1 1 ? 17.430 -17.745 40.850 1.00 57.81 1 MET B O 1
ATOM 3118 N N . ILE B 1 2 ? 16.560 -16.839 42.708 1.00 55.59 2 ILE B N 1
ATOM 3119 C CA . ILE B 1 2 ? 15.886 -15.722 42.034 1.00 49.75 2 ILE B CA 1
ATOM 3120 C C . ILE B 1 2 ? 16.333 -14.403 42.673 1.00 45.63 2 ILE B C 1
ATOM 3121 O O . ILE B 1 2 ? 16.283 -14.272 43.902 1.00 42.04 2 ILE B O 1
ATOM 3126 N N . LYS B 1 3 ? 16.786 -13.443 41.846 1.00 36.82 3 LYS B N 1
ATOM 3127 C CA . LYS B 1 3 ? 17.050 -12.086 42.306 1.00 34.83 3 LYS B CA 1
ATOM 3128 C C . LYS B 1 3 ? 16.054 -11.116 41.621 1.00 34.83 3 LYS B C 1
ATOM 3129 O O . LYS B 1 3 ? 15.666 -11.339 40.470 1.00 32.22 3 LYS B O 1
ATOM 3135 N N . GLU B 1 4 ? 15.610 -10.083 42.341 1.00 31.20 4 GLU B N 1
ATOM 3136 C CA . GLU B 1 4 ? 14.700 -9.090 41.798 1.00 33.51 4 GLU B CA 1
ATOM 3137 C C . GLU B 1 4 ? 15.478 -7.817 41.505 1.00 31.27 4 GLU B C 1
ATOM 3138 O O . GLU B 1 4 ? 16.288 -7.418 42.316 1.00 31.03 4 GLU B O 1
ATOM 3144 N N . PHE B 1 5 ? 15.221 -7.191 40.359 1.00 29.68 5 PHE B N 1
ATOM 3145 C CA . PHE B 1 5 ? 15.852 -5.923 39.969 1.00 28.98 5 PHE B CA 1
ATOM 3146 C C . PHE B 1 5 ? 14.681 -4.933 39.852 1.00 29.80 5 PHE B C 1
ATOM 3147 O O . PHE B 1 5 ? 13.650 -5.268 39.217 1.00 28.00 5 PHE B O 1
ATOM 3155 N N . SER B 1 6 ? 14.808 -3.738 40.445 1.00 26.05 6 SER B N 1
ATOM 3156 C CA . SER B 1 6 ? 13.790 -2.697 40.261 1.00 26.86 6 SER B CA 1
ATOM 3157 C C . SER B 1 6 ? 13.903 -2.206 38.839 1.00 26.14 6 SER B C 1
ATOM 3158 O O . SER B 1 6 ? 15.017 -1.986 38.318 1.00 25.71 6 SER B O 1
ATOM 3161 N N . ASP B 1 7 ? 12.754 -2.032 38.204 1.00 23.47 7 ASP B N 1
ATOM 3162 C CA . ASP B 1 7 ? 12.754 -1.464 36.871 1.00 22.18 7 ASP B CA 1
ATOM 3163 C C . ASP B 1 7 ? 11.476 -0.637 36.872 1.00 24.20 7 ASP B C 1
ATOM 3164 O O . ASP B 1 7 ? 10.397 -1.217 36.938 1.00 26.84 7 ASP B O 1
ATOM 3169 N N . PRO B 1 8 ? 11.592 0.696 36.754 1.00 22.22 8 PRO B N 1
ATOM 3170 C CA . PRO B 1 8 ? 10.436 1.608 36.804 1.00 23.98 8 PRO B CA 1
ATOM 3171 C C . PRO B 1 8 ? 9.438 1.349 35.687 1.00 24.48 8 PRO B C 1
ATOM 3172 O O . PRO B 1 8 ? 8.275 1.819 35.763 1.00 28.41 8 PRO B O 1
ATOM 3176 N N . LEU B 1 9 ? 9.862 0.599 34.666 1.00 23.65 9 LEU B N 1
ATOM 3177 C CA . LEU B 1 9 ? 8.944 0.253 33.554 1.00 26.84 9 LEU B CA 1
ATOM 3178 C C . LEU B 1 9 ? 7.988 -0.873 33.925 1.00 28.90 9 LEU B C 1
ATOM 3179 O O . LEU B 1 9 ? 6.939 -0.988 33.314 1.00 33.07 9 LEU B O 1
ATOM 3184 N N . TYR B 1 10 ? 8.352 -1.699 34.902 1.00 26.94 10 TYR B N 1
ATOM 3185 C CA . TYR B 1 10 ? 7.610 -2.965 35.212 1.00 28.19 10 TYR B CA 1
ATOM 3186 C C . TYR B 1 10 ? 7.390 -3.155 36.715 1.00 33.06 10 TYR B C 1
ATOM 3187 O O . TYR B 1 10 ? 6.574 -3.978 37.114 1.00 38.15 10 TYR B O 1
ATOM 3196 N N . GLY B 1 11 ? 8.129 -2.445 37.558 1.00 31.27 11 GLY B N 1
ATOM 3197 C CA . GLY B 1 11 ? 8.109 -2.746 39.006 1.00 28.57 11 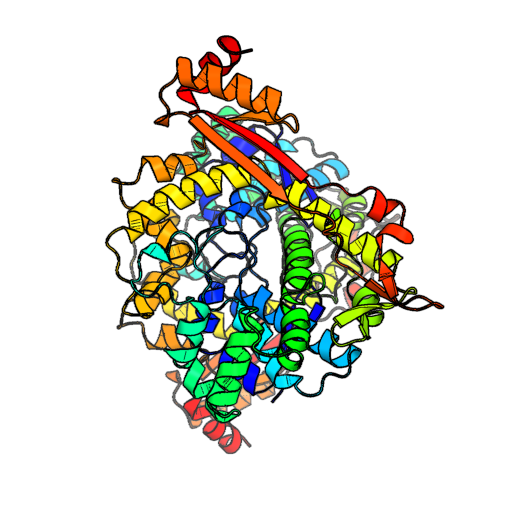GLY B CA 1
ATOM 3198 C C . GLY B 1 11 ? 9.398 -3.502 39.348 1.00 31.51 11 GLY B C 1
ATOM 3199 O O . GLY B 1 11 ? 10.398 -2.899 39.722 1.00 31.08 11 GLY B O 1
ATOM 3200 N N . PHE B 1 12 ? 9.371 -4.825 39.232 1.00 28.84 12 PHE B N 1
ATOM 3201 C CA . PHE B 1 12 ? 10.554 -5.660 39.469 1.00 33.65 12 PHE B CA 1
ATOM 3202 C C . PHE B 1 12 ? 10.677 -6.674 38.353 1.00 33.97 12 PHE B C 1
ATOM 3203 O O . PHE B 1 12 ? 9.676 -7.235 37.911 1.00 35.91 12 PHE B O 1
ATOM 3211 N N . VAL B 1 13 ? 11.910 -6.933 37.942 1.00 31.40 13 VAL B N 1
ATOM 3212 C CA . VAL B 1 13 ? 12.199 -8.009 37.014 1.00 30.08 13 VAL B CA 1
ATOM 3213 C C . VAL B 1 13 ? 12.867 -9.155 37.830 1.00 31.70 13 VAL B C 1
ATOM 3214 O O . VAL B 1 13 ? 13.902 -8.936 38.462 1.00 27.03 13 VAL B O 1
ATOM 3218 N N . ARG B 1 14 ? 12.241 -10.343 37.840 1.00 29.39 14 ARG B N 1
ATOM 3219 C CA . ARG B 1 14 ? 12.780 -11.511 38.544 1.00 32.62 14 ARG B CA 1
ATOM 3220 C C . ARG B 1 14 ? 13.634 -12.278 37.543 1.00 30.20 14 ARG B C 1
ATOM 3221 O O . ARG B 1 14 ? 13.177 -12.564 36.420 1.00 31.36 14 ARG B O 1
ATOM 3229 N N . VAL B 1 15 ? 14.859 -12.590 37.931 1.00 28.54 15 VAL B N 1
ATOM 3230 C CA . VAL B 1 15 ? 15.815 -13.291 37.047 1.00 28.61 15 VAL B CA 1
ATOM 3231 C C . VAL B 1 15 ? 16.288 -14.542 37.770 1.00 31.58 15 VAL B C 1
ATOM 3232 O O . VAL B 1 15 ? 16.669 -14.436 38.938 1.00 30.34 15 VAL B O 1
ATOM 3236 N N . GLY B 1 16 ? 16.263 -15.703 37.087 1.00 31.97 16 GLY B N 1
ATOM 3237 C CA . GLY B 1 16 ? 16.768 -16.966 37.633 1.00 33.27 16 GLY B CA 1
ATOM 3238 C C . GLY B 1 16 ? 18.279 -17.128 37.530 1.00 33.11 16 GLY B C 1
ATOM 3239 O O . GLY B 1 16 ? 19.008 -16.224 37.107 1.00 31.85 16 GLY B O 1
ATOM 3240 N N . GLU B 1 17 ? 18.760 -18.309 37.891 1.00 32.33 17 GLU B N 1
ATOM 3241 C CA . GLU B 1 17 ? 20.207 -18.526 38.049 1.00 34.38 17 GLU B CA 1
ATOM 3242 C C . GLU B 1 17 ? 20.985 -18.414 36.759 1.00 30.60 17 GLU B C 1
ATOM 3243 O O . GLU B 1 17 ? 22.063 -17.806 36.734 1.00 33.06 17 GLU B O 1
ATOM 3249 N N . ALA B 1 18 ? 20.479 -18.999 35.671 1.00 31.84 18 ALA B N 1
ATOM 3250 C CA . ALA B 1 18 ? 21.189 -18.852 34.381 1.00 32.40 18 ALA B CA 1
ATOM 3251 C C . ALA B 1 18 ? 21.301 -17.384 33.919 1.00 31.05 18 ALA B C 1
ATOM 3252 O O . ALA B 1 18 ? 22.384 -16.929 33.548 1.00 29.02 18 ALA B O 1
ATOM 3254 N N . GLY B 1 19 ? 20.190 -16.636 33.947 1.00 31.64 19 GLY B N 1
ATOM 3255 C CA . GLY B 1 19 ? 20.259 -15.209 33.632 1.00 28.56 19 GLY B CA 1
ATOM 3256 C C . GLY B 1 19 ? 21.221 -14.434 34.527 1.00 28.98 19 GLY B C 1
ATOM 3257 O O . GLY B 1 19 ? 22.003 -13.623 34.037 1.00 28.65 19 GLY B O 1
ATOM 3258 N N . LEU B 1 20 ? 21.179 -14.674 35.845 1.00 28.30 20 LEU B N 1
ATOM 3259 C CA . LEU B 1 20 ? 22.112 -14.010 36.766 1.00 31.92 20 LEU B CA 1
ATOM 3260 C C . LEU B 1 20 ? 23.575 -14.244 36.422 1.00 32.45 20 LEU B C 1
ATOM 3261 O O . LEU B 1 20 ? 24.368 -13.317 36.429 1.00 30.94 20 LEU B O 1
ATOM 3266 N N . ARG B 1 21 ? 23.943 -15.491 36.149 1.00 34.74 21 ARG B N 1
ATOM 3267 C CA . ARG B 1 21 ? 25.333 -15.804 35.723 1.00 34.52 21 ARG B CA 1
ATOM 3268 C C . ARG B 1 21 ? 25.749 -15.019 34.489 1.00 32.70 21 ARG B C 1
ATOM 3269 O O . ARG B 1 21 ? 26.881 -14.497 34.388 1.00 29.00 21 ARG B O 1
ATOM 3277 N N . LEU B 1 22 ? 24.830 -14.934 33.531 1.00 30.67 22 LEU B N 1
ATOM 3278 C CA . LEU B 1 22 ? 25.075 -14.158 32.302 1.00 30.41 22 LEU B CA 1
ATOM 3279 C C . LEU B 1 22 ? 25.179 -12.667 32.589 1.00 29.70 22 LEU B C 1
ATOM 3280 O O . LEU B 1 22 ? 26.092 -11.988 32.097 1.00 28.58 22 LEU B O 1
ATOM 3285 N N . ILE B 1 23 ? 24.251 -12.164 33.411 1.00 28.45 23 ILE B N 1
ATOM 3286 C CA . ILE B 1 23 ? 24.264 -10.750 33.778 1.00 27.56 23 ILE B CA 1
ATOM 3287 C C . ILE B 1 23 ? 25.600 -10.354 34.388 1.00 29.15 23 ILE B C 1
ATOM 3288 O O . ILE B 1 23 ? 26.140 -9.292 34.079 1.00 31.19 23 ILE B O 1
ATOM 3293 N N . ASP B 1 24 ? 26.161 -11.208 35.240 1.00 31.16 24 ASP B N 1
ATOM 3294 C CA . ASP B 1 24 ? 27.406 -10.824 35.901 1.00 35.36 24 ASP B CA 1
ATOM 3295 C C . ASP B 1 24 ? 28.699 -11.017 35.066 1.00 37.58 24 ASP B C 1
ATOM 3296 O O . ASP B 1 24 ? 29.796 -10.733 35.541 1.00 43.34 24 ASP B O 1
ATOM 3301 N N . SER B 1 25 ? 28.571 -11.420 33.812 1.00 35.05 25 SER B N 1
ATOM 3302 C CA . SER B 1 25 ? 29.749 -11.601 32.946 1.00 32.90 25 SER B CA 1
ATOM 3303 C C . SER B 1 25 ? 30.228 -10.255 32.435 1.00 33.91 25 SER B C 1
ATOM 3304 O O . SER B 1 25 ? 29.438 -9.299 32.343 1.00 33.17 25 SER B O 1
ATOM 3307 N N . PHE B 1 26 ? 31.497 -10.179 32.048 1.00 32.60 26 PHE B N 1
ATOM 3308 C CA . PHE B 1 26 ? 32.039 -8.925 31.503 1.00 37.22 26 PHE B CA 1
ATOM 3309 C C . PHE B 1 26 ? 31.279 -8.367 30.252 1.00 33.44 26 PHE B C 1
ATOM 3310 O O . PHE B 1 26 ? 31.038 -7.166 30.173 1.00 30.19 26 PHE B O 1
ATOM 3318 N N . PRO B 1 27 ? 30.963 -9.220 29.250 1.00 32.02 27 PRO B N 1
ATOM 3319 C CA . PRO B 1 27 ? 30.233 -8.681 28.095 1.00 31.41 27 PRO B CA 1
ATOM 3320 C C . PRO B 1 27 ? 28.854 -8.112 28.394 1.00 30.97 27 PRO B C 1
ATOM 3321 O O . PRO B 1 27 ? 28.434 -7.203 27.703 1.00 30.46 27 PRO B O 1
ATOM 3325 N N . PHE B 1 28 ? 28.149 -8.644 29.392 1.00 30.95 28 PHE B N 1
ATOM 3326 C CA . PHE B 1 28 ? 26.851 -8.100 29.734 1.00 29.46 28 PHE B CA 1
ATOM 3327 C C . PHE B 1 28 ? 27.029 -6.787 30.555 1.00 29.67 28 PHE B C 1
ATOM 3328 O O . PHE B 1 28 ? 26.374 -5.791 30.298 1.00 28.89 28 PHE B O 1
ATOM 3336 N N . GLN B 1 29 ? 27.940 -6.786 31.528 1.00 30.05 29 GLN B N 1
ATOM 3337 C CA . GLN B 1 29 ? 28.243 -5.590 32.289 1.00 29.48 29 GLN B CA 1
ATOM 3338 C C . GLN B 1 29 ? 28.631 -4.400 31.391 1.00 30.13 29 GLN B C 1
ATOM 3339 O O . GLN B 1 29 ? 28.180 -3.288 31.653 1.00 29.66 29 GLN B O 1
ATOM 3345 N N . ARG B 1 30 ? 29.404 -4.644 30.323 1.00 28.64 30 ARG B N 1
ATOM 3346 C CA . ARG B 1 30 ? 29.762 -3.607 29.319 1.00 31.63 30 ARG B CA 1
ATOM 3347 C C . ARG B 1 30 ? 28.547 -2.781 28.856 1.00 30.35 30 ARG B C 1
ATOM 3348 O O . ARG B 1 30 ? 28.652 -1.580 28.569 1.00 29.24 30 ARG B O 1
ATOM 3356 N N . LEU B 1 31 ? 27.389 -3.428 28.779 1.00 28.94 31 LEU B N 1
ATOM 3357 C CA . LEU B 1 31 ? 26.202 -2.735 28.288 1.00 27.87 31 LEU B CA 1
ATOM 3358 C C . LEU B 1 31 ? 25.724 -1.587 29.175 1.00 27.33 31 LEU B C 1
ATOM 3359 O O . LEU B 1 31 ? 24.942 -0.751 28.718 1.00 27.39 31 LEU B O 1
ATOM 3364 N N . ARG B 1 32 ? 26.158 -1.546 30.434 1.00 29.38 32 ARG B N 1
ATOM 3365 C CA . ARG B 1 32 ? 25.883 -0.388 31.318 1.00 31.66 32 ARG B CA 1
ATOM 3366 C C . ARG B 1 32 ? 26.564 0.869 30.835 1.00 34.06 32 ARG B C 1
ATOM 3367 O O . ARG B 1 32 ? 26.251 1.965 31.318 1.00 36.48 32 ARG B O 1
ATOM 3375 N N . TYR B 1 33 ? 27.552 0.721 29.950 1.00 32.58 33 TYR B N 1
ATOM 3376 C CA . TYR B 1 33 ? 28.323 1.885 29.500 1.00 33.50 33 TYR B CA 1
ATOM 3377 C C . TYR B 1 33 ? 28.008 2.225 28.040 1.00 32.12 33 TYR B C 1
ATOM 3378 O O . TYR B 1 33 ? 28.757 2.917 27.356 1.00 30.85 33 TYR B O 1
ATOM 3387 N N . VAL B 1 34 ? 26.835 1.758 27.591 1.00 29.56 34 VAL B N 1
ATOM 3388 C CA . VAL B 1 34 ? 26.368 2.025 26.245 1.00 29.29 34 VAL B CA 1
ATOM 3389 C C . VAL B 1 34 ? 24.928 2.583 26.342 1.00 27.81 34 VAL B C 1
ATOM 3390 O O . VAL B 1 34 ? 24.008 1.833 26.632 1.00 28.62 34 VAL B O 1
ATOM 3394 N N . LYS B 1 35 ? 24.749 3.880 26.117 1.00 26.05 35 LYS B N 1
ATOM 3395 C CA . LYS B 1 35 ? 23.402 4.494 26.145 1.00 29.05 35 LYS B CA 1
ATOM 3396 C C . LYS B 1 35 ? 22.575 3.878 25.052 1.00 26.67 35 LYS B C 1
ATOM 3397 O O . LYS B 1 35 ? 23.043 3.717 23.928 1.00 27.45 35 LYS B O 1
ATOM 3403 N N . GLN B 1 36 ? 21.343 3.519 25.395 1.00 25.85 36 GLN B N 1
ATOM 3404 C CA . GLN B 1 36 ? 20.388 2.978 24.451 1.00 23.33 36 GLN B CA 1
ATOM 3405 C C . GLN B 1 36 ? 20.259 3.894 23.251 1.00 27.75 36 GLN B C 1
ATOM 3406 O O . GLN B 1 36 ? 20.209 3.406 22.106 1.00 25.38 36 GLN B O 1
ATOM 3412 N N . LEU B 1 37 ? 20.158 5.210 23.501 1.00 28.13 37 LEU B N 1
ATOM 3413 C CA . LEU B 1 37 ? 19.870 6.166 22.421 1.00 25.80 37 LEU B CA 1
ATOM 3414 C C . LEU B 1 37 ? 21.075 7.012 22.011 1.00 25.26 37 LEU B C 1
ATOM 3415 O O . LEU B 1 37 ? 20.908 7.991 21.303 1.00 24.79 37 LEU B O 1
ATOM 3420 N N . GLY B 1 38 ? 22.280 6.628 22.425 1.00 25.22 38 GLY B N 1
ATOM 3421 C CA . GLY B 1 38 ? 23.484 7.250 21.869 1.00 26.44 38 GLY B CA 1
ATOM 3422 C C . GLY B 1 38 ? 23.593 8.669 22.348 1.00 28.88 38 GLY B C 1
ATOM 3423 O O . GLY B 1 38 ? 23.593 8.916 23.555 1.00 30.28 38 GLY B O 1
ATOM 3424 N N . LEU B 1 39 ? 23.637 9.598 21.398 1.00 29.85 39 LEU B N 1
ATOM 3425 C CA . LEU B 1 39 ? 23.731 11.035 21.687 1.00 29.81 39 LEU B CA 1
ATOM 3426 C C . LEU B 1 39 ? 22.393 11.738 21.878 1.00 27.77 39 LEU B C 1
ATOM 3427 O O . LEU B 1 39 ? 22.378 12.954 22.028 1.00 30.73 39 LEU B O 1
ATOM 3432 N N . ALA B 1 40 ? 21.277 11.003 21.869 1.00 27.34 40 ALA B N 1
ATOM 3433 C CA . ALA B 1 40 ? 19.972 11.638 22.011 1.00 25.72 40 ALA B CA 1
ATOM 3434 C C . ALA B 1 40 ? 19.815 12.470 23.296 1.00 25.91 40 ALA B C 1
ATOM 3435 O O . ALA B 1 40 ? 19.007 13.387 23.307 1.00 26.32 40 ALA B O 1
ATOM 3437 N N . TYR B 1 41 ? 20.559 12.158 24.368 1.00 27.41 41 TYR B N 1
ATOM 3438 C CA . TYR B 1 41 ? 20.521 12.954 25.631 1.00 27.13 41 TYR B CA 1
ATOM 3439 C C . TYR B 1 41 ? 20.914 14.437 25.423 1.00 27.05 41 TYR B C 1
ATOM 3440 O O . TYR B 1 41 ? 20.594 15.307 26.252 1.00 25.25 41 TYR B O 1
ATOM 3449 N N . LEU B 1 42 ? 21.571 14.743 24.305 1.00 27.14 42 LEU B N 1
ATOM 3450 C CA . LEU B 1 42 ? 21.940 16.133 24.017 1.00 28.99 42 LEU B CA 1
ATOM 3451 C C . LEU B 1 42 ? 20.702 16.921 23.580 1.00 29.91 42 LEU B C 1
ATOM 3452 O O . LEU B 1 42 ? 20.707 18.161 23.566 1.00 29.62 42 LEU B O 1
ATOM 3457 N N . VAL B 1 43 ? 19.631 16.201 23.238 1.00 24.78 43 VAL B N 1
ATOM 3458 C CA . VAL B 1 43 ? 18.351 16.803 22.825 1.00 24.61 43 VAL B CA 1
ATOM 3459 C C . VAL B 1 43 ? 17.277 16.544 23.891 1.00 25.71 43 VAL B C 1
ATOM 3460 O O . VAL B 1 43 ? 16.524 17.454 24.253 1.00 27.75 43 VAL B O 1
ATOM 3464 N N . PHE B 1 44 ? 17.203 15.297 24.371 1.00 25.51 44 PHE B N 1
ATOM 3465 C CA . PHE B 1 44 ? 16.248 14.867 25.440 1.00 24.31 44 PHE B CA 1
ATOM 3466 C C . PHE B 1 44 ? 17.110 14.536 26.651 1.00 24.88 44 PHE B C 1
ATOM 3467 O O . PHE B 1 44 ? 17.685 13.453 26.690 1.00 24.40 44 PHE B O 1
ATOM 3475 N N . PRO B 1 45 ? 17.299 15.497 27.583 1.00 25.78 45 PRO B N 1
ATOM 3476 C CA . PRO B 1 45 ? 18.372 15.310 28.569 1.00 27.25 45 PRO B CA 1
ATOM 3477 C C . PRO B 1 45 ? 18.245 14.102 29.490 1.00 27.44 45 PRO B C 1
ATOM 3478 O O . PRO B 1 45 ? 19.272 13.623 29.968 1.00 26.41 45 PRO B O 1
ATOM 3482 N N . SER B 1 46 ? 17.020 13.618 29.728 1.00 24.36 46 SER B N 1
ATOM 3483 C CA . SER B 1 46 ? 16.816 12.440 30.603 1.00 23.03 46 SER B CA 1
ATOM 3484 C C . SER B 1 46 ? 17.010 11.096 29.876 1.00 22.11 46 SER B C 1
ATOM 3485 O O . SER B 1 46 ? 16.855 10.040 30.488 1.00 25.60 46 SER B O 1
ATOM 3488 N N . ALA B 1 47 ? 17.416 11.124 28.609 1.00 23.61 47 ALA B N 1
ATOM 3489 C CA . ALA B 1 47 ? 17.595 9.845 27.846 1.00 24.21 47 ALA B CA 1
ATOM 3490 C C . ALA B 1 47 ? 18.932 9.174 28.191 1.00 24.52 47 ALA B C 1
ATOM 3491 O O . ALA B 1 47 ? 19.810 9.037 27.342 1.00 24.78 47 ALA B O 1
ATOM 3493 N N . GLN B 1 48 ? 19.063 8.770 29.454 1.00 24.86 48 GLN B N 1
ATOM 3494 C CA . GLN B 1 48 ? 20.311 8.244 30.037 1.00 26.13 48 GLN B CA 1
ATOM 3495 C C . GLN B 1 48 ? 20.305 6.727 30.201 1.00 26.16 48 GLN B C 1
ATOM 3496 O O . GLN B 1 48 ? 21.327 6.130 30.629 1.00 26.54 48 GLN B O 1
ATOM 3502 N N . HIS B 1 49 ? 19.167 6.114 29.885 1.00 22.98 49 HIS B N 1
ATOM 3503 C CA . HIS B 1 49 ? 19.027 4.655 30.014 1.00 25.22 49 HIS B CA 1
ATOM 3504 C C . HIS B 1 49 ? 20.002 3.893 29.088 1.00 24.74 49 HIS B C 1
ATOM 3505 O O . HIS B 1 49 ? 20.355 4.381 28.003 1.00 24.13 49 HIS B O 1
ATOM 3512 N N . THR B 1 50 ? 20.460 2.715 29.536 1.00 24.88 50 THR B N 1
ATOM 3513 C CA . THR B 1 50 ? 21.497 2.013 28.817 1.00 24.66 50 THR B CA 1
ATOM 3514 C C . THR B 1 50 ? 20.984 0.671 28.279 1.00 25.44 50 THR B C 1
ATOM 3515 O O . THR B 1 50 ? 19.872 0.214 28.640 1.00 24.75 50 THR B O 1
ATOM 3519 N N . ARG B 1 51 ? 21.791 0.028 27.425 1.00 25.16 51 ARG B N 1
ATOM 3520 C CA . ARG B 1 51 ? 21.423 -1.286 26.872 1.00 25.84 51 ARG B CA 1
ATOM 3521 C C . ARG B 1 51 ? 21.333 -2.381 27.953 1.00 23.62 51 ARG B C 1
ATOM 3522 O O . ARG B 1 51 ? 20.687 -3.387 27.743 1.00 27.85 51 ARG B O 1
ATOM 3530 N N . PHE B 1 52 ? 21.981 -2.180 29.102 1.00 23.25 52 PHE B N 1
ATOM 3531 C CA . PHE B 1 52 ? 21.898 -3.160 30.211 1.00 24.01 52 PHE B CA 1
ATOM 3532 C C . PHE B 1 52 ? 20.445 -3.282 30.726 1.00 26.18 52 PHE B C 1
ATOM 3533 O O . PHE B 1 52 ? 19.865 -4.403 30.838 1.00 28.99 52 PHE B O 1
ATOM 3541 N N . GLU B 1 53 ? 19.856 -2.148 31.056 1.00 24.31 53 GLU B N 1
ATOM 3542 C CA . GLU B 1 53 ? 18.446 -2.137 31.549 1.00 25.60 53 GLU B CA 1
ATOM 3543 C C . GLU B 1 53 ? 17.472 -2.564 30.476 1.00 23.73 53 GLU B C 1
ATOM 3544 O O . GLU B 1 53 ? 16.516 -3.285 30.774 1.00 26.60 53 GLU B O 1
ATOM 3550 N N . HIS B 1 54 ? 17.714 -2.149 29.228 1.00 23.77 54 HIS B N 1
ATOM 3551 C CA . HIS B 1 54 ? 16.873 -2.616 28.093 1.00 24.52 54 HIS B CA 1
ATOM 3552 C C . HIS B 1 54 ? 16.928 -4.128 27.970 1.00 22.89 54 HIS B C 1
ATOM 3553 O O . HIS B 1 54 ? 15.873 -4.766 27.841 1.00 24.66 54 HIS B O 1
ATOM 3560 N N . SER B 1 55 ? 18.129 -4.717 28.031 1.00 23.32 55 SER B N 1
ATOM 3561 C CA . SER B 1 55 ? 18.243 -6.203 27.977 1.00 24.56 55 SER B CA 1
ATOM 3562 C C . SER B 1 55 ? 17.512 -6.960 29.104 1.00 25.36 55 SER B C 1
ATOM 3563 O O . SER B 1 55 ? 16.821 -7.949 28.847 1.00 24.24 55 SER B O 1
ATOM 3566 N N . LEU B 1 56 ? 17.643 -6.499 30.341 1.00 24.50 56 LEU B N 1
ATOM 3567 C CA . LEU B 1 56 ? 16.784 -6.981 31.431 1.00 28.59 56 LEU B CA 1
ATOM 3568 C C . LEU B 1 56 ? 15.302 -6.851 31.095 1.00 26.80 56 LEU B C 1
ATOM 3569 O O . LEU B 1 56 ? 14.524 -7.748 31.387 1.00 25.17 56 LEU B O 1
ATOM 3574 N N . GLY B 1 57 ? 14.898 -5.719 30.509 1.00 25.94 57 GLY B N 1
ATOM 3575 C CA . GLY B 1 57 ? 13.481 -5.524 30.160 1.00 23.09 57 GLY B CA 1
ATOM 3576 C C . GLY B 1 57 ? 13.040 -6.501 29.076 1.00 23.42 57 GLY B C 1
ATOM 3577 O O . GLY B 1 57 ? 11.914 -7.021 29.122 1.00 22.10 57 GLY B O 1
ATOM 3578 N N . VAL B 1 58 ? 13.934 -6.793 28.119 1.00 23.05 58 VAL B N 1
ATOM 3579 C CA . VAL B 1 58 ? 13.610 -7.737 27.030 1.00 23.99 58 VAL B CA 1
ATOM 3580 C C . VAL B 1 58 ? 13.411 -9.160 27.593 1.00 24.76 58 VAL B C 1
ATOM 3581 O O . VAL B 1 58 ? 12.445 -9.870 27.244 1.00 26.68 58 VAL B O 1
ATOM 3585 N N . TYR B 1 59 ? 14.317 -9.565 28.481 1.00 27.75 59 TYR B N 1
ATOM 3586 C CA . TYR B 1 59 ? 14.174 -10.830 29.211 1.00 24.33 59 TYR B CA 1
ATOM 3587 C C . TYR B 1 59 ? 12.824 -10.925 29.890 1.00 24.65 59 TYR B C 1
ATOM 3588 O O . TYR B 1 59 ? 12.121 -11.913 29.751 1.00 26.34 59 TYR B O 1
ATOM 3597 N N . HIS B 1 60 ? 12.443 -9.877 30.617 1.00 24.32 60 HIS B N 1
ATOM 3598 C CA . HIS B 1 60 ? 11.169 -9.830 31.320 1.00 25.18 60 HIS B CA 1
ATOM 3599 C C . HIS B 1 60 ? 9.934 -9.967 30.413 1.00 25.94 60 HIS B C 1
ATOM 3600 O O . HIS B 1 60 ? 9.017 -10.796 30.669 1.00 26.06 60 HIS B O 1
ATOM 3607 N N . ILE B 1 61 ? 9.888 -9.164 29.353 1.00 25.28 61 ILE B N 1
ATOM 3608 C CA . ILE B 1 61 ? 8.768 -9.222 28.390 1.00 25.42 61 ILE B CA 1
ATOM 3609 C C . ILE B 1 61 ? 8.751 -10.549 27.607 1.00 25.91 61 ILE B C 1
ATOM 3610 O O . ILE B 1 61 ? 7.696 -11.121 27.353 1.00 25.37 61 ILE B O 1
ATOM 3615 N N . THR B 1 62 ? 9.927 -11.039 27.221 1.00 23.42 62 THR B N 1
ATOM 3616 C CA . THR B 1 62 ? 10.015 -12.367 26.594 1.00 24.49 62 THR B CA 1
ATOM 3617 C C . THR B 1 62 ? 9.370 -13.421 27.495 1.00 25.08 62 THR B C 1
ATOM 3618 O O . THR B 1 62 ? 8.583 -14.231 27.025 1.00 26.52 62 THR B O 1
ATOM 3622 N N . GLU B 1 63 ? 9.695 -13.411 28.780 1.00 25.91 63 GLU B N 1
ATOM 3623 C CA . GLU B 1 63 ? 9.098 -14.360 29.713 1.00 30.83 63 GLU B CA 1
ATOM 3624 C C . GLU B 1 63 ? 7.580 -14.274 29.716 1.00 31.73 63 GLU B C 1
ATOM 3625 O O . GLU B 1 63 ? 6.881 -15.302 29.608 1.00 33.27 63 GLU B O 1
ATOM 3631 N N . ARG B 1 64 ? 7.078 -13.052 29.843 1.00 29.75 64 ARG B N 1
ATOM 3632 C CA . ARG B 1 64 ? 5.652 -12.760 29.813 1.00 33.39 64 ARG B CA 1
ATOM 3633 C C . ARG B 1 64 ? 4.968 -13.266 28.550 1.00 30.59 64 ARG B C 1
ATOM 3634 O O . ARG B 1 64 ? 3.899 -13.892 28.607 1.00 32.99 64 ARG B O 1
ATOM 3642 N N . ILE B 1 65 ? 5.571 -12.995 27.402 1.00 26.12 65 ILE B N 1
ATOM 3643 C CA . ILE B 1 65 ? 4.980 -13.462 26.137 1.00 29.88 65 ILE B CA 1
ATOM 3644 C C . ILE B 1 65 ? 5.001 -15.002 26.037 1.00 32.87 65 ILE B C 1
ATOM 3645 O O . ILE B 1 65 ? 4.027 -15.613 25.592 1.00 31.68 65 ILE B O 1
ATOM 3650 N N . CYS B 1 66 ? 6.121 -15.613 26.420 1.00 34.28 66 CYS B N 1
ATOM 3651 C CA . CYS B 1 66 ? 6.218 -17.077 26.409 1.00 35.25 66 CYS B CA 1
ATOM 3652 C C . CYS B 1 66 ? 5.154 -17.707 27.307 1.00 38.28 66 CYS B C 1
ATOM 3653 O O . CYS B 1 66 ? 4.562 -18.734 26.939 1.00 40.31 66 CYS B O 1
ATOM 3656 N N . GLU B 1 67 ? 4.925 -17.105 28.472 1.00 38.00 67 GLU B N 1
ATOM 3657 C CA . GLU B 1 67 ? 3.863 -17.515 29.404 1.00 45.85 67 GLU B CA 1
ATOM 3658 C C . GLU B 1 67 ? 2.479 -17.419 28.797 1.00 43.92 67 GLU B C 1
ATOM 3659 O O . GLU B 1 67 ? 1.703 -18.366 28.914 1.00 46.61 67 GLU B O 1
ATOM 3665 N N . SER B 1 68 ? 2.173 -16.288 28.153 1.00 40.21 68 SER B N 1
ATOM 3666 C CA . SER B 1 68 ? 0.869 -16.060 27.510 1.00 43.97 68 SER B CA 1
ATOM 3667 C C . SER B 1 68 ? 0.669 -17.010 26.319 1.00 45.86 68 SER B C 1
ATOM 3668 O O . SER B 1 68 ? -0.457 -17.467 26.081 1.00 45.81 68 SER B O 1
ATOM 3671 N N . LEU B 1 69 ? 1.751 -17.314 25.592 1.00 42.23 69 LEU B N 1
ATOM 3672 C CA . LEU B 1 69 ? 1.657 -18.141 24.378 1.00 42.05 69 LEU B CA 1
ATOM 3673 C C . LEU B 1 69 ? 1.841 -19.646 24.647 1.00 43.43 69 LEU B C 1
ATOM 3674 O O . LEU B 1 69 ? 1.763 -20.470 23.720 1.00 43.63 69 LEU B O 1
ATOM 3679 N N . LYS B 1 70 ? 2.121 -19.992 25.895 1.00 44.24 70 LYS B N 1
ATOM 3680 C CA . LYS B 1 70 ? 2.437 -21.385 26.272 1.00 48.13 70 LYS B CA 1
ATOM 3681 C C . LYS B 1 70 ? 3.536 -22.028 25.408 1.00 45.55 70 LYS B C 1
ATOM 3682 O O . LYS B 1 70 ? 3.420 -23.158 24.927 1.00 42.77 70 LYS B O 1
ATOM 3688 N N . VAL B 1 71 ? 4.618 -21.292 25.237 1.00 42.77 71 VAL B N 1
ATOM 3689 C CA . VAL B 1 71 ? 5.773 -21.759 24.516 1.00 44.89 71 VAL B CA 1
ATOM 3690 C C . VAL B 1 71 ? 6.560 -22.782 25.351 1.00 47.91 71 VAL B C 1
ATOM 3691 O O . VAL B 1 71 ? 6.835 -22.554 26.524 1.00 48.29 71 VAL B O 1
ATOM 3695 N N . LYS B 1 72 ? 6.955 -23.896 24.743 1.00 53.29 72 LYS B N 1
ATOM 3696 C CA . LYS B 1 72 ? 7.694 -24.922 25.498 1.00 56.92 72 LYS B CA 1
ATOM 3697 C C . LYS B 1 72 ? 9.142 -24.541 25.861 1.00 54.19 72 LYS B C 1
ATOM 3698 O O . LYS B 1 72 ? 9.579 -24.740 27.011 1.00 54.40 72 LYS B O 1
ATOM 3704 N N . GLU B 1 73 ? 9.862 -23.958 24.904 1.00 48.65 73 GLU B N 1
ATOM 3705 C CA . GLU B 1 73 ? 11.276 -23.606 25.095 1.00 44.80 73 GLU B CA 1
ATOM 3706 C C . GLU B 1 73 ? 11.447 -22.246 25.784 1.00 37.12 73 GLU B C 1
ATOM 3707 O O . GLU B 1 73 ? 12.299 -21.463 25.415 1.00 33.44 73 GLU B O 1
ATOM 3713 N N . LYS B 1 74 ? 10.649 -21.995 26.804 1.00 34.49 74 LYS B N 1
ATOM 3714 C CA . LYS B 1 74 ? 10.598 -20.679 27.434 1.00 38.57 74 LYS B CA 1
ATOM 3715 C C . LYS B 1 74 ? 11.976 -20.190 27.894 1.00 33.56 74 LYS B C 1
ATOM 3716 O O . LYS B 1 74 ? 12.398 -19.076 27.579 1.00 30.53 74 LYS B O 1
ATOM 3722 N N . GLU B 1 75 ? 12.729 -21.031 28.585 1.00 32.94 75 GLU B N 1
ATOM 3723 C CA . GLU B 1 75 ? 13.951 -20.541 29.155 1.00 32.07 75 GLU B CA 1
ATOM 3724 C C . GLU B 1 75 ? 14.943 -20.169 28.056 1.00 29.86 75 GLU B C 1
ATOM 3725 O O . GLU B 1 75 ? 15.583 -19.129 28.146 1.00 28.35 75 GLU B O 1
ATOM 3731 N N . LEU B 1 76 ? 15.048 -20.990 27.010 1.00 30.94 76 LEU B N 1
ATOM 3732 C CA . LEU B 1 76 ? 16.003 -20.681 25.932 1.00 31.52 76 LEU B CA 1
ATOM 3733 C C . LEU B 1 76 ? 15.633 -19.346 25.235 1.00 28.77 76 LEU B C 1
ATOM 3734 O O . LEU B 1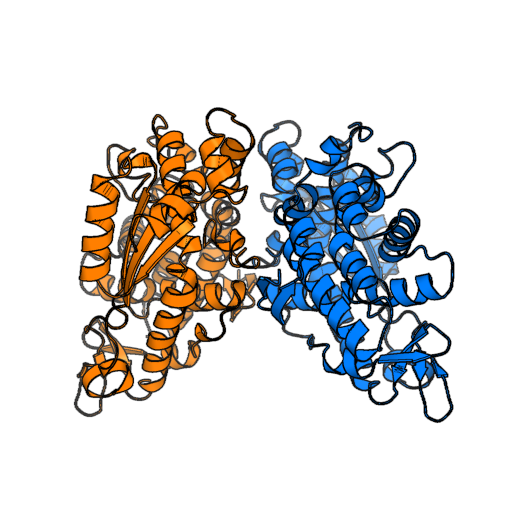 76 ? 16.504 -18.529 24.901 1.00 28.10 76 LEU B O 1
ATOM 3739 N N . VAL B 1 77 ? 14.344 -19.130 25.014 1.00 26.36 77 VAL B N 1
ATOM 3740 C CA . VAL B 1 77 ? 13.878 -17.875 24.366 1.00 28.43 77 VAL B CA 1
ATOM 3741 C C . VAL B 1 77 ? 14.145 -16.648 25.277 1.00 29.37 77 VAL B C 1
ATOM 3742 O O . VAL B 1 77 ? 14.595 -15.583 24.792 1.00 28.97 77 VAL B O 1
ATOM 3746 N N . LYS B 1 78 ? 13.883 -16.777 26.589 1.00 30.98 78 LYS B N 1
ATOM 3747 C CA . LYS B 1 78 ? 14.180 -15.679 27.533 1.00 27.26 78 LYS B CA 1
ATOM 3748 C C . LYS B 1 78 ? 15.661 -15.288 27.455 1.00 28.58 78 LYS B C 1
ATOM 3749 O O . LYS B 1 78 ? 16.020 -14.100 27.452 1.00 25.40 78 LYS B O 1
ATOM 3755 N N . LEU B 1 79 ? 16.560 -16.291 27.393 1.00 26.07 79 LEU B N 1
ATOM 3756 C CA . LEU B 1 79 ? 17.984 -15.987 27.308 1.00 26.07 79 LEU B CA 1
ATOM 3757 C C . LEU B 1 79 ? 18.354 -15.366 25.963 1.00 23.03 79 LEU B C 1
ATOM 3758 O O . LEU B 1 79 ? 19.240 -14.522 25.885 1.00 26.90 79 LEU B O 1
ATOM 3763 N N . ALA B 1 80 ? 17.688 -15.795 24.892 1.00 25.45 80 ALA B N 1
ATOM 3764 C CA . ALA B 1 80 ? 17.889 -15.209 23.588 1.00 26.76 80 ALA B CA 1
ATOM 3765 C C . ALA B 1 80 ? 17.570 -13.729 23.665 1.00 27.46 80 ALA B C 1
ATOM 3766 O O . ALA B 1 80 ? 18.282 -12.890 23.133 1.00 27.71 80 ALA B O 1
ATOM 3768 N N . GLY B 1 81 ? 16.473 -13.374 24.381 1.00 27.25 81 GLY B N 1
ATOM 3769 C CA . GLY B 1 81 ? 16.055 -11.987 24.576 1.00 24.88 81 GLY B CA 1
ATOM 3770 C C . GLY B 1 81 ? 17.079 -11.252 25.422 1.00 28.13 81 GLY B C 1
ATOM 3771 O O . GLY B 1 81 ? 17.510 -10.151 25.084 1.00 27.73 81 GLY B O 1
ATOM 3772 N N . LEU B 1 82 ? 17.485 -11.864 26.544 1.00 27.11 82 LEU B N 1
ATOM 3773 C CA . LEU B 1 82 ? 18.475 -11.233 27.416 1.00 25.07 82 LEU B CA 1
ATOM 3774 C C . LEU B 1 82 ? 19.739 -10.883 26.660 1.00 25.45 82 LEU B C 1
ATOM 3775 O O . LEU B 1 82 ? 20.321 -9.830 26.917 1.00 26.14 82 LEU B O 1
ATOM 3780 N N . LEU B 1 83 ? 20.175 -11.744 25.728 1.00 24.03 83 LEU B N 1
ATOM 3781 C CA . LEU B 1 83 ? 21.514 -11.569 25.115 1.00 24.35 83 LEU B CA 1
ATOM 3782 C C . LEU B 1 83 ? 21.485 -10.866 23.747 1.00 25.95 83 LEU B C 1
ATOM 3783 O O . LEU B 1 83 ? 22.514 -10.724 23.074 1.00 25.68 83 LEU B O 1
ATOM 3788 N N . HIS B 1 84 ? 20.302 -10.392 23.364 1.00 27.32 84 HIS B N 1
ATOM 3789 C CA . HIS B 1 84 ? 20.065 -9.799 22.041 1.00 28.45 84 HIS B CA 1
ATOM 3790 C C . HIS B 1 84 ? 20.969 -8.619 21.671 1.00 30.06 84 HIS B C 1
ATOM 3791 O O . HIS B 1 84 ? 21.234 -8.391 20.489 1.00 32.36 84 HIS B O 1
ATOM 3798 N N . ASP B 1 85 ? 21.418 -7.854 22.671 1.00 28.62 85 ASP B N 1
ATOM 3799 C CA . ASP B 1 85 ? 22.194 -6.628 22.456 1.00 31.63 85 ASP B CA 1
ATOM 3800 C C . ASP B 1 85 ? 23.693 -6.764 22.705 1.00 30.58 85 ASP B C 1
ATOM 3801 O O . ASP B 1 85 ? 24.422 -5.745 22.701 1.00 34.56 85 ASP B O 1
ATOM 3806 N N . LEU B 1 86 ? 24.182 -7.980 22.946 1.00 29.30 86 LEU B N 1
ATOM 3807 C CA . LEU B 1 86 ? 25.595 -8.127 23.335 1.00 30.05 86 LEU B CA 1
ATOM 3808 C C . LEU B 1 86 ? 26.539 -7.515 22.309 1.00 31.11 86 LEU B C 1
ATOM 3809 O O . LEU B 1 86 ? 27.615 -7.024 22.665 1.00 35.63 86 LEU B O 1
ATOM 3814 N N . GLY B 1 87 ? 26.144 -7.533 21.041 1.00 30.57 87 GLY B N 1
ATOM 3815 C CA . GLY B 1 87 ? 27.073 -7.077 19.993 1.00 29.36 87 GLY B CA 1
ATOM 3816 C C . GLY B 1 87 ? 26.752 -5.696 19.463 1.00 33.12 87 GLY B C 1
ATOM 3817 O O . GLY B 1 87 ? 27.214 -5.318 18.396 1.00 33.04 87 GLY B O 1
ATOM 3818 N N . HIS B 1 88 ? 25.973 -4.929 20.217 1.00 32.06 88 HIS B N 1
ATOM 3819 C CA . HIS B 1 88 ? 25.653 -3.576 19.823 1.00 37.73 88 HIS B CA 1
ATOM 3820 C C . HIS B 1 88 ? 26.847 -2.642 20.096 1.00 38.34 88 HIS B C 1
ATOM 3821 O O . HIS B 1 88 ? 27.352 -2.595 21.223 1.00 38.62 88 HIS B O 1
ATOM 3828 N N . PRO B 1 89 ? 27.326 -1.904 19.072 1.00 36.84 89 PRO B N 1
ATOM 3829 C CA . PRO B 1 89 ? 28.376 -0.937 19.385 1.00 37.21 89 PRO B CA 1
ATOM 3830 C C . PRO B 1 89 ? 27.808 0.313 20.096 1.00 37.35 89 PRO B C 1
ATOM 3831 O O . PRO B 1 89 ? 26.599 0.515 20.083 1.00 37.14 89 PRO B O 1
ATOM 3835 N N . PRO B 1 90 ? 28.674 1.178 20.668 1.00 36.80 90 PRO B N 1
ATOM 3836 C CA . PRO B 1 90 ? 28.144 2.443 21.172 1.00 37.86 90 PRO B CA 1
ATOM 3837 C C . PRO B 1 90 ? 27.450 3.266 20.065 1.00 37.06 90 PRO B C 1
ATOM 3838 O O . PRO B 1 90 ? 27.841 3.170 18.897 1.00 37.57 90 PRO B O 1
ATOM 3842 N N . PHE B 1 91 ? 26.408 3.994 20.465 1.00 36.41 91 PHE B N 1
ATOM 3843 C CA . PHE B 1 91 ? 25.667 4.906 19.592 1.00 36.75 91 PHE B CA 1
ATOM 3844 C C . PHE B 1 91 ? 24.657 4.252 18.651 1.00 41.49 91 PHE B C 1
ATOM 3845 O O . PHE B 1 91 ? 24.441 3.027 18.642 1.00 41.24 91 PHE B O 1
ATOM 3853 N N . SER B 1 92 ? 24.029 5.124 17.866 1.00 38.60 92 SER B N 1
ATOM 3854 C CA . SER B 1 92 ? 23.005 4.755 16.898 1.00 46.17 92 SER B CA 1
ATOM 3855 C C . SER B 1 92 ? 23.528 4.536 15.485 1.00 45.13 92 SER B C 1
ATOM 3856 O O . SER B 1 92 ? 24.360 5.293 15.010 1.00 44.56 92 SER B O 1
ATOM 3859 N N . HIS B 1 93 ? 23.056 3.497 14.797 1.00 46.38 93 HIS B N 1
ATOM 3860 C CA . HIS B 1 93 ? 23.453 3.234 13.397 1.00 48.81 93 HIS B CA 1
ATOM 3861 C C . HIS B 1 93 ? 24.921 3.048 13.217 1.00 47.87 93 HIS B C 1
ATOM 3862 O O . HIS B 1 93 ? 25.550 3.618 12.332 1.00 49.91 93 HIS B O 1
ATOM 3869 N N . THR B 1 94 ? 25.519 2.251 14.070 1.00 44.75 94 THR B N 1
ATOM 3870 C CA . THR B 1 94 ? 26.934 2.106 13.946 1.00 45.10 94 THR B CA 1
ATOM 3871 C C . THR B 1 94 ? 27.402 0.672 13.979 1.00 47.60 94 THR B C 1
ATOM 3872 O O . THR B 1 94 ? 28.516 0.380 14.430 1.00 50.67 94 THR B O 1
ATOM 3876 N N . THR B 1 95 ? 26.556 -0.215 13.480 1.00 48.87 95 THR B N 1
ATOM 3877 C CA . THR B 1 95 ? 26.867 -1.599 13.328 1.00 52.65 95 THR B CA 1
ATOM 3878 C C . THR B 1 95 ? 27.377 -1.678 11.872 1.00 57.40 95 THR B C 1
ATOM 3879 O O . THR B 1 95 ? 28.338 -2.401 11.563 1.00 56.09 95 THR B O 1
ATOM 3883 N N . GLU B 1 96 ? 26.701 -0.883 11.007 1.00 62.67 96 GLU B N 1
ATOM 3884 C CA . GLU B 1 96 ? 27.031 -0.768 9.599 1.00 74.95 96 GLU B CA 1
ATOM 3885 C C . GLU B 1 96 ? 28.403 -0.126 9.433 1.00 67.31 96 GLU B C 1
ATOM 3886 O O . GLU B 1 96 ? 29.025 -0.255 8.385 1.00 70.55 96 GLU B O 1
ATOM 3892 N N . VAL B 1 97 ? 28.871 0.561 10.472 1.00 66.50 97 VAL B N 1
ATOM 3893 C CA . VAL B 1 97 ? 30.212 1.157 10.484 1.00 64.83 97 VAL B CA 1
ATOM 3894 C C . VAL B 1 97 ? 31.277 0.106 10.836 1.00 63.77 97 VAL B C 1
ATOM 3895 O O . VAL B 1 97 ? 32.380 0.107 10.256 1.00 62.19 97 VAL B O 1
ATOM 3899 N N . LEU B 1 98 ? 30.946 -0.783 11.780 1.00 61.65 98 LEU B N 1
ATOM 3900 C CA . LEU B 1 98 ? 31.930 -1.740 12.315 1.00 62.12 98 LEU B CA 1
ATOM 3901 C C . LEU B 1 98 ? 32.101 -2.970 11.441 1.00 61.57 98 LEU B C 1
ATOM 3902 O O . LEU B 1 98 ? 33.224 -3.435 11.252 1.00 59.31 98 LEU B O 1
ATOM 3907 N N . LEU B 1 99 ? 30.988 -3.489 10.924 1.00 63.01 99 LEU B N 1
ATOM 3908 C CA . LEU B 1 99 ? 30.991 -4.731 10.136 1.00 66.50 99 LEU B CA 1
ATOM 3909 C C . LEU B 1 99 ? 32.019 -4.767 8.991 1.00 70.51 99 LEU B C 1
ATOM 3910 O O . LEU B 1 99 ? 32.779 -5.735 8.891 1.00 70.88 99 LEU B O 1
ATOM 3915 N N . PRO B 1 100 ? 32.051 -3.723 8.127 1.00 74.28 100 PRO B N 1
ATOM 3916 C CA . PRO B 1 100 ? 33.010 -3.737 7.017 1.00 76.34 100 PRO B CA 1
ATOM 3917 C C . PRO B 1 100 ? 34.488 -3.712 7.435 1.00 78.36 100 PRO B C 1
ATOM 3918 O O . PRO B 1 100 ? 35.357 -3.938 6.598 1.00 79.46 100 PRO B O 1
ATOM 3922 N N . ARG B 1 101 ? 34.776 -3.452 8.707 1.00 80.57 101 ARG B N 1
ATOM 3923 C CA . ARG B 1 101 ? 36.161 -3.515 9.184 1.00 83.79 101 ARG B CA 1
ATOM 3924 C C . ARG B 1 101 ? 36.643 -4.963 9.272 1.00 83.77 101 ARG B C 1
ATOM 3925 O O . ARG B 1 101 ? 37.611 -5.331 8.609 1.00 84.98 101 ARG B O 1
ATOM 3933 N N . GLU B 1 102 ? 35.960 -5.778 10.075 1.00 82.80 102 GLU B N 1
ATOM 3934 C CA . GLU B 1 102 ? 36.276 -7.208 10.191 1.00 82.54 102 GLU B CA 1
ATOM 3935 C C . GLU B 1 102 ? 36.067 -7.941 8.858 1.00 83.81 102 GLU B C 1
ATOM 3936 O O . GLU B 1 102 ? 35.091 -7.683 8.127 1.00 82.88 102 GLU B O 1
ATOM 3942 N N . ARG B 1 103 ? 36.989 -8.857 8.560 1.00 83.59 103 ARG B N 1
ATOM 3943 C CA . ARG B 1 103 ? 37.019 -9.572 7.279 1.00 94.08 103 ARG B CA 1
ATOM 3944 C C . ARG B 1 103 ? 35.800 -10.475 7.041 1.00 82.83 103 ARG B C 1
ATOM 3945 O O . ARG B 1 103 ? 35.357 -10.634 5.899 1.00 85.03 103 ARG B O 1
ATOM 3953 N N . SER B 1 104 ? 35.258 -11.049 8.114 1.00 79.52 104 SER B N 1
ATOM 3954 C CA . SER B 1 104 ? 34.197 -12.058 8.012 1.00 75.66 104 SER B CA 1
ATOM 3955 C C . SER B 1 104 ? 32.782 -11.488 7.853 1.00 74.07 104 SER B C 1
ATOM 3956 O O . SER B 1 104 ? 31.876 -12.185 7.382 1.00 74.03 104 SER B O 1
ATOM 3959 N N . HIS B 1 105 ? 32.604 -10.226 8.246 1.00 72.57 105 HIS B N 1
ATOM 3960 C CA . HIS B 1 105 ? 31.272 -9.614 8.430 1.00 70.49 105 HIS B CA 1
ATOM 3961 C C . HIS B 1 105 ? 30.358 -10.471 9.336 1.00 64.60 105 HIS B C 1
ATOM 3962 O O . HIS B 1 105 ? 29.135 -10.471 9.170 1.00 62.73 105 HIS B O 1
ATOM 3969 N N . GLU B 1 106 ? 30.961 -11.211 10.276 1.00 55.93 106 GLU B N 1
ATOM 3970 C CA . GLU B 1 106 ? 30.199 -11.983 11.264 1.00 57.90 106 GLU B CA 1
ATOM 3971 C C . GLU B 1 106 ? 29.524 -10.996 12.211 1.00 46.78 106 GLU B C 1
ATOM 3972 O O . GLU B 1 106 ? 30.129 -10.016 12.627 1.00 44.27 106 GLU B O 1
ATOM 3978 N N . ASP B 1 107 ? 28.270 -11.262 12.536 1.00 44.82 107 ASP B N 1
ATOM 3979 C CA . ASP B 1 107 ? 27.509 -10.415 13.448 1.00 44.25 107 ASP B CA 1
ATOM 3980 C C . ASP B 1 107 ? 28.225 -10.373 14.811 1.00 41.94 107 ASP B C 1
ATOM 3981 O O . ASP B 1 107 ? 28.656 -11.426 15.302 1.00 41.89 107 ASP B O 1
ATOM 3986 N N . PHE B 1 108 ? 28.402 -9.175 15.394 1.00 38.72 108 PHE B N 1
ATOM 3987 C CA . PHE B 1 108 ? 29.110 -9.048 16.680 1.00 37.41 108 PHE B CA 1
ATOM 3988 C C . PHE B 1 108 ? 28.390 -9.723 17.842 1.00 35.16 108 PHE B C 1
ATOM 3989 O O . PHE B 1 108 ? 29.039 -10.205 18.786 1.00 34.97 108 PHE B O 1
ATOM 3997 N N . THR B 1 109 ? 27.068 -9.825 17.753 1.00 29.46 109 THR B N 1
ATOM 3998 C CA . THR B 1 109 ? 26.310 -10.549 18.784 1.00 33.76 109 THR B CA 1
ATOM 3999 C C . THR B 1 109 ? 26.665 -12.027 18.793 1.00 32.99 109 THR B C 1
ATOM 4000 O O . THR B 1 109 ? 26.951 -12.585 19.849 1.00 32.21 109 THR B O 1
ATOM 4004 N N . GLU B 1 110 ? 26.704 -12.642 17.614 1.00 33.64 110 GLU B N 1
ATOM 4005 C CA . GLU B 1 110 ? 27.134 -14.024 17.487 1.00 33.36 110 GLU B CA 1
ATOM 4006 C C . GLU B 1 110 ? 28.547 -14.216 18.014 1.00 34.74 110 GLU B C 1
ATOM 4007 O O . GLU B 1 110 ? 28.799 -15.181 18.737 1.00 35.76 110 GLU B O 1
ATOM 4013 N N . ARG B 1 111 ? 29.456 -13.299 17.676 1.00 34.78 111 ARG B N 1
ATOM 4014 C CA . ARG B 1 111 ? 30.827 -13.373 18.136 1.00 35.73 111 ARG B CA 1
ATOM 4015 C C . ARG B 1 111 ? 30.980 -13.232 19.653 1.00 36.12 111 ARG B C 1
ATOM 4016 O O . ARG B 1 111 ? 31.797 -13.934 20.272 1.00 34.86 111 ARG B O 1
ATOM 4024 N N . VAL B 1 112 ? 30.245 -12.302 20.264 1.00 33.37 112 VAL B N 1
ATOM 4025 C CA . VAL B 1 112 ? 30.353 -12.129 21.714 1.00 34.31 112 VAL B CA 1
ATOM 4026 C C . VAL B 1 112 ? 29.803 -13.375 22.420 1.00 33.30 112 VAL B C 1
ATOM 4027 O O . VAL B 1 112 ? 30.373 -13.846 23.404 1.00 35.98 112 VAL B O 1
ATOM 4031 N N . ILE B 1 113 ? 28.715 -13.938 21.907 1.00 30.80 113 ILE B N 1
ATOM 4032 C CA . ILE B 1 113 ? 28.162 -15.163 22.484 1.00 31.20 113 ILE B CA 1
ATOM 4033 C C . ILE B 1 113 ? 29.162 -16.363 22.434 1.00 35.86 113 ILE B C 1
ATOM 4034 O O . ILE B 1 113 ? 29.305 -17.126 23.412 1.00 35.74 113 ILE B O 1
ATOM 4039 N N . LYS B 1 114 ? 29.843 -16.513 21.306 1.00 35.84 114 LYS B N 1
ATOM 4040 C CA . LYS B 1 114 ? 30.667 -17.699 21.047 1.00 37.30 114 LYS B CA 1
ATOM 4041 C C . LYS B 1 114 ? 32.131 -17.519 21.449 1.00 38.88 114 LYS B C 1
ATOM 4042 O O . LYS B 1 114 ? 32.806 -18.503 21.748 1.00 41.74 114 LYS B O 1
ATOM 4048 N N . GLU B 1 115 ? 32.615 -16.282 21.457 1.00 36.98 115 GLU B N 1
ATOM 4049 C CA . GLU B 1 115 ? 34.054 -16.041 21.727 1.00 39.05 115 GLU B CA 1
ATOM 4050 C C . GLU B 1 115 ? 34.456 -15.499 23.117 1.00 38.03 115 GLU B C 1
ATOM 4051 O O . GLU B 1 115 ? 35.606 -15.145 23.317 1.00 39.75 115 GLU B O 1
ATOM 4057 N N . THR B 1 116 ? 33.524 -15.402 24.031 1.00 35.88 116 THR B N 1
ATOM 4058 C CA . THR B 1 116 ? 33.767 -14.860 25.363 1.00 35.34 116 THR B CA 1
ATOM 4059 C C . THR B 1 116 ? 33.295 -15.891 26.390 1.00 34.30 116 THR B C 1
ATOM 4060 O O . THR B 1 116 ? 32.873 -16.987 26.026 1.00 34.61 116 THR B O 1
ATOM 4064 N N . GLU B 1 117 ? 33.339 -15.498 27.663 1.00 35.04 117 GLU B N 1
ATOM 4065 C CA . GLU B 1 117 ? 32.897 -16.368 28.766 1.00 40.30 117 GLU B CA 1
ATOM 4066 C C . GLU B 1 117 ? 31.413 -16.687 28.648 1.00 36.15 117 GLU B C 1
ATOM 4067 O O . GLU B 1 117 ? 30.920 -17.624 29.273 1.00 33.14 117 GLU B O 1
ATOM 4073 N N . ILE B 1 118 ? 30.661 -15.909 27.846 1.00 32.05 118 ILE B N 1
ATOM 4074 C CA . ILE B 1 118 ? 29.220 -16.213 27.652 1.00 30.61 118 ILE B CA 1
ATOM 4075 C C . ILE B 1 118 ? 28.981 -17.637 27.161 1.00 28.62 118 ILE B C 1
ATOM 4076 O O . ILE B 1 118 ? 28.012 -18.347 27.558 1.00 29.65 118 ILE B O 1
ATOM 4081 N N . TYR B 1 119 ? 29.827 -18.052 26.233 1.00 31.53 119 TYR B N 1
ATOM 4082 C CA . TYR B 1 119 ? 29.729 -19.412 25.689 1.00 34.75 119 TYR B CA 1
ATOM 4083 C C . TYR B 1 119 ? 29.805 -20.491 26.788 1.00 31.38 119 TYR B C 1
ATOM 4084 O O . TYR B 1 119 ? 28.980 -21.394 26.864 1.00 30.29 119 TYR B O 1
ATOM 4093 N N . GLU B 1 120 ? 30.797 -20.372 27.646 1.00 34.62 120 GLU B N 1
ATOM 4094 C CA . GLU B 1 120 ? 30.985 -21.308 28.783 1.00 36.63 120 GLU B CA 1
ATOM 4095 C C . GLU B 1 120 ? 29.821 -21.285 29.761 1.00 32.39 120 GLU B C 1
ATOM 4096 O O . GLU B 1 120 ? 29.440 -22.302 30.301 1.00 31.31 120 GLU B O 1
ATOM 4102 N N . ILE B 1 121 ? 29.285 -20.102 30.028 1.00 30.56 121 ILE B N 1
ATOM 4103 C CA . ILE B 1 121 ? 28.157 -19.981 30.941 1.00 29.75 121 ILE B CA 1
ATOM 4104 C C . ILE B 1 121 ? 26.966 -20.709 30.352 1.00 28.96 121 ILE B C 1
ATOM 4105 O O . ILE B 1 121 ? 26.282 -21.465 31.039 1.00 29.87 121 ILE B O 1
ATOM 4110 N N . LEU B 1 122 ? 26.699 -20.515 29.061 1.00 29.61 122 LEU B N 1
ATOM 4111 C CA . LEU B 1 122 ? 25.538 -21.158 28.458 1.00 28.46 122 LEU B CA 1
ATOM 4112 C C . LEU B 1 122 ? 25.652 -22.697 28.440 1.00 25.51 122 LEU B C 1
ATOM 4113 O O . LEU B 1 122 ? 24.679 -23.413 28.669 1.00 27.10 122 LEU B O 1
ATOM 4118 N N . LYS B 1 123 ? 26.844 -23.198 28.176 1.00 29.25 123 LYS B N 1
ATOM 4119 C CA . LYS B 1 123 ? 27.084 -24.659 28.156 1.00 31.78 123 LYS B CA 1
ATOM 4120 C C . LYS B 1 123 ? 26.698 -25.335 29.472 1.00 32.16 123 LYS B C 1
ATOM 4121 O O . LYS B 1 123 ? 26.429 -26.525 29.492 1.00 35.22 123 LYS B O 1
ATOM 4127 N N . GLN B 1 124 ? 26.681 -24.590 30.578 1.00 33.91 124 GLN B N 1
ATOM 4128 C CA . GLN B 1 124 ? 26.274 -25.167 31.877 1.00 33.21 124 GLN B CA 1
ATOM 4129 C C . GLN B 1 124 ? 24.896 -25.770 31.774 1.00 31.80 124 GLN B C 1
ATOM 4130 O O . GLN B 1 124 ? 24.625 -26.783 32.391 1.00 32.64 124 GLN B O 1
ATOM 4136 N N . ASP B 1 125 ? 24.036 -25.161 30.954 1.00 31.09 125 ASP B N 1
ATOM 4137 C CA . ASP B 1 125 ? 22.660 -25.604 30.863 1.00 33.13 125 ASP B CA 1
ATOM 4138 C C . ASP B 1 125 ? 22.246 -26.127 29.501 1.00 30.86 125 ASP B C 1
ATOM 4139 O O . ASP B 1 125 ? 21.187 -26.730 29.392 1.00 34.81 125 ASP B O 1
ATOM 4144 N N . TYR B 1 126 ? 23.033 -25.862 28.463 1.00 27.90 126 TYR B N 1
ATOM 4145 C CA . TYR B 1 126 ? 22.602 -26.177 27.086 1.00 30.95 126 TYR B CA 1
ATOM 4146 C C . TYR B 1 126 ? 23.713 -26.815 26.305 1.00 29.51 126 TYR B C 1
ATOM 4147 O O . TYR B 1 126 ? 24.879 -26.513 26.543 1.00 30.50 126 TYR B O 1
ATOM 4156 N N . SER B 1 127 ? 23.334 -27.652 25.341 1.00 31.86 127 SER B N 1
ATOM 4157 C CA . SER B 1 127 ? 24.275 -28.219 24.366 1.00 33.14 127 SER B CA 1
ATOM 4158 C C . SER B 1 127 ? 24.729 -27.155 23.364 1.00 36.04 127 SER B C 1
ATOM 4159 O O . SER B 1 127 ? 24.031 -26.130 23.174 1.00 32.60 127 SER B O 1
ATOM 4162 N N . HIS B 1 128 ? 25.846 -27.394 22.671 1.00 35.73 128 HIS B N 1
ATOM 4163 C CA . HIS B 1 128 ? 26.325 -26.426 21.681 1.00 37.64 128 HIS B CA 1
ATOM 4164 C C . HIS B 1 128 ? 25.300 -26.237 20.553 1.00 36.18 128 HIS B C 1
ATOM 4165 O O . HIS B 1 128 ? 25.256 -25.186 19.932 1.00 34.55 128 HIS B O 1
ATOM 4172 N N . GLU B 1 129 ? 24.470 -27.242 20.324 1.00 34.27 129 GLU B N 1
ATOM 4173 C CA . GLU B 1 129 ? 23.460 -27.188 19.279 1.00 38.89 129 GLU B CA 1
ATOM 4174 C C . GLU B 1 129 ? 22.328 -26.249 19.727 1.00 37.06 129 GLU B C 1
ATOM 4175 O O . GLU B 1 129 ? 21.799 -25.481 18.937 1.00 35.98 129 GLU B O 1
ATOM 4181 N N . ASP B 1 130 ? 21.940 -26.346 20.987 1.00 34.26 130 ASP B N 1
ATOM 4182 C CA . ASP B 1 130 ? 20.937 -25.412 21.533 1.00 36.47 130 ASP B CA 1
ATOM 4183 C C . ASP B 1 130 ? 21.436 -23.975 21.586 1.00 32.66 130 ASP B C 1
ATOM 4184 O O . ASP B 1 130 ? 20.673 -23.043 21.364 1.00 32.78 130 ASP B O 1
ATOM 4189 N N . ILE B 1 131 ? 22.723 -23.801 21.845 1.00 31.09 131 ILE B N 1
ATOM 4190 C CA . ILE B 1 131 ? 23.364 -22.489 21.748 1.00 31.11 131 ILE B CA 1
ATOM 4191 C C . ILE B 1 131 ? 23.323 -21.943 20.299 1.00 34.38 131 ILE B C 1
ATOM 4192 O O . ILE B 1 131 ? 23.086 -20.758 20.086 1.00 32.34 131 ILE B O 1
ATOM 4197 N N . GLU B 1 132 ? 23.550 -22.789 19.299 1.00 34.96 132 GLU B N 1
ATOM 4198 C CA . GLU B 1 132 ? 23.401 -22.328 17.907 1.00 35.13 132 GLU B CA 1
ATOM 4199 C C . GLU B 1 132 ? 21.958 -21.929 17.643 1.00 31.61 132 GLU B C 1
ATOM 4200 O O . GLU B 1 132 ? 21.714 -20.952 16.953 1.00 31.30 132 GLU B O 1
ATOM 4206 N N . ARG B 1 133 ? 21.008 -22.679 18.186 1.00 28.55 133 ARG B N 1
ATOM 4207 C CA . ARG B 1 133 ? 19.607 -22.331 18.070 1.00 32.88 133 ARG B CA 1
ATOM 4208 C C . ARG B 1 133 ? 19.331 -20.944 18.689 1.00 32.89 133 ARG B C 1
ATOM 4209 O O . ARG B 1 133 ? 18.607 -20.151 18.117 1.00 31.40 133 ARG B O 1
ATOM 4217 N N . LEU B 1 134 ? 19.901 -20.664 19.861 1.00 30.15 134 LEU B N 1
ATOM 4218 C CA . LEU B 1 134 ? 19.638 -19.398 20.557 1.00 29.79 134 LEU B CA 1
ATOM 4219 C C . LEU B 1 134 ? 20.239 -18.246 19.736 1.00 29.68 134 LEU B C 1
ATOM 4220 O O . LEU B 1 134 ? 19.652 -17.171 19.657 1.00 29.24 134 LEU B O 1
ATOM 4225 N N . VAL B 1 135 ? 21.407 -18.470 19.136 1.00 27.95 135 VAL B N 1
ATOM 4226 C CA . VAL B 1 135 ? 22.011 -17.485 18.237 1.00 28.53 135 VAL B CA 1
ATOM 4227 C C . VAL B 1 135 ? 21.077 -17.204 17.031 1.00 32.21 135 VAL B C 1
ATOM 4228 O O . VAL B 1 135 ? 20.836 -16.040 16.703 1.00 33.05 135 VAL B O 1
ATOM 4232 N N . ARG B 1 136 ? 20.520 -18.249 16.398 1.00 30.08 136 ARG B N 1
ATOM 4233 C CA . ARG B 1 136 ? 19.621 -18.020 15.241 1.00 29.87 136 ARG B CA 1
ATOM 4234 C C . ARG B 1 136 ? 18.385 -17.255 15.669 1.00 30.75 136 ARG B C 1
ATOM 4235 O O . ARG B 1 136 ? 17.940 -16.311 14.980 1.00 30.10 136 ARG B O 1
ATOM 4243 N N . ILE B 1 137 ? 17.818 -17.666 16.796 1.00 29.04 137 ILE B N 1
ATOM 4244 C CA . ILE B 1 137 ? 16.594 -17.050 17.303 1.00 31.25 137 ILE B CA 1
ATOM 4245 C C . ILE B 1 137 ? 16.815 -15.542 17.636 1.00 32.79 137 ILE B C 1
ATOM 4246 O O . ILE B 1 137 ? 15.995 -14.651 17.268 1.00 31.25 137 ILE B O 1
ATOM 4251 N N . THR B 1 138 ? 17.918 -15.245 18.313 1.00 28.94 138 THR B N 1
ATOM 4252 C CA . THR B 1 138 ? 18.144 -13.881 18.724 1.00 34.05 138 THR B CA 1
ATOM 4253 C C . THR B 1 138 ? 18.522 -12.960 17.560 1.00 35.52 138 THR B C 1
ATOM 4254 O O . THR B 1 138 ? 18.262 -11.763 17.621 1.00 35.80 138 THR B O 1
ATOM 4258 N N . LEU B 1 139 ? 19.127 -13.515 16.513 1.00 33.74 139 LEU B N 1
ATOM 4259 C CA . LEU B 1 139 ? 19.548 -12.713 15.370 1.00 33.47 139 LEU B CA 1
ATOM 4260 C C . LEU B 1 139 ? 18.459 -12.671 14.294 1.00 32.50 139 LEU B C 1
ATOM 4261 O O . LEU B 1 139 ? 18.603 -11.991 13.299 1.00 35.03 139 LEU B O 1
ATOM 4266 N N . GLY B 1 140 ? 17.370 -13.399 14.496 1.00 30.52 140 GLY B N 1
ATOM 4267 C CA . GLY B 1 140 ? 16.280 -13.411 13.515 1.00 32.20 140 GLY B CA 1
ATOM 4268 C C . GLY B 1 140 ? 16.675 -14.186 12.269 1.00 35.13 140 GLY B C 1
ATOM 4269 O O . GLY B 1 140 ? 16.269 -13.818 11.169 1.00 33.98 140 GLY B O 1
ATOM 4270 N N . LYS B 1 141 ? 17.485 -15.242 12.429 1.00 34.28 141 LYS B N 1
ATOM 4271 C CA . LYS B 1 141 ? 17.895 -16.124 11.312 1.00 37.25 141 LYS B CA 1
ATOM 4272 C C . LYS B 1 141 ? 17.424 -17.582 11.545 1.00 36.42 141 LYS B C 1
ATOM 4273 O O . LYS B 1 141 ? 18.229 -18.511 11.528 1.00 35.33 141 LYS B O 1
ATOM 4279 N N . PRO B 1 142 ? 16.114 -17.785 11.746 1.00 33.58 142 PRO B N 1
ATOM 4280 C CA . PRO B 1 142 ? 15.604 -19.136 12.023 1.00 34.71 142 PRO B CA 1
ATOM 4281 C C . PRO B 1 142 ? 15.855 -20.117 10.880 1.00 36.97 142 PRO B C 1
ATOM 4282 O O . PRO B 1 142 ? 15.855 -19.707 9.714 1.00 37.91 142 PRO B O 1
ATOM 4286 N N . GLU B 1 143 ? 16.043 -21.400 11.191 1.00 35.10 143 GLU B N 1
ATOM 4287 C CA . GLU B 1 143 ? 16.294 -22.362 10.123 1.00 38.72 143 GLU B CA 1
ATOM 4288 C C . GLU B 1 143 ? 15.078 -23.211 9.800 1.00 36.99 143 GLU B C 1
ATOM 4289 O O . GLU B 1 143 ? 15.101 -23.996 8.845 1.00 40.88 143 GLU B O 1
ATOM 4295 N N . ASP B 1 144 ? 14.010 -23.080 10.578 1.00 34.54 144 ASP B N 1
ATOM 4296 C CA . ASP B 1 144 ? 12.784 -23.814 10.304 1.00 37.43 144 ASP B CA 1
ATOM 4297 C C . ASP B 1 144 ? 11.609 -23.088 10.933 1.00 38.21 144 ASP B C 1
ATOM 4298 O O . ASP B 1 144 ? 11.793 -22.042 11.573 1.00 33.57 144 ASP B O 1
ATOM 4303 N N . GLU B 1 145 ? 10.408 -23.624 10.752 1.00 38.78 145 GLU B N 1
ATOM 4304 C CA . GLU B 1 145 ? 9.231 -22.940 11.229 1.00 45.76 145 GLU B CA 1
ATOM 4305 C C . GLU B 1 145 ? 9.140 -22.864 12.761 1.00 47.66 145 GLU B C 1
ATOM 4306 O O . GLU B 1 145 ? 8.596 -21.896 13.298 1.00 44.81 145 GLU B O 1
ATOM 4312 N N . GLU B 1 146 ? 9.707 -23.855 13.452 1.00 49.54 146 GLU B N 1
ATOM 4313 C CA . GLU B 1 146 ? 9.755 -23.866 14.919 1.00 53.76 146 GLU B CA 1
ATOM 4314 C C . GLU B 1 146 ? 10.563 -22.675 15.452 1.00 41.92 146 GLU B C 1
ATOM 4315 O O . GLU B 1 146 ? 10.091 -21.926 16.309 1.00 42.73 146 GLU B O 1
ATOM 4321 N N . GLU B 1 147 ? 11.777 -22.506 14.938 1.00 34.75 147 GLU B N 1
ATOM 4322 C CA . GLU B 1 147 ? 12.643 -21.406 15.312 1.00 33.66 147 GLU B CA 1
ATOM 4323 C C . GLU B 1 147 ? 12.047 -20.081 14.894 1.00 35.15 147 GLU B C 1
ATOM 4324 O O . GLU B 1 147 ? 12.258 -19.053 15.558 1.00 33.95 147 GLU B O 1
ATOM 4330 N N . LYS B 1 148 ? 11.319 -20.084 13.788 1.00 34.08 148 LYS B N 1
ATOM 4331 C CA . LYS B 1 148 ? 10.715 -18.848 13.322 1.00 34.10 148 LYS B CA 1
ATOM 4332 C C . LYS B 1 148 ? 9.730 -18.284 14.351 1.00 34.22 148 LYS B C 1
ATOM 4333 O O . LYS B 1 148 ? 9.829 -17.108 14.703 1.00 34.17 148 LYS B O 1
ATOM 4339 N N . LEU B 1 149 ? 8.788 -19.096 14.836 1.00 35.17 149 LEU B N 1
ATOM 4340 C CA . LEU B 1 149 ? 7.898 -18.650 15.917 1.00 34.63 149 LEU B CA 1
ATOM 4341 C C . LEU B 1 149 ? 8.647 -18.064 17.131 1.00 34.20 149 LEU B C 1
ATOM 4342 O O . LEU B 1 149 ? 8.289 -17.006 17.668 1.00 32.24 149 LEU B O 1
ATOM 4347 N N . LEU B 1 150 ? 9.664 -18.777 17.589 1.00 31.71 150 LEU B N 1
ATOM 4348 C CA . LEU B 1 150 ? 10.425 -18.338 18.764 1.00 33.39 150 LEU B CA 1
ATOM 4349 C C . LEU B 1 150 ? 11.137 -17.043 18.498 1.00 32.27 150 LEU B C 1
ATOM 4350 O O . LEU B 1 150 ? 11.165 -16.167 19.365 1.00 31.41 150 LEU B O 1
ATOM 4355 N N . SER B 1 151 ? 11.728 -16.917 17.304 1.00 31.28 151 SER B N 1
ATOM 4356 C CA . SER B 1 151 ? 12.424 -15.710 16.947 1.00 30.75 151 SER B CA 1
ATOM 4357 C C . SER B 1 151 ? 11.438 -14.492 16.867 1.00 31.38 151 SER B C 1
ATOM 4358 O O . SER B 1 151 ? 11.773 -13.397 17.333 1.00 30.84 151 SER B O 1
ATOM 4361 N N . GLU B 1 152 ? 10.255 -14.694 16.289 1.00 28.89 152 GLU B N 1
ATOM 4362 C CA . GLU B 1 152 ? 9.214 -13.647 16.217 1.00 33.66 152 GLU B CA 1
ATOM 4363 C C . GLU B 1 152 ? 8.838 -13.068 17.580 1.00 33.58 152 GLU B C 1
ATOM 4364 O O . GLU B 1 152 ? 8.478 -11.891 17.659 1.00 33.93 152 GLU B O 1
ATOM 4370 N N . ILE B 1 153 ? 8.884 -13.897 18.632 1.00 30.36 153 ILE B N 1
ATOM 4371 C CA . ILE B 1 153 ? 8.570 -13.478 20.002 1.00 29.53 153 ILE B CA 1
ATOM 4372 C C . ILE B 1 153 ? 9.507 -12.346 20.437 1.00 29.34 153 ILE B C 1
ATOM 4373 O O . ILE B 1 153 ? 9.093 -11.440 21.159 1.00 31.28 153 ILE B O 1
ATOM 4378 N N . ILE B 1 154 ? 10.749 -12.396 19.987 1.00 26.73 154 ILE B N 1
ATOM 4379 C CA . ILE B 1 154 ? 11.737 -11.335 20.305 1.00 29.20 154 ILE B CA 1
ATOM 4380 C C . ILE B 1 154 ? 11.849 -10.238 19.231 1.00 30.16 154 ILE B C 1
ATOM 4381 O O . ILE B 1 154 ? 11.940 -9.046 19.564 1.00 30.79 154 ILE B O 1
ATOM 4386 N N . THR B 1 155 ? 11.871 -10.630 17.955 1.00 25.98 155 THR B N 1
ATOM 4387 C CA . THR B 1 155 ? 12.294 -9.711 16.890 1.00 27.44 155 THR B CA 1
ATOM 4388 C C . THR B 1 155 ? 11.128 -9.357 15.964 1.00 27.14 155 THR B C 1
ATOM 4389 O O . THR B 1 155 ? 11.297 -8.560 15.035 1.00 29.85 155 THR B O 1
ATOM 4393 N N . GLY B 1 156 ? 9.954 -9.926 16.207 1.00 27.77 156 GLY B N 1
ATOM 4394 C CA . GLY B 1 156 ? 8.801 -9.729 15.294 1.00 30.48 156 GLY B CA 1
ATOM 4395 C C . GLY B 1 156 ? 8.161 -8.356 15.487 1.00 31.68 156 GLY B C 1
ATOM 4396 O O . GLY B 1 156 ? 8.678 -7.516 16.233 1.00 28.20 156 GLY B O 1
ATOM 4397 N N . GLU B 1 157 ? 7.045 -8.129 14.805 1.00 32.14 157 GLU B N 1
ATOM 4398 C CA . GLU B 1 157 ? 6.322 -6.858 14.876 1.00 38.83 157 GLU B CA 1
ATOM 4399 C C . GLU B 1 157 ? 5.849 -6.544 16.301 1.00 38.11 157 GLU B C 1
ATOM 4400 O O . GLU B 1 157 ? 5.835 -5.389 16.679 1.00 39.40 157 GLU B O 1
ATOM 4406 N N . PHE B 1 158 ? 5.508 -7.595 17.054 1.00 36.06 158 PHE B N 1
ATOM 4407 C CA . PHE B 1 158 ? 5.134 -7.530 18.482 1.00 38.97 158 PHE B CA 1
ATOM 4408 C C . PHE B 1 158 ? 6.264 -7.994 19.353 1.00 34.32 158 PHE B C 1
ATOM 4409 O O . PHE B 1 158 ? 6.018 -8.493 20.437 1.00 36.53 158 PHE B O 1
ATOM 4417 N N . GLY B 1 159 ? 7.492 -7.913 18.872 1.00 31.82 159 GLY B N 1
ATOM 4418 C CA . GLY B 1 159 ? 8.557 -8.585 19.578 1.00 29.73 159 GLY B CA 1
ATOM 4419 C C . GLY B 1 159 ? 8.844 -7.931 20.919 1.00 29.02 159 GLY B C 1
ATOM 4420 O O . GLY B 1 159 ? 8.587 -6.730 21.102 1.00 25.54 159 GLY B O 1
ATOM 4421 N N . SER B 1 160 ? 9.391 -8.720 21.850 1.00 27.84 160 SER B N 1
ATOM 4422 C CA . SER B 1 160 ? 9.743 -8.234 23.187 1.00 24.82 160 SER B CA 1
ATOM 4423 C C . SER B 1 160 ? 10.804 -7.127 23.120 1.00 24.39 160 SER B C 1
ATOM 4424 O O . SER B 1 160 ? 10.812 -6.230 23.973 1.00 24.69 160 SER B O 1
ATOM 4427 N N . ASP B 1 161 ? 11.703 -7.178 22.126 1.00 24.86 161 ASP B N 1
ATOM 4428 C CA . ASP B 1 161 ? 12.721 -6.099 21.907 1.00 25.76 161 ASP B CA 1
ATOM 4429 C C . ASP B 1 161 ? 12.043 -4.729 21.734 1.00 25.64 161 ASP B C 1
ATOM 4430 O O . ASP B 1 161 ? 12.241 -3.817 22.557 1.00 24.50 161 ASP B O 1
ATOM 4435 N N . ARG B 1 162 ? 11.199 -4.612 20.704 1.00 25.15 162 ARG B N 1
ATOM 4436 C CA . ARG B 1 162 ? 10.390 -3.392 20.400 1.00 27.28 162 ARG B CA 1
ATOM 4437 C C . ARG B 1 162 ? 9.481 -2.978 21.569 1.00 28.15 162 ARG B C 1
ATOM 4438 O O . ARG B 1 162 ? 9.360 -1.776 21.902 1.00 24.85 162 ARG B O 1
ATOM 4446 N N . MET B 1 163 ? 8.785 -3.952 22.169 1.00 24.85 163 MET B N 1
ATOM 4447 C CA . MET B 1 163 ? 7.871 -3.621 23.258 1.00 26.69 163 MET B CA 1
ATOM 4448 C C . MET B 1 163 ? 8.624 -2.967 24.405 1.00 24.37 163 MET B C 1
ATOM 4449 O O . MET B 1 163 ? 8.139 -1.981 24.963 1.00 24.62 163 MET B O 1
ATOM 4454 N N . ASP B 1 164 ? 9.799 -3.497 24.754 1.00 21.96 164 ASP B N 1
ATOM 4455 C CA . ASP B 1 164 ? 10.587 -2.841 25.757 1.00 22.74 164 ASP B CA 1
ATOM 4456 C C . ASP B 1 164 ? 11.114 -1.467 25.325 1.00 26.54 164 ASP B C 1
ATOM 4457 O O . ASP B 1 164 ? 10.902 -0.492 26.057 1.00 26.94 164 ASP B O 1
ATOM 4462 N N . TYR B 1 165 ? 11.819 -1.361 24.191 1.00 23.22 165 TYR B N 1
ATOM 4463 C CA . TYR B 1 165 ? 12.448 -0.063 23.914 1.00 26.36 165 TYR B CA 1
ATOM 4464 C C . TYR B 1 165 ? 11.458 1.056 23.610 1.00 24.75 165 TYR B C 1
ATOM 4465 O O . TYR B 1 165 ? 11.726 2.196 23.905 1.00 27.42 165 TYR B O 1
ATOM 4474 N N . LEU B 1 166 ? 10.293 0.733 23.075 1.00 22.02 166 LEU B N 1
ATOM 4475 C CA . LEU B 1 166 ? 9.339 1.819 22.802 1.00 22.87 166 LEU B CA 1
ATOM 4476 C C . LEU B 1 166 ? 8.913 2.466 24.100 1.00 24.72 166 LEU B C 1
ATOM 4477 O O . LEU B 1 166 ? 8.9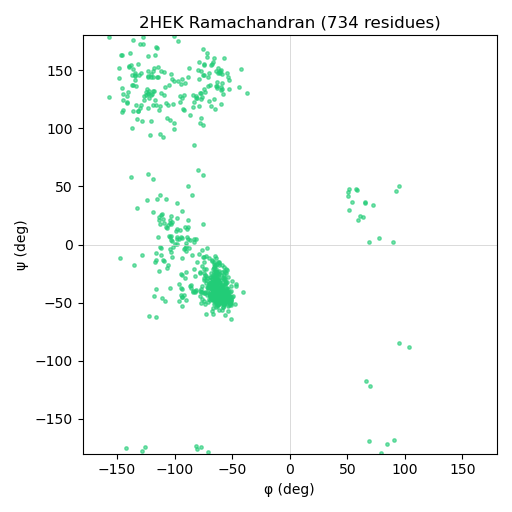14 3.714 24.215 1.00 24.57 166 LEU B O 1
ATOM 4482 N N . ARG B 1 167 ? 8.557 1.624 25.077 1.00 21.25 167 ARG B N 1
ATOM 4483 C CA . ARG B 1 167 ? 8.090 2.130 26.384 1.00 25.28 167 ARG B CA 1
ATOM 4484 C C . ARG B 1 167 ? 9.256 2.691 27.193 1.00 22.06 167 ARG B C 1
ATOM 4485 O O . ARG B 1 167 ? 9.111 3.727 27.802 1.00 22.53 167 ARG B O 1
ATOM 4493 N N . ARG B 1 168 ? 10.415 2.031 27.187 1.00 21.44 168 ARG B N 1
ATOM 4494 C CA . ARG B 1 168 ? 11.559 2.572 27.924 1.00 21.36 168 ARG B CA 1
ATOM 4495 C C . ARG B 1 168 ? 12.015 3.916 27.337 1.00 22.74 168 ARG B C 1
ATOM 4496 O O . ARG B 1 168 ? 12.312 4.875 28.086 1.00 24.93 168 ARG B O 1
ATOM 4504 N N . ASP B 1 169 ? 12.110 3.996 26.011 1.00 21.70 169 ASP B N 1
ATOM 4505 C CA . ASP B 1 169 ? 12.493 5.276 25.369 1.00 24.26 169 ASP B CA 1
ATOM 4506 C C . ASP B 1 169 ? 11.467 6.364 25.703 1.00 23.24 169 ASP B C 1
ATOM 4507 O O . ASP B 1 169 ? 11.848 7.498 26.031 1.00 23.59 169 ASP B O 1
ATOM 4512 N N . ALA B 1 170 ? 10.180 6.020 25.693 1.00 20.29 170 ALA B N 1
ATOM 4513 C CA . ALA B 1 170 ? 9.153 7.014 26.039 1.00 22.04 170 ALA B CA 1
ATOM 4514 C C . ALA B 1 170 ? 9.305 7.507 27.475 1.00 25.00 170 ALA B C 1
ATOM 4515 O O . ALA B 1 170 ? 9.119 8.713 27.758 1.00 23.47 170 ALA B O 1
ATOM 4517 N N . TYR B 1 171 ? 9.594 6.569 28.388 1.00 24.04 171 TYR B N 1
ATOM 4518 C CA . TYR B 1 171 ? 9.657 6.842 29.833 1.00 22.33 171 TYR B CA 1
ATOM 4519 C C . TYR B 1 171 ? 10.808 7.796 30.188 1.00 23.82 171 TYR B C 1
ATOM 4520 O O . TYR B 1 171 ? 10.659 8.685 31.043 1.00 24.23 171 TYR B O 1
ATOM 4529 N N . PHE B 1 172 ? 11.968 7.547 29.581 1.00 20.92 172 PHE B N 1
ATOM 4530 C CA . PHE B 1 172 ? 13.165 8.360 29.824 1.00 26.15 172 PHE B CA 1
ATOM 4531 C C . PHE B 1 172 ? 13.226 9.657 29.012 1.00 25.53 172 PHE B C 1
ATOM 4532 O O . PHE B 1 172 ? 13.663 10.670 29.513 1.00 27.14 172 PHE B O 1
ATOM 4540 N N . CYS B 1 173 ? 12.825 9.635 27.749 1.00 23.62 173 CYS B N 1
ATOM 4541 C CA . CYS B 1 173 ? 12.870 10.860 26.945 1.00 23.37 173 CYS B CA 1
ATOM 4542 C C . CYS B 1 173 ? 11.818 11.807 27.458 1.00 25.52 173 CYS B C 1
ATOM 4543 O O . CYS B 1 173 ? 12.019 13.021 27.429 1.00 30.36 173 CYS B O 1
ATOM 4546 N N . GLY B 1 174 ? 10.707 11.247 27.925 1.00 23.89 174 GLY B N 1
ATOM 4547 C CA . GLY B 1 174 ? 9.550 12.049 28.390 1.00 23.37 174 GLY B CA 1
ATOM 4548 C C . GLY B 1 174 ? 8.536 12.226 27.275 1.00 29.44 174 GLY B C 1
ATOM 4549 O O . GLY B 1 174 ? 8.119 13.352 27.000 1.00 31.73 174 GLY B O 1
ATOM 4550 N N . VAL B 1 175 ? 8.132 11.136 26.611 1.00 28.15 175 VAL B N 1
ATOM 4551 C CA . VAL B 1 175 ? 7.198 11.252 25.487 1.00 30.60 175 VAL B CA 1
ATOM 4552 C C . VAL B 1 175 ? 5.966 10.418 25.816 1.00 32.51 175 VAL B C 1
ATOM 4553 O O . VAL B 1 175 ? 5.943 9.230 25.548 1.00 33.86 175 VAL B O 1
ATOM 4557 N N . SER B 1 176 ? 4.941 11.038 26.373 1.00 32.65 176 SER B N 1
ATOM 4558 C CA . SER B 1 176 ? 3.792 10.277 26.876 1.00 40.52 176 SER B CA 1
ATOM 4559 C C . SER B 1 176 ? 3.016 9.561 25.785 1.00 38.28 176 SER B C 1
ATOM 4560 O O . SER B 1 176 ? 2.343 8.532 26.042 1.00 35.77 176 SER B O 1
ATOM 4563 N N . TYR B 1 177 ? 3.100 10.087 24.568 1.00 34.85 177 TYR B N 1
ATOM 4564 C CA . TYR B 1 177 ? 2.442 9.405 23.426 1.00 36.90 177 TYR B CA 1
ATOM 4565 C C . TYR B 1 177 ? 3.028 8.035 23.069 1.00 38.56 177 TYR B C 1
ATOM 4566 O O . TYR B 1 177 ? 2.363 7.275 22.341 1.00 39.85 177 TYR B O 1
ATOM 4575 N N . GLY B 1 178 ? 4.232 7.706 23.578 1.00 34.21 178 GLY B N 1
ATOM 4576 C CA . GLY B 1 178 ? 4.919 6.432 23.271 1.00 29.75 178 GLY B CA 1
ATOM 4577 C C . GLY B 1 178 ? 4.499 5.246 24.140 1.00 33.37 178 GLY B C 1
ATOM 4578 O O . GLY B 1 178 ? 4.925 4.096 23.878 1.00 29.51 178 GLY B O 1
ATOM 4579 N N . PHE B 1 179 ? 3.706 5.524 25.188 1.00 30.35 179 PHE B N 1
ATOM 4580 C CA . PHE B 1 179 ? 3.126 4.477 26.047 1.00 36.03 179 PHE B CA 1
ATOM 4581 C C . PHE B 1 179 ? 1.907 3.815 25.398 1.00 36.32 179 PHE B C 1
ATOM 4582 O O . PHE B 1 179 ? 1.107 4.448 24.702 1.00 34.80 179 PHE B O 1
ATOM 4590 N N . PHE B 1 180 ? 1.812 2.525 25.625 1.00 36.22 180 PHE B N 1
ATOM 4591 C CA . PHE B 1 180 ? 0.715 1.704 25.131 1.00 35.55 180 PHE B CA 1
ATOM 4592 C C . PHE B 1 180 ? 0.494 0.654 26.229 1.00 36.29 180 PHE B C 1
ATOM 4593 O O . PHE B 1 180 ? 1.357 0.428 27.137 1.00 33.47 180 PHE B O 1
ATOM 4601 N N . ASP B 1 181 ? -0.673 0.019 26.163 1.00 39.38 181 ASP B N 1
ATOM 4602 C CA . ASP B 1 181 ? -1.069 -0.952 27.168 1.00 39.07 181 ASP B CA 1
ATOM 4603 C C . ASP B 1 181 ? -0.425 -2.261 26.768 1.00 38.15 181 ASP B C 1
ATOM 4604 O O . ASP B 1 181 ? -1.064 -3.061 26.040 1.00 34.75 181 ASP B O 1
ATOM 4609 N N . TYR B 1 182 ? 0.837 -2.453 27.182 1.00 38.32 182 TYR B N 1
ATOM 4610 C CA . TYR B 1 182 ? 1.611 -3.602 26.721 1.00 37.24 182 TYR B CA 1
ATOM 4611 C C . TYR B 1 182 ? 0.998 -4.850 27.342 1.00 36.06 182 TYR B C 1
ATOM 4612 O O . TYR B 1 182 ? 0.948 -5.903 26.736 1.00 33.73 182 TYR B O 1
ATOM 4621 N N . ASP B 1 183 ? 0.506 -4.723 28.560 1.00 35.33 183 ASP B N 1
ATOM 4622 C CA . ASP B 1 183 ? -0.034 -5.866 29.269 1.00 37.42 183 ASP B CA 1
ATOM 4623 C C . ASP B 1 183 ? -1.229 -6.499 28.545 1.00 34.47 183 ASP B C 1
ATOM 4624 O O . ASP B 1 183 ? -1.297 -7.723 28.380 1.00 34.05 183 ASP B O 1
ATOM 4629 N N . ARG B 1 184 ? -2.145 -5.649 28.097 1.00 32.35 184 ARG B N 1
ATOM 4630 C CA . ARG B 1 184 ? -3.363 -6.048 27.420 1.00 30.38 184 ARG B CA 1
ATOM 4631 C C . ARG B 1 184 ? -2.983 -6.595 26.080 1.00 29.85 184 ARG B C 1
ATOM 4632 O O . ARG B 1 184 ? -3.516 -7.585 25.689 1.00 31.31 184 ARG B O 1
ATOM 4640 N N . LEU B 1 185 ? -2.059 -5.950 25.364 1.00 27.64 185 LEU B N 1
ATOM 4641 C CA . LEU B 1 185 ? -1.653 -6.478 24.065 1.00 27.45 185 LEU B CA 1
ATOM 4642 C C . LEU B 1 185 ? -1.058 -7.885 24.192 1.00 26.88 185 LEU B C 1
ATOM 4643 O O . LEU B 1 185 ? -1.390 -8.772 23.415 1.00 28.31 185 LEU B O 1
ATOM 4648 N N . ILE B 1 186 ? -0.197 -8.092 25.175 1.00 26.51 186 ILE B N 1
ATOM 4649 C CA . ILE B 1 186 ? 0.429 -9.411 25.369 1.00 25.92 186 ILE B CA 1
ATOM 4650 C C . ILE B 1 186 ? -0.644 -10.427 25.653 1.00 28.65 186 ILE B C 1
ATOM 4651 O O . ILE B 1 186 ? -0.629 -11.514 25.106 1.00 28.81 186 ILE B O 1
ATOM 4656 N N . SER B 1 187 ? -1.610 -10.068 26.483 1.00 30.91 187 SER B N 1
ATOM 4657 C CA . SER B 1 187 ? -2.647 -11.045 26.829 1.00 31.99 187 SER B CA 1
ATOM 4658 C C . SER B 1 187 ? -3.522 -11.475 25.640 1.00 33.89 187 SER B C 1
ATOM 4659 O O . SER B 1 187 ? -4.181 -12.511 25.704 1.00 37.14 187 SER B O 1
ATOM 4662 N N . THR B 1 188 ? -3.539 -10.704 24.555 1.00 34.91 188 THR B N 1
ATOM 4663 C CA . THR B 1 188 ? -4.434 -11.015 23.415 1.00 32.34 188 THR B CA 1
ATOM 4664 C C . THR B 1 188 ? -3.685 -11.648 22.252 1.00 32.92 188 THR B C 1
ATOM 4665 O O . THR B 1 188 ? -4.272 -11.890 21.204 1.00 34.95 188 THR B O 1
ATOM 4669 N N . LEU B 1 189 ? -2.389 -11.899 22.441 1.00 33.05 189 LEU B N 1
ATOM 4670 C CA . LEU B 1 189 ? -1.583 -12.559 21.434 1.00 31.84 189 LEU B CA 1
ATOM 4671 C C . LEU B 1 189 ? -1.924 -14.057 21.413 1.00 33.19 189 LEU B C 1
ATOM 4672 O O . LEU B 1 189 ? -2.224 -14.657 22.449 1.00 28.89 189 LEU B O 1
ATOM 4677 N N . ARG B 1 190 ? -1.862 -14.641 20.223 1.00 34.54 190 ARG B N 1
ATOM 4678 C CA . ARG B 1 190 ? -2.126 -16.064 20.012 1.00 34.09 190 ARG B CA 1
ATOM 4679 C C . ARG B 1 190 ? -1.112 -16.580 19.000 1.00 36.31 190 ARG B C 1
ATOM 4680 O O . ARG B 1 190 ? -0.590 -15.832 18.180 1.00 36.76 190 ARG B O 1
ATOM 4688 N N . VAL B 1 191 ? -0.827 -17.869 19.089 1.00 36.91 191 VAL B N 1
ATOM 4689 C CA . VAL B 1 191 ? -0.132 -18.588 18.036 1.00 37.86 191 VAL B CA 1
ATOM 4690 C C . VAL B 1 191 ? -1.174 -19.235 17.114 1.00 40.10 191 VAL B C 1
ATOM 4691 O O . VAL B 1 191 ? -2.058 -19.953 17.576 1.00 40.17 191 VAL B O 1
ATOM 4695 N N . TYR B 1 192 ? -1.089 -18.965 15.831 1.00 44.06 192 TYR B N 1
ATOM 4696 C CA . TYR B 1 192 ? -2.009 -19.541 14.875 1.00 51.84 192 TYR B CA 1
ATOM 4697 C C . TYR B 1 192 ? -1.236 -19.791 13.593 1.00 55.16 192 TYR B C 1
ATOM 4698 O O . TYR B 1 192 ? -0.619 -18.874 13.042 1.00 52.19 192 TYR B O 1
ATOM 4707 N N . GLU B 1 193 ? -1.258 -21.043 13.130 1.00 58.66 193 GLU B N 1
ATOM 4708 C CA . GLU B 1 193 ? -0.513 -21.452 11.928 1.00 64.65 193 GLU B CA 1
ATOM 4709 C C . GLU B 1 193 ? 0.946 -21.014 12.007 1.00 57.77 193 GLU B C 1
ATOM 4710 O O . GLU B 1 193 ? 1.502 -20.469 11.053 1.00 58.54 193 GLU B O 1
ATOM 4716 N N . ASN B 1 194 ? 1.547 -21.250 13.167 1.00 57.23 194 ASN B N 1
ATOM 4717 C CA . ASN B 1 194 ? 2.942 -20.900 13.441 1.00 57.85 194 ASN B CA 1
ATOM 4718 C C . ASN B 1 194 ? 3.316 -19.400 13.352 1.00 55.16 194 ASN B C 1
ATOM 4719 O O . ASN B 1 194 ? 4.474 -19.036 13.122 1.00 54.11 194 ASN B O 1
ATOM 4724 N N . LYS B 1 195 ? 2.323 -18.540 13.536 1.00 53.12 195 LYS B N 1
ATOM 4725 C CA . LYS B 1 195 ? 2.528 -17.104 13.528 1.00 52.66 195 LYS B CA 1
ATOM 4726 C C . LYS B 1 195 ? 2.035 -16.567 14.849 1.00 48.56 195 LYS B C 1
ATOM 4727 O O . LYS B 1 195 ? 1.087 -17.136 15.444 1.00 44.31 195 LYS B O 1
ATOM 4733 N N . VAL B 1 196 ? 2.658 -15.485 15.314 1.00 42.58 196 VAL B N 1
ATOM 4734 C CA . VAL B 1 196 ? 2.093 -14.713 16.425 1.00 39.64 196 VAL B CA 1
ATOM 4735 C C . VAL B 1 196 ? 1.053 -13.767 15.848 1.00 38.92 196 VAL B C 1
ATOM 4736 O O . VAL B 1 196 ? 1.344 -12.956 14.962 1.00 41.00 196 VAL B O 1
ATOM 4740 N N . VAL B 1 197 ? -0.172 -13.872 16.343 1.00 36.54 197 VAL B N 1
ATOM 4741 C CA . VAL B 1 197 ? -1.260 -13.067 15.796 1.00 34.46 197 VAL B CA 1
ATOM 4742 C C . VAL B 1 197 ? -1.982 -12.389 16.954 1.00 32.00 197 VAL B C 1
ATOM 4743 O O . VAL B 1 197 ? -1.716 -12.699 18.104 1.00 32.24 197 VAL B O 1
ATOM 4747 N N . VAL B 1 198 ? -2.915 -11.496 16.661 1.00 28.92 198 VAL B N 1
ATOM 4748 C CA . VAL B 1 198 ? -3.610 -10.819 17.755 1.00 31.74 198 VAL B CA 1
ATOM 4749 C C . VAL B 1 198 ? -5.053 -11.324 17.720 1.00 33.95 198 VAL B C 1
ATOM 4750 O O . VAL B 1 198 ? -5.677 -11.328 16.670 1.00 37.52 198 VAL B O 1
ATOM 4754 N N . ASP B 1 199 ? -5.583 -11.757 18.848 1.00 33.19 199 ASP B N 1
ATOM 4755 C CA . ASP B 1 199 ? -7.024 -12.023 18.940 1.00 35.16 199 ASP B CA 1
ATOM 4756 C C . ASP B 1 199 ? -7.813 -10.726 18.705 1.00 37.44 199 ASP B C 1
ATOM 4757 O O . ASP B 1 199 ? -7.321 -9.643 18.980 1.00 34.98 199 ASP B O 1
ATOM 4762 N N . GLU B 1 200 ? -9.040 -10.831 18.201 1.00 38.59 200 GLU B N 1
ATOM 4763 C CA . GLU B 1 200 ? -9.842 -9.659 17.909 1.00 41.10 200 GLU B CA 1
ATOM 4764 C C . GLU B 1 200 ? -10.170 -8.814 19.150 1.00 38.68 200 GLU B C 1
ATOM 4765 O O . GLU B 1 200 ? -10.310 -7.601 19.055 1.00 39.99 200 GLU B O 1
ATOM 4771 N N . SER B 1 201 ? -10.268 -9.436 20.316 1.00 36.92 201 SER B N 1
ATOM 4772 C CA . SER B 1 201 ? -10.343 -8.704 21.588 1.00 35.98 201 SER B CA 1
ATOM 4773 C C . SER B 1 201 ? -9.150 -7.730 21.786 1.00 36.34 201 SER B C 1
ATOM 4774 O O . SER B 1 201 ? -9.254 -6.787 22.568 1.00 33.54 201 SER B O 1
ATOM 4777 N N . GLY B 1 202 ? -8.039 -7.950 21.076 1.00 32.67 202 GLY B N 1
ATOM 4778 C CA . GLY B 1 202 ? -6.859 -7.078 21.194 1.00 32.68 202 GLY B CA 1
ATOM 4779 C C . GLY B 1 202 ? -6.714 -6.010 20.119 1.00 32.11 202 GLY B C 1
ATOM 4780 O O . GLY B 1 202 ? -5.649 -5.387 20.000 1.00 29.81 202 GLY B O 1
ATOM 4781 N N . LEU B 1 203 ? -7.776 -5.772 19.350 1.00 30.87 203 LEU B N 1
ATOM 4782 C CA . LEU B 1 203 ? -7.668 -4.874 18.189 1.00 35.35 203 LEU B CA 1
ATOM 4783 C C . LEU B 1 203 ? -7.341 -3.449 18.602 1.00 31.83 203 LEU B C 1
ATOM 4784 O O . LEU B 1 203 ? -6.487 -2.827 17.974 1.00 32.58 203 LEU B O 1
ATOM 4789 N N . ARG B 1 204 ? -7.998 -2.925 19.648 1.00 30.70 204 ARG B N 1
ATOM 4790 C CA . ARG B 1 204 ? -7.630 -1.581 20.161 1.00 31.12 204 ARG B CA 1
ATOM 4791 C C . ARG B 1 204 ? -6.185 -1.549 20.701 1.00 28.84 204 ARG B C 1
ATOM 4792 O O . ARG B 1 204 ? -5.472 -0.564 20.541 1.00 27.50 204 ARG B O 1
ATOM 4800 N N . ALA B 1 205 ? -5.779 -2.598 21.398 1.00 27.26 205 ALA B N 1
ATOM 4801 C CA . ALA B 1 205 ? -4.400 -2.670 21.935 1.00 26.62 205 ALA B CA 1
ATOM 4802 C C . ALA B 1 205 ? -3.392 -2.609 20.795 1.00 25.58 205 ALA B C 1
ATOM 4803 O O . ALA B 1 205 ? -2.340 -1.953 20.909 1.00 26.64 205 ALA B O 1
ATOM 4805 N N . LEU B 1 206 ? -3.718 -3.255 19.683 1.00 26.29 206 LEU B N 1
ATOM 4806 C CA . LEU B 1 206 ? -2.845 -3.231 18.495 1.00 29.01 206 LEU B CA 1
ATOM 4807 C C . LEU B 1 206 ? -2.791 -1.833 17.864 1.00 25.46 206 LEU B C 1
ATOM 4808 O O . LEU B 1 206 ? -1.710 -1.357 17.529 1.00 25.43 206 LEU B O 1
ATOM 4813 N N . GLU B 1 207 ? -3.951 -1.185 17.683 1.00 25.71 207 GLU B N 1
ATOM 4814 C CA . GLU B 1 207 ? -4.003 0.199 17.243 1.00 28.27 207 GLU B CA 1
ATOM 4815 C C . GLU B 1 207 ? -3.106 1.063 18.133 1.00 26.79 207 GLU B C 1
ATOM 4816 O O . GLU B 1 207 ? -2.284 1.842 17.624 1.00 27.27 207 GLU B O 1
ATOM 4822 N N . ASN B 1 208 ? -3.274 0.950 19.455 1.00 25.98 208 ASN B N 1
ATOM 4823 C CA . ASN B 1 208 ? -2.522 1.810 20.391 1.00 27.50 208 ASN B CA 1
ATOM 4824 C C . ASN B 1 208 ? -1.030 1.562 20.222 1.00 25.93 208 ASN B C 1
ATOM 4825 O O . ASN B 1 208 ? -0.219 2.484 20.214 1.00 28.28 208 ASN B O 1
ATOM 4830 N N . PHE B 1 209 ? -0.659 0.302 20.087 1.00 23.27 209 PHE B N 1
ATOM 4831 C CA . PHE B 1 209 ? 0.768 -0.042 19.899 1.00 24.27 209 PHE B CA 1
ATOM 4832 C C . PHE B 1 209 ? 1.334 0.586 18.627 1.00 23.38 209 PHE B C 1
ATOM 4833 O O . PHE B 1 209 ? 2.382 1.178 18.646 1.00 21.67 209 PHE B O 1
ATOM 4841 N N . LEU B 1 210 ? 0.643 0.422 17.503 1.00 23.29 210 LEU B N 1
ATOM 4842 C CA . LEU B 1 210 ? 1.132 0.964 16.233 1.00 25.13 210 LEU B CA 1
ATOM 4843 C C . LEU B 1 210 ? 1.227 2.503 16.246 1.00 26.03 210 LEU B C 1
ATOM 4844 O O . LEU B 1 210 ? 2.152 3.105 15.655 1.00 22.66 210 LEU B O 1
ATOM 4849 N N . ILE B 1 211 ? 0.232 3.140 16.863 1.00 24.26 211 ILE B N 1
ATOM 4850 C CA . ILE B 1 211 ? 0.230 4.593 17.012 1.00 29.19 211 ILE B CA 1
ATOM 4851 C C . ILE B 1 211 ? 1.341 5.083 17.941 1.00 26.82 211 ILE B C 1
ATOM 4852 O O . ILE B 1 211 ? 2.012 6.092 17.645 1.00 28.59 211 ILE B O 1
ATOM 4857 N N . SER B 1 212 ? 1.549 4.384 19.058 1.00 23.76 212 SER B N 1
ATOM 4858 C CA . SER B 1 212 ? 2.682 4.706 19.928 1.00 27.11 212 SER B CA 1
ATOM 4859 C C . SER B 1 212 ? 3.993 4.622 19.186 1.00 25.14 212 SER B C 1
ATOM 4860 O O . SER B 1 212 ? 4.898 5.447 19.388 1.00 27.28 212 SER B O 1
ATOM 4863 N N . ARG B 1 213 ? 4.127 3.607 18.359 1.00 24.63 213 ARG B N 1
ATOM 4864 C CA . ARG B 1 213 ? 5.346 3.470 17.570 1.00 28.42 213 ARG B CA 1
ATOM 4865 C C . ARG B 1 213 ? 5.485 4.659 16.614 1.00 26.56 213 ARG B C 1
ATOM 4866 O O . ARG B 1 213 ? 6.585 5.192 16.458 1.00 28.02 213 ARG B O 1
ATOM 4874 N N . TYR B 1 214 ? 4.380 5.077 15.975 1.00 26.31 214 TYR B N 1
ATOM 4875 C CA . TYR B 1 214 ? 4.411 6.292 15.122 1.00 24.98 214 TYR B CA 1
ATOM 4876 C C . TYR B 1 214 ? 4.998 7.515 15.882 1.00 25.17 214 TYR B C 1
ATOM 4877 O O . TYR B 1 214 ? 5.893 8.205 15.379 1.00 26.09 214 TYR B O 1
ATOM 4886 N N . PHE B 1 215 ? 4.462 7.809 17.074 1.00 23.45 215 PHE B N 1
ATOM 4887 C CA . PHE B 1 215 ? 4.946 8.926 17.886 1.00 24.41 215 PHE B CA 1
ATOM 4888 C C . PHE B 1 215 ? 6.409 8.880 18.263 1.00 23.05 215 PHE B C 1
ATOM 4889 O O . PHE B 1 215 ? 7.099 9.901 18.223 1.00 25.39 215 PHE B O 1
ATOM 4897 N N . MET B 1 216 ? 6.880 7.720 18.683 1.00 21.93 216 MET B N 1
ATOM 4898 C CA . MET B 1 216 ? 8.309 7.582 18.970 1.00 23.75 216 MET B CA 1
ATOM 4899 C C . MET B 1 216 ? 9.223 7.906 17.796 1.00 24.75 216 MET B C 1
ATOM 4900 O O . MET B 1 216 ? 10.258 8.555 17.982 1.00 26.73 216 MET B O 1
ATOM 4905 N N . TYR B 1 217 ? 8.875 7.441 16.598 1.00 24.78 217 TYR B N 1
ATOM 4906 C CA . TYR B 1 217 ? 9.671 7.775 15.393 1.00 26.75 217 TYR B CA 1
ATOM 4907 C C . TYR B 1 217 ? 9.623 9.274 15.061 1.00 27.15 217 TYR B C 1
ATOM 4908 O O . TYR B 1 217 ? 10.660 9.880 14.864 1.00 28.12 217 TYR B O 1
ATOM 4917 N N . VAL B 1 218 ? 8.435 9.875 15.005 1.00 25.55 218 VAL B N 1
ATOM 4918 C CA . VAL B 1 218 ? 8.369 11.313 14.630 1.00 27.34 218 VAL B CA 1
ATOM 4919 C C . VAL B 1 218 ? 8.974 12.228 15.718 1.00 30.22 218 VAL B C 1
ATOM 4920 O O . VAL B 1 218 ? 9.633 13.214 15.390 1.00 28.18 218 VAL B O 1
ATOM 4924 N N . GLN B 1 219 ? 8.781 11.876 16.992 1.00 27.35 219 GLN B N 1
ATOM 4925 C CA . GLN B 1 219 ? 9.222 12.735 18.095 1.00 27.33 219 GLN B CA 1
ATOM 4926 C C . GLN B 1 219 ? 10.654 12.527 18.482 1.00 25.77 219 GLN B C 1
ATOM 4927 O O . GLN B 1 219 ? 11.298 13.477 18.884 1.00 24.36 219 GLN B O 1
ATOM 4933 N N . VAL B 1 220 ? 11.150 11.296 18.404 1.00 23.53 220 VAL B N 1
ATOM 4934 C CA . VAL B 1 220 ? 12.466 11.017 18.982 1.00 24.06 220 VAL B CA 1
ATOM 4935 C C . VAL B 1 220 ? 13.403 10.460 17.914 1.00 23.08 220 VAL B C 1
ATOM 4936 O O . VAL B 1 220 ? 14.425 11.071 17.626 1.00 27.23 220 VAL B O 1
ATOM 4940 N N . TYR B 1 221 ? 13.081 9.309 17.321 1.00 23.20 221 TYR B N 1
ATOM 4941 C CA . TYR B 1 221 ? 14.106 8.634 16.495 1.00 23.47 221 TYR B CA 1
ATOM 4942 C C . TYR B 1 221 ? 14.451 9.430 15.236 1.00 25.56 221 TYR B C 1
ATOM 4943 O O . TYR B 1 221 ? 15.595 9.371 14.757 1.00 27.46 221 TYR B O 1
ATOM 4952 N N . PHE B 1 222 ? 13.452 10.099 14.679 1.00 22.69 222 PHE B N 1
ATOM 4953 C CA . PHE B 1 222 ? 13.657 10.961 13.511 1.00 27.55 222 PHE B CA 1
ATOM 4954 C C . PHE B 1 222 ? 13.680 12.469 13.843 1.00 28.61 222 PHE B C 1
ATOM 4955 O O . PHE B 1 222 ? 13.489 13.292 12.942 1.00 30.00 222 PHE B O 1
ATOM 4963 N N . HIS B 1 223 ? 13.883 12.836 15.113 1.00 26.91 223 HIS B N 1
ATOM 4964 C CA . HIS B 1 223 ? 13.943 14.238 15.508 1.00 23.60 223 HIS B CA 1
ATOM 4965 C C . HIS B 1 223 ? 15.085 14.827 14.679 1.00 25.67 223 HIS B C 1
ATOM 4966 O O . HIS B 1 223 ? 16.155 14.227 14.547 1.00 23.91 223 HIS B O 1
ATOM 4973 N N . LYS B 1 224 ? 14.855 15.985 14.083 1.00 26.69 224 LYS B N 1
ATOM 4974 C CA . LYS B 1 224 ? 15.848 16.506 13.121 1.00 27.62 224 LYS B CA 1
ATOM 4975 C C . LYS B 1 224 ? 17.238 16.707 13.696 1.00 26.86 224 LYS B C 1
ATOM 4976 O O . LYS B 1 224 ? 18.223 16.534 12.986 1.00 28.69 224 LYS B O 1
ATOM 4982 N N . VAL B 1 225 ? 17.329 17.130 14.957 1.00 27.29 225 VAL B N 1
ATOM 4983 C CA . VAL B 1 225 ? 18.641 17.323 15.596 1.00 28.32 225 VAL B CA 1
ATOM 4984 C C . VAL B 1 225 ? 19.276 16.010 16.020 1.00 28.71 225 VAL B C 1
ATOM 4985 O O . VAL B 1 225 ? 20.495 15.826 15.920 1.00 28.90 225 VAL B O 1
ATOM 4989 N N . VAL B 1 226 ? 18.464 15.074 16.512 1.00 27.62 226 VAL B N 1
ATOM 4990 C CA . VAL B 1 226 ? 19.003 13.759 16.852 1.00 27.32 226 VAL B CA 1
ATOM 4991 C C . VAL B 1 226 ? 19.703 13.159 15.616 1.00 28.05 226 VAL B C 1
ATOM 4992 O O . VAL B 1 226 ? 20.776 12.547 15.743 1.00 25.93 226 VAL B O 1
ATOM 4996 N N . ARG B 1 227 ? 19.105 13.345 14.434 1.00 26.94 227 ARG B N 1
ATOM 4997 C CA . ARG B 1 227 ? 19.626 12.756 13.201 1.00 26.40 227 ARG B CA 1
ATOM 4998 C C . ARG B 1 227 ? 20.935 13.410 12.781 1.00 25.78 227 ARG B C 1
ATOM 4999 O O . ARG B 1 227 ? 21.876 12.718 12.413 1.00 27.85 227 ARG B O 1
ATOM 5007 N N . ILE B 1 228 ? 21.016 14.725 12.833 1.00 27.58 228 ILE B N 1
ATOM 5008 C CA . ILE B 1 228 ? 22.278 15.360 12.371 1.00 28.63 228 ILE B CA 1
ATOM 5009 C C . ILE B 1 228 ? 23.411 15.069 13.358 1.00 31.17 228 ILE B C 1
ATOM 5010 O O . ILE B 1 228 ? 24.550 14.883 12.934 1.00 31.97 228 ILE B O 1
ATOM 5015 N N . LEU B 1 229 ? 23.132 15.008 14.666 1.00 30.62 229 LEU B N 1
ATOM 5016 C CA . LEU B 1 229 ? 24.206 14.607 15.600 1.00 32.23 229 LEU B CA 1
ATOM 5017 C C . LEU B 1 229 ? 24.692 13.202 15.293 1.00 31.39 229 LEU B C 1
ATOM 5018 O O . LEU B 1 229 ? 25.876 12.930 15.383 1.00 34.13 229 LEU B O 1
ATOM 5023 N N . SER B 1 230 ? 23.777 12.299 14.943 1.00 34.03 230 SER B N 1
ATOM 5024 C CA . SER B 1 230 ? 24.159 10.938 14.595 1.00 32.30 230 SER B CA 1
ATOM 5025 C C . SER B 1 230 ? 25.000 10.951 13.325 1.00 32.08 230 SER B C 1
ATOM 5026 O O . SER B 1 230 ? 25.994 10.243 13.250 1.00 33.43 230 SER B O 1
ATOM 5029 N N . ILE B 1 231 ? 24.601 11.749 12.332 1.00 31.01 231 ILE B N 1
ATOM 5030 C CA . ILE B 1 231 ? 25.405 11.905 11.081 1.00 32.11 231 ILE B CA 1
ATOM 5031 C C . ILE B 1 231 ? 26.843 12.349 11.386 1.00 35.31 231 ILE B C 1
ATOM 5032 O O . ILE B 1 231 ? 27.783 11.723 10.910 1.00 36.47 231 ILE B O 1
ATOM 5037 N N . HIS B 1 232 ? 27.014 13.385 12.212 1.00 32.31 232 HIS B N 1
ATOM 5038 C CA . HIS B 1 232 ? 28.361 13.789 12.636 1.00 32.68 232 HIS B CA 1
ATOM 5039 C C . HIS B 1 232 ? 29.094 12.736 13.439 1.00 35.37 232 HIS B C 1
ATOM 5040 O O . HIS B 1 232 ? 30.293 12.556 13.251 1.00 38.50 232 HIS B O 1
ATOM 5047 N N . LEU B 1 233 ? 28.384 12.014 14.316 1.00 34.22 233 LEU B N 1
ATOM 5048 C CA . LEU B 1 233 ? 28.990 10.974 15.157 1.00 33.22 233 LEU B CA 1
ATOM 5049 C C . LEU B 1 233 ? 29.546 9.847 14.309 1.00 34.49 233 LEU B C 1
ATOM 5050 O O . LEU B 1 233 ? 30.680 9.435 14.495 1.00 37.77 233 LEU B O 1
ATOM 5055 N N . VAL B 1 234 ? 28.747 9.357 13.361 1.00 35.59 234 VAL B N 1
ATOM 5056 C CA . VAL B 1 234 ? 29.150 8.231 12.517 1.00 37.65 234 VAL B CA 1
ATOM 5057 C C . VAL B 1 234 ? 30.355 8.580 11.631 1.00 39.51 234 VAL B C 1
ATOM 5058 O O . VAL B 1 234 ? 31.262 7.739 11.435 1.00 40.69 234 VAL B O 1
ATOM 5062 N N . GLU B 1 235 ? 30.373 9.797 11.099 1.00 40.22 235 GLU B N 1
ATOM 5063 C CA . GLU B 1 235 ? 31.541 10.245 10.308 1.00 42.23 235 GLU B CA 1
ATOM 5064 C C . GLU B 1 235 ? 32.788 10.262 11.178 1.00 44.25 235 GLU B C 1
ATOM 5065 O O . GLU B 1 235 ? 33.863 9.890 10.724 1.00 45.28 235 GLU B O 1
ATOM 5071 N N . PHE B 1 236 ? 32.647 10.678 12.436 1.00 44.68 236 PHE B N 1
ATOM 5072 C CA . PHE B 1 236 ? 33.779 10.628 13.352 1.00 47.55 236 PHE B CA 1
ATOM 5073 C C . PHE B 1 236 ? 34.208 9.178 13.648 1.00 48.89 236 PHE B C 1
ATOM 5074 O O . PHE B 1 236 ? 35.392 8.852 13.564 1.00 49.47 236 PHE B O 1
ATOM 5082 N N . LEU B 1 237 ? 33.240 8.312 13.951 1.00 48.64 237 LEU B N 1
ATOM 5083 C CA . LEU B 1 237 ? 33.544 6.951 14.349 1.00 50.35 237 LEU B CA 1
ATOM 5084 C C . LEU B 1 237 ? 34.203 6.183 13.208 1.00 50.32 237 LEU B C 1
ATOM 5085 O O . LEU B 1 237 ? 35.058 5.340 13.459 1.00 47.82 237 LEU B O 1
ATOM 5090 N N . LYS B 1 238 ? 33.805 6.474 11.968 1.00 53.26 238 LYS B N 1
ATOM 5091 C CA . LYS B 1 238 ? 34.477 5.915 10.780 1.00 57.88 238 LYS B CA 1
ATOM 5092 C C . LYS B 1 238 ? 35.996 6.175 10.783 1.00 59.49 238 LYS B C 1
ATOM 5093 O O . LYS B 1 238 ? 36.786 5.299 10.404 1.00 59.91 238 LYS B O 1
ATOM 5099 N N . LYS B 1 239 ? 36.392 7.379 11.198 1.00 60.28 239 LYS B N 1
ATOM 5100 C CA . LYS B 1 239 ? 37.793 7.759 11.264 1.00 61.75 239 LYS B CA 1
ATOM 5101 C C . LYS B 1 239 ? 38.510 6.997 12.371 1.00 63.48 239 LYS B C 1
ATOM 5102 O O . LYS B 1 239 ? 39.614 6.476 12.169 1.00 63.73 239 LYS B O 1
ATOM 5108 N N . LEU B 1 240 ? 37.908 6.965 13.538 1.00 63.44 240 LEU B N 1
ATOM 5109 C CA . LEU B 1 240 ? 38.493 6.356 14.734 1.00 63.54 240 LEU B CA 1
ATOM 5110 C C . LEU B 1 240 ? 38.833 4.872 14.576 1.00 64.06 240 LEU B C 1
ATOM 5111 O O . LEU B 1 240 ? 39.873 4.412 15.057 1.00 65.51 240 LEU B O 1
ATOM 5116 N N . ILE B 1 241 ? 37.961 4.145 13.883 1.00 64.04 241 ILE B N 1
ATOM 5117 C CA . ILE B 1 241 ? 38.089 2.713 13.672 1.00 65.73 241 ILE B CA 1
ATOM 5118 C C . ILE B 1 241 ? 38.791 2.383 12.389 1.00 66.14 241 ILE B C 1
ATOM 5119 O O . ILE B 1 241 ? 39.157 1.227 12.175 1.00 63.21 241 ILE B O 1
ATOM 5124 N N . SER B 1 242 ? 38.986 3.358 11.514 1.00 68.15 242 SER B N 1
ATOM 5125 C CA . SER B 1 242 ? 39.564 3.155 10.162 1.00 70.62 242 SER B CA 1
ATOM 5126 C C . SER B 1 242 ? 40.727 2.172 10.089 1.00 75.06 242 SER B C 1
ATOM 5127 O O . SER B 1 242 ? 40.811 1.384 9.141 1.00 74.39 242 SER B O 1
ATOM 5130 N N . GLN B 1 243 ? 41.617 2.228 11.076 1.00 80.41 243 GLN B N 1
ATOM 5131 C CA . GLN B 1 243 ? 42.757 1.324 11.137 1.00 86.16 243 GLN B CA 1
ATOM 5132 C C . GLN B 1 243 ? 42.704 0.382 12.338 1.00 87.61 243 GLN B C 1
ATOM 5133 O O . GLN B 1 243 ? 43.654 -0.369 12.589 1.00 87.68 243 GLN B O 1
ATOM 5139 N N . GLU B 1 244 ? 41.594 0.417 13.071 1.00 85.03 244 GLU B N 1
ATOM 5140 C CA . GLU B 1 244 ? 41.387 -0.522 14.171 1.00 90.01 244 GLU B CA 1
ATOM 5141 C C . GLU B 1 244 ? 40.982 -1.895 13.618 1.00 83.37 244 GLU B C 1
ATOM 5142 O O . GLU B 1 244 ? 40.352 -1.995 12.563 1.00 83.19 244 GLU B O 1
ATOM 5148 N N . ASP B 1 245 ? 41.370 -2.944 14.341 1.00 83.01 245 ASP B N 1
ATOM 5149 C CA . ASP B 1 245 ? 41.210 -4.326 13.891 1.00 80.65 245 ASP B CA 1
ATOM 5150 C C . ASP B 1 245 ? 40.378 -5.128 14.901 1.00 75.56 245 ASP B C 1
ATOM 5151 O O . ASP B 1 245 ? 40.703 -5.166 16.095 1.00 72.86 245 ASP B O 1
ATOM 5156 N N . PHE B 1 246 ? 39.313 -5.765 14.415 1.00 71.20 246 PHE B N 1
ATOM 5157 C CA . PHE B 1 246 ? 38.393 -6.476 15.300 1.00 68.61 246 PHE B CA 1
ATOM 5158 C C . PHE B 1 246 ? 38.539 -7.991 15.275 1.00 69.11 246 PHE B C 1
ATOM 5159 O O . PHE B 1 246 ? 37.620 -8.710 15.680 1.00 70.34 246 PHE B O 1
ATOM 5167 N N . THR B 1 247 ? 39.695 -8.486 14.837 1.00 67.04 247 THR B N 1
ATOM 5168 C CA . THR B 1 247 ? 39.915 -9.931 14.837 1.00 65.70 247 THR B CA 1
ATOM 5169 C C . THR B 1 247 ? 39.973 -10.424 16.284 1.00 61.07 247 THR B C 1
ATOM 5170 O O . THR B 1 247 ? 39.557 -11.548 16.583 1.00 56.78 247 THR B O 1
ATOM 5174 N N . ASP B 1 248 ? 40.458 -9.560 17.176 1.00 59.72 248 ASP B N 1
ATOM 5175 C CA . ASP B 1 248 ? 40.336 -9.790 18.618 1.00 59.90 248 ASP B CA 1
ATOM 5176 C C . ASP B 1 248 ? 39.043 -9.114 19.132 1.00 57.19 248 ASP B C 1
ATOM 5177 O O . ASP B 1 248 ? 38.899 -7.885 19.085 1.00 56.22 248 ASP B O 1
ATOM 5182 N N . ILE B 1 249 ? 38.115 -9.935 19.619 1.00 54.31 249 ILE B N 1
ATOM 5183 C CA . ILE B 1 249 ? 36.799 -9.477 20.066 1.00 49.06 249 ILE B CA 1
ATOM 5184 C C . ILE B 1 249 ? 36.915 -8.423 21.204 1.00 50.34 249 ILE B C 1
ATOM 5185 O O . ILE B 1 249 ? 36.027 -7.575 21.388 1.00 46.71 249 ILE B O 1
ATOM 5190 N N . ASN B 1 250 ? 38.036 -8.443 21.928 1.00 52.25 250 ASN B N 1
ATOM 5191 C CA . ASN B 1 250 ? 38.271 -7.472 22.998 1.00 55.23 250 ASN B CA 1
ATOM 5192 C C . ASN B 1 250 ? 38.434 -6.037 22.501 1.00 52.21 250 ASN B C 1
ATOM 5193 O O . ASN B 1 250 ? 38.223 -5.089 23.251 1.00 54.04 250 ASN B O 1
ATOM 5198 N N . ASN B 1 251 ? 38.781 -5.875 21.235 1.00 49.90 251 ASN B N 1
ATOM 5199 C CA . ASN B 1 251 ? 38.796 -4.566 20.616 1.00 49.92 251 ASN B CA 1
ATOM 5200 C C . ASN B 1 251 ? 37.370 -4.057 20.325 1.00 48.08 251 ASN B C 1
ATOM 5201 O O . ASN B 1 251 ? 37.133 -2.856 20.300 1.00 49.38 251 ASN B O 1
ATOM 5206 N N . PHE B 1 252 ? 36.427 -4.970 20.101 1.00 45.55 252 PHE B N 1
ATOM 5207 C CA . PHE B 1 252 ? 35.003 -4.602 20.076 1.00 43.38 252 PHE B CA 1
ATOM 5208 C C . PHE B 1 252 ? 34.511 -4.252 21.492 1.00 42.78 252 PHE B C 1
ATOM 5209 O O . PHE B 1 252 ? 33.891 -3.207 21.703 1.00 44.34 252 PHE B O 1
ATOM 5217 N N . LEU B 1 253 ? 34.802 -5.127 22.454 1.00 40.71 253 LEU B N 1
ATOM 5218 C CA . LEU B 1 253 ? 34.315 -5.002 23.829 1.00 41.37 253 LEU B CA 1
ATOM 5219 C C . LEU B 1 253 ? 34.812 -3.760 24.554 1.00 43.52 253 LEU B C 1
ATOM 5220 O O . LEU B 1 253 ? 34.116 -3.255 25.421 1.00 41.71 253 LEU B O 1
ATOM 5225 N N . ARG B 1 254 ? 35.991 -3.250 24.189 1.00 43.13 254 ARG B N 1
ATOM 5226 C CA . ARG B 1 254 ? 36.495 -2.001 24.769 1.00 48.89 254 ARG B CA 1
ATOM 5227 C C . ARG B 1 254 ? 35.807 -0.748 24.217 1.00 44.81 254 ARG B C 1
ATOM 5228 O O . ARG B 1 254 ? 36.019 0.356 24.718 1.00 42.75 254 ARG B O 1
ATOM 5236 N N . LEU B 1 255 ? 35.026 -0.913 23.157 1.00 43.29 255 LEU B N 1
ATOM 5237 C CA . LEU B 1 255 ? 34.247 0.183 22.579 1.00 45.51 255 LEU B CA 1
ATOM 5238 C C . LEU B 1 255 ? 33.009 0.450 23.429 1.00 43.63 255 LEU B C 1
ATOM 5239 O O . LEU B 1 255 ? 32.096 -0.376 23.464 1.00 44.73 255 LEU B O 1
ATOM 5244 N N . ASN B 1 256 ? 33.017 1.573 24.136 1.00 39.76 256 ASN B N 1
ATOM 5245 C CA . ASN B 1 256 ? 31.848 2.052 24.868 1.00 40.44 256 ASN B CA 1
ATOM 5246 C C . ASN B 1 256 ? 31.694 3.550 24.649 1.00 38.49 256 ASN B C 1
ATOM 5247 O O . ASN B 1 256 ? 32.542 4.150 23.976 1.00 39.03 256 ASN B O 1
ATOM 5252 N N . ASP B 1 257 ? 30.627 4.165 25.165 1.00 34.21 257 ASP B N 1
ATOM 5253 C CA . ASP B 1 257 ? 30.418 5.595 24.923 1.00 36.11 257 ASP B CA 1
ATOM 5254 C C . ASP B 1 257 ? 31.622 6.426 25.394 1.00 37.65 257 ASP B C 1
ATOM 5255 O O . ASP B 1 257 ? 32.105 7.275 24.661 1.00 36.57 257 ASP B O 1
ATOM 5260 N N . ALA B 1 258 ? 32.051 6.193 26.638 1.00 37.91 258 ALA B N 1
ATOM 5261 C CA . ALA B 1 258 ? 33.129 6.948 27.278 1.00 40.44 258 ALA B CA 1
ATOM 5262 C C . ALA B 1 258 ? 34.416 6.885 26.472 1.00 40.89 258 ALA B C 1
ATOM 5263 O O . ALA B 1 258 ? 35.101 7.900 26.334 1.00 40.78 258 ALA B O 1
ATOM 5265 N N . PHE B 1 259 ? 34.742 5.707 25.943 1.00 43.61 259 PHE B N 1
ATOM 5266 C CA . PHE B 1 259 ? 35.943 5.575 25.135 1.00 48.65 259 PHE B CA 1
ATOM 5267 C C . PHE B 1 259 ? 35.922 6.537 23.943 1.00 50.86 259 PHE B C 1
ATOM 5268 O O . PHE B 1 259 ? 36.871 7.315 23.725 1.00 50.66 259 PHE B O 1
ATOM 5276 N N . VAL B 1 260 ? 34.829 6.489 23.186 1.00 49.58 260 VAL B N 1
ATOM 5277 C CA . VAL B 1 260 ? 34.637 7.353 22.033 1.00 49.40 260 VAL B CA 1
ATOM 5278 C C . VAL B 1 260 ? 34.575 8.843 22.390 1.00 49.57 260 VAL B C 1
ATOM 5279 O O . VAL B 1 260 ? 35.221 9.663 21.734 1.00 52.26 260 VAL B O 1
ATOM 5283 N N . ILE B 1 261 ? 33.807 9.192 23.419 1.00 49.46 261 ILE B N 1
ATOM 5284 C CA . ILE B 1 261 ? 33.691 10.577 23.897 1.00 53.46 261 ILE B CA 1
ATOM 5285 C C . ILE B 1 261 ? 35.054 11.108 24.350 1.00 58.41 261 ILE B C 1
ATOM 5286 O O . ILE B 1 261 ? 35.392 12.259 24.058 1.00 60.96 261 ILE B O 1
ATOM 5291 N N . SER B 1 262 ? 35.850 10.265 25.014 1.00 60.51 262 SER B N 1
ATOM 5292 C CA . SER B 1 262 ? 37.190 10.686 25.458 1.00 63.75 262 SER B CA 1
ATOM 5293 C C . SER B 1 262 ? 38.150 10.996 24.289 1.00 65.35 262 SER B C 1
ATOM 5294 O O . SER B 1 262 ? 38.798 12.041 24.301 1.00 64.46 262 SER B O 1
ATOM 5297 N N . GLU B 1 263 ? 38.231 10.105 23.295 1.00 66.96 263 GLU B N 1
ATOM 5298 C CA . GLU B 1 263 ? 38.992 10.377 22.066 1.00 68.84 263 GLU B CA 1
ATOM 5299 C C . GLU B 1 263 ? 38.601 11.717 21.440 1.00 70.51 263 GLU B C 1
ATOM 5300 O O . GLU B 1 263 ? 39.438 12.437 20.900 1.00 71.74 263 GLU B O 1
ATOM 5306 N N . LEU B 1 264 ? 37.318 12.042 21.543 1.00 71.49 264 LEU B N 1
ATOM 5307 C CA . LEU B 1 264 ? 36.744 13.263 21.002 1.00 73.03 264 LEU B CA 1
ATOM 5308 C C . LEU B 1 264 ? 37.101 14.502 21.825 1.00 74.53 264 LEU B C 1
ATOM 5309 O O . LEU B 1 264 ? 37.403 15.552 21.260 1.00 75.70 264 LEU B O 1
ATOM 5314 N N . PHE B 1 265 ? 37.068 14.373 23.153 1.00 76.90 265 PHE B N 1
ATOM 5315 C CA . PHE B 1 265 ? 37.332 15.490 24.069 1.00 77.91 265 PHE B CA 1
ATOM 5316 C C . PHE B 1 265 ? 38.817 15.865 24.154 1.00 81.02 265 PHE B C 1
ATOM 5317 O O . PHE B 1 265 ? 39.152 16.984 24.540 1.00 81.27 265 PHE B O 1
ATOM 5325 N N . LYS B 1 266 ? 39.698 14.942 23.777 1.00 84.88 266 LYS B N 1
ATOM 5326 C CA . LYS B 1 266 ? 41.125 15.075 24.103 1.00 88.47 266 LYS B CA 1
ATOM 5327 C C . LYS B 1 266 ? 42.069 15.216 22.910 1.00 89.56 266 LYS B C 1
ATOM 5328 O O . LYS B 1 266 ? 43.038 15.978 22.978 1.00 90.28 266 LYS B O 1
ATOM 5334 N N . ARG B 1 267 ? 41.797 14.486 21.832 1.00 90.07 267 ARG B N 1
ATOM 5335 C CA . ARG B 1 267 ? 42.624 14.585 20.633 1.00 91.08 267 ARG B CA 1
ATOM 5336 C C . ARG B 1 267 ? 42.232 15.800 19.775 1.00 91.12 267 ARG B C 1
ATOM 5337 O O . ARG B 1 267 ? 41.061 15.972 19.417 1.00 91.53 267 ARG B O 1
ATOM 5345 N N . LYS B 1 268 ? 43.217 16.648 19.470 1.00 90.05 268 LYS B N 1
ATOM 5346 C CA . LYS B 1 268 ? 42.966 17.884 18.715 1.00 88.80 268 LYS B CA 1
ATOM 5347 C C . LYS B 1 268 ? 42.850 17.646 17.204 1.00 84.14 268 LYS B C 1
ATOM 5348 O O . LYS B 1 268 ? 42.356 18.506 16.477 1.00 83.83 268 LYS B O 1
ATOM 5354 N N . ALA B 1 269 ? 43.290 16.479 16.738 1.00 80.35 269 ALA B N 1
ATOM 5355 C CA . ALA B 1 269 ? 43.057 16.063 15.350 1.00 78.29 269 ALA B CA 1
ATOM 5356 C C . ALA B 1 269 ? 41.554 15.902 15.014 1.00 76.87 269 ALA B C 1
ATOM 5357 O O . ALA B 1 269 ? 41.167 15.843 13.831 1.00 76.88 269 ALA B O 1
ATOM 5359 N N . PHE B 1 270 ? 40.726 15.841 16.063 1.00 74.06 270 PHE B N 1
ATOM 5360 C CA . PHE B 1 270 ? 39.272 15.659 15.938 1.00 70.48 270 PHE B CA 1
ATOM 5361 C C . PHE B 1 270 ? 38.452 16.891 16.383 1.00 68.80 270 PHE B C 1
ATOM 5362 O O . PHE B 1 270 ? 37.252 16.775 16.645 1.00 67.73 270 PHE B O 1
ATOM 5370 N N . ARG B 1 271 ? 39.092 18.059 16.469 1.00 65.83 271 ARG B N 1
ATOM 5371 C CA . ARG B 1 271 ? 38.445 19.274 16.992 1.00 63.43 271 ARG B CA 1
ATOM 5372 C C . ARG B 1 271 ? 37.133 19.606 16.279 1.00 59.05 271 ARG B C 1
ATOM 5373 O O . ARG B 1 271 ? 36.171 20.072 16.906 1.00 57.51 271 ARG B O 1
ATOM 5381 N N . GLU B 1 272 ? 37.115 19.386 14.967 1.00 53.92 272 GLU B N 1
ATOM 5382 C CA . GLU B 1 272 ? 35.955 19.718 14.148 1.00 55.13 272 GLU B CA 1
ATOM 5383 C C . GLU B 1 272 ? 34.752 18.827 14.514 1.00 50.48 272 GLU B C 1
ATOM 5384 O O . GLU B 1 272 ? 33.652 19.329 14.723 1.00 48.39 272 GLU B O 1
ATOM 5390 N N . ASP B 1 273 ? 35.001 17.520 14.599 1.00 49.79 273 ASP B N 1
ATOM 5391 C CA . ASP B 1 273 ? 34.029 16.516 15.072 1.00 49.68 273 ASP B CA 1
ATOM 5392 C C . ASP B 1 273 ? 33.501 16.894 16.445 1.00 47.20 273 ASP B C 1
ATOM 5393 O O . ASP B 1 273 ? 32.297 16.904 16.670 1.00 46.41 273 ASP B O 1
ATOM 5398 N N . PHE B 1 274 ? 34.421 17.233 17.348 1.00 46.42 274 PHE B N 1
ATOM 5399 C CA . PHE B 1 274 ? 34.080 17.644 18.685 1.00 45.78 274 PHE B CA 1
ATOM 5400 C C . PHE B 1 274 ? 33.130 18.837 18.719 1.00 45.01 274 PHE B C 1
ATOM 5401 O O . PHE B 1 274 ? 32.159 18.827 19.478 1.00 43.07 274 PHE B O 1
ATOM 5409 N N . GLU B 1 275 ? 33.403 19.867 17.919 1.00 44.78 275 GLU B N 1
ATOM 5410 C CA . GLU B 1 275 ? 32.566 21.058 17.913 1.00 46.66 275 GLU B CA 1
ATOM 5411 C C . GLU B 1 275 ? 31.167 20.771 17.366 1.00 44.22 275 GLU B C 1
ATOM 5412 O O . GLU B 1 275 ? 30.165 21.276 17.880 1.00 43.88 275 GLU B O 1
ATOM 5418 N N . ARG B 1 276 ? 31.122 19.969 16.307 1.00 41.08 276 ARG B N 1
ATOM 5419 C CA . ARG B 1 276 ? 29.875 19.651 15.613 1.00 41.15 276 ARG B CA 1
ATOM 5420 C C . ARG B 1 276 ? 28.937 18.855 16.555 1.00 38.57 276 ARG B C 1
ATOM 5421 O O . ARG B 1 276 ? 27.738 19.065 16.570 1.00 38.44 276 ARG B O 1
ATOM 5429 N N . ILE B 1 277 ? 29.527 18.007 17.392 1.00 38.18 277 ILE B N 1
ATOM 5430 C CA . ILE B 1 277 ? 28.784 17.160 18.328 1.00 37.95 277 ILE B CA 1
ATOM 5431 C C . ILE B 1 277 ? 28.535 17.799 19.704 1.00 41.10 277 ILE B C 1
ATOM 5432 O O . ILE B 1 277 ? 27.396 17.774 20.184 1.00 39.02 277 ILE B O 1
ATOM 5437 N N . PHE B 1 278 ? 29.586 18.379 20.318 1.00 40.24 278 PHE B N 1
ATOM 5438 C CA . PHE B 1 278 ? 29.535 18.807 21.720 1.00 42.10 278 PHE B CA 1
ATOM 5439 C C . PHE B 1 278 ? 29.570 20.286 21.996 1.00 46.80 278 PHE B C 1
ATOM 5440 O O . PHE B 1 278 ? 29.356 20.684 23.134 1.00 49.67 278 PHE B O 1
ATOM 5448 N N . GLN B 1 279 ? 29.819 21.111 20.981 1.00 50.32 279 GLN B N 1
ATOM 5449 C CA . GLN B 1 279 ? 29.853 22.560 21.184 1.00 54.44 279 GLN B CA 1
ATOM 5450 C C . GLN B 1 279 ? 28.807 23.286 20.362 1.00 50.12 279 GLN B C 1
ATOM 5451 O O . GLN B 1 279 ? 28.999 24.439 19.995 1.00 47.42 279 GLN B O 1
ATOM 5457 N N . ARG B 1 280 ? 27.702 22.599 20.069 1.00 50.30 280 ARG B N 1
ATOM 5458 C CA . ARG B 1 280 ? 26.554 23.207 19.417 1.00 51.15 280 ARG B CA 1
ATOM 5459 C C . ARG B 1 280 ? 26.831 23.713 18.003 1.00 46.76 280 ARG B C 1
ATOM 5460 O O . ARG B 1 280 ? 26.114 24.587 17.517 1.00 48.04 280 ARG B O 1
ATOM 5468 N N . LYS B 1 281 ? 27.842 23.158 17.331 1.00 41.73 281 LYS B N 1
ATOM 5469 C CA . LYS B 1 281 ? 28.117 23.552 15.944 1.00 43.71 281 LYS B CA 1
ATOM 5470 C C . LYS B 1 281 ? 27.612 22.528 14.925 1.00 41.23 281 LYS B C 1
ATOM 5471 O O . LYS B 1 281 ? 28.058 22.524 13.774 1.00 40.69 281 LYS B O 1
ATOM 5477 N N . HIS B 1 282 ? 26.679 21.659 15.327 1.00 37.47 282 HIS B N 1
ATOM 5478 C CA . HIS B 1 282 ? 26.108 20.730 14.349 1.00 34.56 282 HIS B CA 1
ATOM 5479 C C . HIS B 1 282 ? 25.556 21.520 13.148 1.00 33.39 282 HIS B C 1
ATOM 5480 O O . HIS B 1 282 ? 25.068 22.641 13.309 1.00 34.01 282 HIS B O 1
ATOM 5487 N N . PHE B 1 283 ? 25.603 20.952 11.948 1.00 36.37 283 PHE B N 1
ATOM 5488 C CA . PHE B 1 283 ? 24.962 21.601 10.795 1.00 35.35 283 PHE B CA 1
ATOM 5489 C C . PHE B 1 283 ? 23.512 21.891 11.126 1.00 35.30 283 PHE B C 1
ATOM 5490 O O . PHE B 1 283 ? 22.845 21.088 11.772 1.00 37.01 283 PHE B O 1
ATOM 5498 N N . LYS B 1 284 ? 23.002 23.018 10.639 1.00 33.85 284 LYS B N 1
ATOM 5499 C CA . LYS B 1 284 ? 21.658 23.499 11.003 1.00 34.72 284 LYS B CA 1
ATOM 5500 C C . LYS B 1 284 ? 20.618 23.097 9.950 1.00 34.04 284 LYS B C 1
ATOM 5501 O O . LYS B 1 284 ? 20.905 23.122 8.750 1.00 35.97 284 LYS B O 1
ATOM 5507 N N . THR B 1 285 ? 19.419 22.712 10.399 1.00 33.15 285 THR B N 1
ATOM 5508 C CA . THR B 1 285 ? 18.353 22.297 9.498 1.00 33.37 285 THR B CA 1
ATOM 5509 C C . THR B 1 285 ? 17.913 23.456 8.620 1.00 35.63 285 THR B C 1
ATOM 5510 O O . THR B 1 285 ? 17.406 24.474 9.099 1.00 35.04 285 THR B O 1
ATOM 5514 N N . LEU B 1 286 ? 18.115 23.275 7.329 1.00 34.44 286 LEU B N 1
ATOM 5515 C CA . LEU B 1 286 ? 17.753 24.274 6.329 1.00 36.53 286 LEU B CA 1
ATOM 5516 C C . LEU B 1 286 ? 16.367 23.938 5.802 1.00 38.05 286 LEU B C 1
ATOM 5517 O O . LEU B 1 286 ? 15.535 24.838 5.529 1.00 37.79 286 LEU B O 1
ATOM 5522 N N . LEU B 1 287 ? 16.103 22.642 5.654 1.00 33.06 287 LEU B N 1
ATOM 5523 C CA . LEU B 1 287 ? 14.826 22.216 5.109 1.00 34.41 287 LEU B CA 1
ATOM 5524 C C . LEU B 1 287 ? 14.415 20.926 5.777 1.00 32.61 287 LEU B C 1
ATOM 5525 O O . LEU B 1 287 ? 15.236 20.018 5.874 1.00 30.85 287 LEU B O 1
ATOM 5530 N N . SER B 1 288 ? 13.153 20.835 6.190 1.00 34.12 288 SER B N 1
ATOM 5531 C CA . SER B 1 288 ? 12.573 19.546 6.645 1.00 35.24 288 SER B CA 1
ATOM 5532 C C . SER B 1 288 ? 11.229 19.407 5.971 1.00 36.10 288 SER B C 1
ATOM 5533 O O . SER B 1 288 ? 10.365 20.269 6.157 1.00 38.21 288 SER B O 1
ATOM 5536 N N . THR B 1 289 ? 11.032 18.351 5.175 1.00 32.66 289 THR B N 1
ATOM 5537 C CA . THR B 1 289 ? 9.818 18.291 4.381 1.00 34.05 289 THR B CA 1
ATOM 5538 C C . THR B 1 289 ? 9.343 16.875 4.163 1.00 35.22 289 THR B C 1
ATOM 5539 O O . THR B 1 289 ? 10.140 15.934 4.151 1.00 37.32 289 THR B O 1
ATOM 5543 N N . GLU B 1 290 ? 8.038 16.716 3.985 1.00 35.60 290 GLU B N 1
ATOM 5544 C CA . GLU B 1 290 ? 7.496 15.446 3.520 1.00 39.93 290 GLU B CA 1
ATOM 5545 C C . GLU B 1 290 ? 7.454 15.348 1.980 1.00 39.29 290 GLU B C 1
ATOM 5546 O O . GLU B 1 290 ? 7.103 14.307 1.432 1.00 37.39 290 GLU B O 1
ATOM 5552 N N . ASN B 1 291 ? 7.843 16.422 1.288 1.00 40.82 291 ASN B N 1
ATOM 5553 C CA . ASN B 1 291 ? 7.677 16.528 -0.178 1.00 39.39 291 ASN B CA 1
ATOM 5554 C C . ASN B 1 291 ? 8.997 16.217 -0.841 1.00 35.30 291 ASN B C 1
ATOM 5555 O O . ASN B 1 291 ? 9.916 17.016 -0.765 1.00 34.68 291 ASN B O 1
ATOM 5560 N N . TYR B 1 292 ? 9.116 15.029 -1.421 1.00 33.90 292 TYR B N 1
ATOM 5561 C CA . TYR B 1 292 ? 10.382 14.567 -1.990 1.00 37.59 292 TYR B CA 1
ATOM 5562 C C . TYR B 1 292 ? 10.822 15.464 -3.143 1.00 38.71 292 TYR B C 1
ATOM 5563 O O . TYR B 1 292 ? 12.013 15.721 -3.312 1.00 38.25 292 TYR B O 1
ATOM 5572 N N . GLU B 1 293 ? 9.863 15.917 -3.939 1.00 40.09 293 GLU B N 1
ATOM 5573 C CA . GLU B 1 293 ? 10.217 16.764 -5.077 1.00 45.43 293 GLU B CA 1
ATOM 5574 C C . GLU B 1 293 ? 10.828 18.102 -4.617 1.00 44.39 293 GLU B C 1
ATOM 5575 O O . GLU B 1 293 ? 11.851 18.551 -5.151 1.00 44.04 293 GLU B O 1
ATOM 5581 N N . LYS B 1 294 ? 10.199 18.730 -3.621 1.00 42.82 294 LYS B N 1
ATOM 5582 C CA . LYS B 1 294 ? 10.717 19.962 -3.044 1.00 42.39 294 LYS B CA 1
ATOM 5583 C C . LYS B 1 294 ? 12.118 19.735 -2.488 1.00 38.30 294 LYS B C 1
ATOM 5584 O O . LYS B 1 294 ? 13.022 20.534 -2.734 1.00 37.68 294 LYS B O 1
ATOM 5590 N N . PHE B 1 295 ? 12.309 18.626 -1.769 1.00 36.07 295 PHE B N 1
ATOM 5591 C CA . PHE B 1 295 ? 13.626 18.273 -1.249 1.00 30.93 295 PHE B CA 1
ATOM 5592 C C . PHE B 1 295 ? 14.647 18.130 -2.387 1.00 31.77 295 PHE B C 1
ATOM 5593 O O . PHE B 1 295 ? 15.775 18.658 -2.310 1.00 31.37 295 PHE B O 1
ATOM 5601 N N . SER B 1 296 ? 14.282 17.376 -3.416 1.00 29.57 296 SER B N 1
ATOM 5602 C CA . SER B 1 296 ? 15.235 17.063 -4.507 1.00 33.72 296 SER B CA 1
ATOM 5603 C C . SER B 1 296 ? 15.665 18.307 -5.276 1.00 31.30 296 SER B C 1
ATOM 5604 O O . SER B 1 296 ? 16.833 18.439 -5.643 1.00 31.96 296 SER B O 1
ATOM 5607 N N . GLU B 1 297 ? 14.714 19.198 -5.530 1.00 29.80 297 GLU B N 1
ATOM 5608 C CA . GLU B 1 297 ? 14.995 20.408 -6.313 1.00 31.19 297 GLU B CA 1
ATOM 5609 C C . GLU B 1 297 ? 15.863 21.366 -5.476 1.00 33.97 297 GLU B C 1
ATOM 5610 O O . GLU B 1 297 ? 16.787 21.996 -5.994 1.00 32.62 297 GLU B O 1
ATOM 5616 N N . THR B 1 298 ? 15.601 21.430 -4.168 1.00 32.75 298 THR B N 1
ATOM 5617 C CA . THR B 1 298 ? 16.415 22.259 -3.278 1.00 32.87 298 THR B CA 1
ATOM 5618 C C . THR B 1 298 ? 17.804 21.682 -3.160 1.00 32.28 298 THR B C 1
ATOM 5619 O O . THR B 1 298 ? 18.798 22.395 -3.235 1.00 33.00 298 THR B O 1
ATOM 5623 N N . LYS B 1 299 ? 17.885 20.377 -2.951 1.00 31.34 299 LYS B N 1
ATOM 5624 C CA . LYS B 1 299 ? 19.178 19.688 -2.962 1.00 30.49 299 LYS B CA 1
ATOM 5625 C C . LYS B 1 299 ? 19.994 20.022 -4.240 1.00 33.37 299 LYS B C 1
ATOM 5626 O O . LYS B 1 299 ? 21.178 20.414 -4.157 1.00 31.88 299 LYS B O 1
ATOM 5632 N N . GLU B 1 300 ? 19.376 19.850 -5.412 1.00 33.38 300 GLU B N 1
ATOM 5633 C CA . GLU B 1 300 ? 20.075 20.173 -6.681 1.00 35.43 300 GLU B CA 1
ATOM 5634 C C . GLU B 1 300 ? 20.601 21.634 -6.723 1.00 35.77 300 GLU B C 1
ATOM 5635 O O . GLU B 1 300 ? 21.762 21.845 -7.045 1.00 36.64 300 GLU B O 1
ATOM 5641 N N . ARG B 1 301 ? 19.768 22.621 -6.391 1.00 35.61 301 ARG B N 1
ATOM 5642 C CA . ARG B 1 301 ? 20.206 24.040 -6.390 1.00 38.77 301 ARG B CA 1
ATOM 5643 C C . ARG B 1 301 ? 21.378 24.283 -5.449 1.00 40.49 301 ARG B C 1
ATOM 5644 O O . ARG B 1 301 ? 22.295 25.047 -5.757 1.00 37.87 301 ARG B O 1
ATOM 5652 N N . LEU B 1 302 ? 21.370 23.617 -4.297 1.00 39.07 302 LEU B N 1
ATOM 5653 C CA . LEU B 1 302 ? 22.400 23.834 -3.330 1.00 39.34 302 LEU B CA 1
ATOM 5654 C C . LEU B 1 302 ? 23.697 23.267 -3.840 1.00 40.65 302 LEU B C 1
ATOM 5655 O O . LEU B 1 302 ? 24.753 23.889 -3.698 1.00 43.27 302 LEU B O 1
ATOM 5660 N N . LEU B 1 303 ? 23.626 22.077 -4.426 1.00 37.32 303 LEU B N 1
ATOM 5661 C CA . LEU B 1 303 ? 24.837 21.401 -4.860 1.00 42.01 303 LEU B CA 1
ATOM 5662 C C . LEU B 1 303 ? 25.445 22.057 -6.112 1.00 45.50 303 LEU B C 1
ATOM 5663 O O . LEU B 1 303 ? 26.631 21.843 -6.393 1.00 45.99 303 LEU B O 1
ATOM 5668 N N . GLU B 1 304 ? 24.629 22.809 -6.855 1.00 47.13 304 GLU B N 1
ATOM 5669 C CA . GLU B 1 304 ? 25.136 23.629 -7.965 1.00 52.81 304 GLU B CA 1
ATOM 5670 C C . GLU B 1 304 ? 25.991 24.756 -7.373 1.00 55.99 304 GLU B C 1
ATOM 5671 O O . GLU B 1 304 ? 26.978 25.180 -7.974 1.00 59.37 304 GLU B O 1
ATOM 5677 N N . LYS B 1 305 ? 25.630 25.221 -6.180 1.00 56.25 305 LYS B N 1
ATOM 5678 C CA . LYS B 1 305 ? 26.240 26.434 -5.625 1.00 56.07 305 LYS B CA 1
ATOM 5679 C C . LYS B 1 305 ? 27.269 26.216 -4.521 1.00 54.83 305 LYS B C 1
ATOM 5680 O O . LYS B 1 305 ? 28.271 26.918 -4.471 1.00 52.85 305 LYS B O 1
ATOM 5686 N N . PHE B 1 306 ? 27.035 25.235 -3.651 1.00 53.10 306 PHE B N 1
ATOM 5687 C CA . PHE B 1 306 ? 27.859 25.052 -2.463 1.00 52.30 306 PHE B CA 1
ATOM 5688 C C . PHE B 1 306 ? 28.678 23.777 -2.536 1.00 50.74 306 PHE B C 1
ATOM 5689 O O . PHE B 1 306 ? 28.256 22.796 -3.144 1.00 51.06 306 PHE B O 1
ATOM 5697 N N . PRO B 1 307 ? 29.865 23.767 -1.913 1.00 52.89 307 PRO B N 1
ATOM 5698 C CA . PRO B 1 307 ? 30.625 22.518 -1.957 1.00 53.26 307 PRO B CA 1
ATOM 5699 C C . PRO B 1 307 ? 29.937 21.452 -1.101 1.00 54.35 307 PRO B C 1
ATOM 5700 O O . PRO B 1 307 ? 29.302 21.791 -0.097 1.00 52.54 307 PRO B O 1
ATOM 5704 N N . GLN B 1 308 ? 30.050 20.190 -1.511 1.00 54.83 308 GLN B N 1
ATOM 5705 C CA . GLN B 1 308 ? 29.308 19.100 -0.885 1.00 59.15 308 GLN B CA 1
ATOM 5706 C C . GLN B 1 308 ? 29.616 18.927 0.609 1.00 53.82 308 GLN B C 1
ATOM 5707 O O . GLN B 1 308 ? 28.744 18.534 1.371 1.00 51.29 308 GLN B O 1
ATOM 5713 N N . GLU B 1 309 ? 30.840 19.264 1.011 1.00 52.69 309 GLU B N 1
ATOM 5714 C CA . GLU B 1 309 ? 31.343 19.011 2.366 1.00 52.43 309 GLU B CA 1
ATOM 5715 C C . GLU B 1 309 ? 30.670 19.905 3.394 1.00 47.16 309 GLU B C 1
ATOM 5716 O O . GLU B 1 309 ? 30.807 19.686 4.587 1.00 46.46 309 GLU B O 1
ATOM 5722 N N . LYS B 1 310 ? 29.949 20.913 2.919 1.00 43.16 310 LYS B N 1
ATOM 5723 C CA . LYS B 1 310 ? 29.300 21.886 3.779 1.00 45.56 310 LYS B CA 1
ATOM 5724 C C . LYS B 1 310 ? 27.797 21.635 3.921 1.00 41.75 310 LYS B C 1
ATOM 5725 O O . LYS B 1 310 ? 27.101 22.433 4.532 1.00 39.81 310 LYS B O 1
ATOM 5731 N N . VAL B 1 311 ? 27.295 20.558 3.319 1.00 41.21 311 VAL B N 1
ATOM 5732 C CA . VAL B 1 311 ? 25.869 20.216 3.418 1.00 39.33 311 VAL B CA 1
ATOM 5733 C C . VAL B 1 311 ? 25.701 18.738 3.786 1.00 38.41 311 VAL B C 1
ATOM 5734 O O . VAL B 1 311 ? 26.596 17.927 3.537 1.00 36.20 311 VAL B O 1
ATOM 5738 N N . ARG B 1 312 ? 24.564 18.385 4.390 1.00 34.99 312 ARG B N 1
ATOM 5739 C CA . ARG B 1 312 ? 24.239 16.978 4.559 1.00 33.05 312 ARG B CA 1
ATOM 5740 C C . ARG B 1 312 ? 22.794 16.768 4.231 1.00 30.89 312 ARG B C 1
ATOM 5741 O O . ARG B 1 312 ? 21.983 17.638 4.470 1.00 30.06 312 ARG B O 1
ATOM 5749 N N . PHE B 1 313 ? 22.478 15.615 3.659 1.00 31.82 313 PHE B N 1
ATOM 5750 C CA . PHE B 1 313 ? 21.119 15.280 3.293 1.00 34.03 313 PHE B CA 1
ATOM 5751 C C . PHE B 1 313 ? 20.729 14.004 4.046 1.00 34.34 313 PHE B C 1
ATOM 5752 O O . PHE B 1 313 ? 21.552 13.098 4.267 1.00 34.94 313 PHE B O 1
ATOM 5760 N N . ASP B 1 314 ? 19.476 13.941 4.450 1.00 33.33 314 ASP B N 1
ATOM 5761 C CA . ASP B 1 314 ? 19.013 12.795 5.214 1.00 30.62 314 ASP B CA 1
ATOM 5762 C C . ASP B 1 314 ? 17.619 12.464 4.749 1.00 32.19 314 ASP B C 1
ATOM 5763 O O . ASP B 1 314 ? 16.719 13.306 4.780 1.00 35.45 314 ASP B O 1
ATOM 5768 N N . GLU B 1 315 ? 17.441 11.237 4.295 1.00 30.58 315 GLU B N 1
ATOM 5769 C CA . GLU B 1 315 ? 16.122 10.776 3.890 1.00 35.92 315 GLU B CA 1
ATOM 5770 C C . GLU B 1 315 ? 15.728 9.696 4.882 1.00 36.55 315 GLU B C 1
ATOM 5771 O O . GLU B 1 315 ? 16.415 8.688 4.989 1.00 36.21 315 GLU B O 1
ATOM 5777 N N . VAL B 1 316 ? 14.678 9.919 5.659 1.00 36.88 316 VAL B N 1
ATOM 5778 C CA . VAL B 1 316 ? 14.288 8.888 6.645 1.00 40.97 316 VAL B CA 1
ATOM 5779 C C . VAL B 1 316 ? 12.927 8.328 6.298 1.00 43.58 316 VAL B C 1
ATOM 5780 O O . VAL B 1 316 ? 12.062 9.041 5.789 1.00 42.75 316 VAL B O 1
ATOM 5784 N N . GLU B 1 317 ? 12.760 7.034 6.540 1.00 45.70 317 GLU B N 1
ATOM 5785 C CA . GLU B 1 317 ? 11.512 6.343 6.193 1.00 51.74 317 GLU B CA 1
ATOM 5786 C C . GLU B 1 317 ? 11.221 5.221 7.164 1.00 46.08 317 GLU B C 1
ATOM 5787 O O . GLU B 1 317 ? 12.119 4.561 7.669 1.00 44.96 317 GLU B O 1
ATOM 5793 N N . LYS B 1 318 ? 9.957 5.045 7.465 1.00 42.54 318 LYS B N 1
ATOM 5794 C CA . LYS B 1 318 ? 9.574 3.927 8.272 1.00 43.12 318 LYS B CA 1
ATOM 5795 C C . LYS B 1 318 ? 8.109 3.608 8.004 1.00 41.43 318 LYS B C 1
ATOM 5796 O O . LYS B 1 318 ? 7.242 4.476 8.079 1.00 35.58 318 LYS B O 1
ATOM 5802 N N . GLU B 1 319 ? 7.874 2.346 7.676 1.00 43.43 319 GLU B N 1
ATOM 5803 C CA . GLU B 1 319 ? 6.548 1.779 7.628 1.00 47.03 319 GLU B CA 1
ATOM 5804 C C . GLU B 1 319 ? 6.048 1.793 9.056 1.00 37.94 319 GLU B C 1
ATOM 5805 O O . GLU B 1 319 ? 6.723 1.288 9.934 1.00 40.39 319 GLU B O 1
ATOM 5811 N N . VAL B 1 320 ? 4.893 2.390 9.272 1.00 37.04 320 VAL B N 1
ATOM 5812 C CA . VAL B 1 320 ? 4.170 2.403 10.560 1.00 40.74 320 VAL B CA 1
ATOM 5813 C C . VAL B 1 320 ? 3.333 1.099 10.681 1.00 43.43 320 VAL B C 1
ATOM 5814 O O . VAL B 1 320 ? 3.228 0.493 11.756 1.00 41.89 320 VAL B O 1
ATOM 5818 N N . TYR B 1 321 ? 2.716 0.700 9.567 1.00 44.61 321 TYR B N 1
ATOM 5819 C CA . TYR B 1 321 ? 2.040 -0.585 9.466 1.00 43.29 321 TYR B CA 1
ATOM 5820 C C . TYR B 1 321 ? 2.554 -1.286 8.194 1.00 46.49 321 TYR B C 1
ATOM 5821 O O . TYR B 1 321 ? 2.410 -0.763 7.092 1.00 46.22 321 TYR B O 1
ATOM 5830 N N . GLY B 1 322 ? 3.156 -2.455 8.339 1.00 50.10 322 GLY B N 1
ATOM 5831 C CA . GLY B 1 322 ? 3.727 -3.136 7.163 1.00 57.23 322 GLY B CA 1
ATOM 5832 C C . GLY B 1 322 ? 2.843 -4.114 6.400 1.00 60.47 322 GLY B C 1
ATOM 5833 O O . GLY B 1 322 ? 3.349 -4.911 5.605 1.00 63.54 322 GLY B O 1
ATOM 5834 N N . GLY B 1 323 ? 1.534 -4.073 6.637 1.00 61.16 323 GLY B N 1
ATOM 5835 C CA . GLY B 1 323 ? 0.595 -4.960 5.946 1.00 61.96 323 GLY B CA 1
ATOM 5836 C C . GLY B 1 323 ? 0.671 -6.442 6.297 1.00 63.25 323 GLY B C 1
ATOM 5837 O O . GLY B 1 323 ? -0.064 -7.249 5.715 1.00 64.99 323 GLY B O 1
ATOM 5838 N N . ASN B 1 324 ? 1.545 -6.817 7.235 1.00 60.87 324 ASN B N 1
ATOM 5839 C CA . ASN B 1 324 ? 1.718 -8.233 7.577 1.00 59.08 324 ASN B CA 1
ATOM 5840 C C . ASN B 1 324 ? 1.307 -8.625 9.018 1.00 52.89 324 ASN B C 1
ATOM 5841 O O . ASN B 1 324 ? 1.976 -9.426 9.669 1.00 50.86 324 ASN B O 1
ATOM 5846 N N . ILE B 1 325 ? 0.215 -8.056 9.517 1.00 47.87 325 ILE B N 1
ATOM 5847 C CA . ILE B 1 325 ? -0.257 -8.404 10.862 1.00 46.99 325 ILE B CA 1
ATOM 5848 C C . ILE B 1 325 ? -1.638 -9.058 10.798 1.00 46.42 325 ILE B C 1
ATOM 5849 O O . ILE B 1 325 ? -2.571 -8.482 10.261 1.00 46.05 325 ILE B O 1
ATOM 5854 N N . TYR B 1 326 ? -1.772 -10.252 11.357 1.00 49.91 326 TYR B N 1
ATOM 5855 C CA . TYR B 1 326 ? -3.078 -10.926 11.328 1.00 53.32 326 TYR B CA 1
ATOM 5856 C C . TYR B 1 326 ? -3.834 -10.808 12.631 1.00 49.07 326 TYR B C 1
ATOM 5857 O O . TYR B 1 326 ? -3.243 -10.871 13.704 1.00 45.24 326 TYR B O 1
ATOM 5866 N N . VAL B 1 327 ? -5.143 -10.625 12.499 1.00 46.65 327 VAL B N 1
ATOM 5867 C CA . VAL B 1 327 ? -6.083 -10.587 13.595 1.00 44.85 327 VAL B CA 1
ATOM 5868 C C . VAL B 1 327 ? -7.014 -11.818 13.512 1.00 48.07 327 VAL B C 1
ATOM 5869 O O . VAL B 1 327 ? -7.744 -11.974 12.525 1.00 47.95 327 VAL B O 1
ATOM 5873 N N . LEU B 1 328 ? -6.985 -12.659 14.551 1.00 47.06 328 LEU B N 1
ATOM 5874 C CA . LEU B 1 328 ? -7.828 -13.849 14.641 1.00 49.26 328 LEU B CA 1
ATOM 5875 C C . LEU B 1 328 ? -9.263 -13.469 14.990 1.00 51.58 328 LEU B C 1
ATOM 5876 O O . LEU B 1 328 ? -9.575 -13.147 16.138 1.00 47.22 328 LEU B O 1
ATOM 5881 N N . SER B 1 329 ? -10.127 -13.485 13.979 1.00 57.45 329 SER B N 1
ATOM 5882 C CA . SER B 1 329 ? -11.529 -13.075 14.139 1.00 64.83 329 SER B CA 1
ATOM 5883 C C . SER B 1 329 ? -12.419 -14.303 14.270 1.00 68.52 329 SER B C 1
ATOM 5884 O O . SER B 1 329 ? -11.923 -15.429 14.217 1.00 69.24 329 SER B O 1
ATOM 5887 N N . SER B 1 330 ? -13.723 -14.097 14.441 1.00 73.43 330 SER B N 1
ATOM 5888 C CA . SER B 1 330 ? -14.665 -15.226 14.532 1.00 78.77 330 SER B CA 1
ATOM 5889 C C . SER B 1 330 ? -14.611 -16.119 13.272 1.00 81.58 330 SER B C 1
ATOM 5890 O O . SER B 1 330 ? -14.714 -17.350 13.363 1.00 81.65 330 SER B O 1
ATOM 5893 N N . GLU B 1 331 ? -14.406 -15.488 12.113 1.00 83.45 331 GLU B N 1
ATOM 5894 C CA . GLU B 1 331 ? -14.289 -16.194 10.835 1.00 90.07 331 GLU B CA 1
ATOM 5895 C C . GLU B 1 331 ? -12.843 -16.435 10.359 1.00 81.54 331 GLU B C 1
ATOM 5896 O O . GLU B 1 331 ? -12.565 -16.406 9.157 1.00 83.70 331 GLU B O 1
ATOM 5902 N N . GLY B 1 332 ? -11.932 -16.690 11.297 1.00 79.44 332 GLY B N 1
ATOM 5903 C CA . GLY B 1 332 ? -10.535 -16.969 10.959 1.00 74.84 332 GLY B CA 1
ATOM 5904 C C . GLY B 1 332 ? -9.692 -15.711 10.783 1.00 71.26 332 GLY B C 1
ATOM 5905 O O . GLY B 1 332 ? -10.155 -14.608 11.063 1.00 70.71 332 GLY B O 1
ATOM 5906 N N . LEU B 1 333 ? -8.455 -15.886 10.315 1.00 67.06 333 LEU B N 1
ATOM 5907 C CA . LEU B 1 333 ? -7.510 -14.784 10.133 1.00 64.25 333 LEU B CA 1
ATOM 5908 C C . LEU B 1 333 ? -7.979 -13.688 9.184 1.00 65.86 333 LEU B C 1
ATOM 5909 O O . LEU B 1 333 ? -8.594 -13.955 8.155 1.00 68.12 333 LEU B O 1
ATOM 5914 N N . LYS B 1 334 ? -7.713 -12.445 9.567 1.00 64.36 334 LYS B N 1
ATOM 5915 C CA . LYS B 1 334 ? -7.951 -11.286 8.724 1.00 64.52 334 LYS B CA 1
ATOM 5916 C C . LYS B 1 334 ? -6.755 -10.362 8.916 1.00 63.23 334 LYS B C 1
ATOM 5917 O O . LYS B 1 334 ? -5.968 -10.534 9.858 1.00 62.37 334 LYS B O 1
ATOM 5923 N N . LYS B 1 335 ? -6.603 -9.398 8.016 1.00 61.11 335 LYS B N 1
ATOM 5924 C CA . LYS B 1 335 ? -5.534 -8.434 8.132 1.00 58.74 335 LYS B CA 1
ATOM 5925 C C . LYS B 1 335 ? -6.084 -7.259 8.919 1.00 55.12 335 LYS B C 1
ATOM 5926 O O . LYS B 1 335 ? -7.246 -6.828 8.730 1.00 52.11 335 LYS B O 1
ATOM 5932 N N . ALA B 1 336 ? -5.239 -6.751 9.813 1.00 50.42 336 ALA B N 1
ATOM 5933 C CA . ALA B 1 336 ? -5.635 -5.725 10.747 1.00 45.60 336 ALA B CA 1
ATOM 5934 C C . ALA B 1 336 ? -6.298 -4.522 10.077 1.00 44.47 336 ALA B C 1
ATOM 5935 O O . ALA B 1 336 ? -7.291 -3.992 10.577 1.00 42.19 336 ALA B O 1
ATOM 5937 N N . HIS B 1 337 ? -5.769 -4.102 8.931 1.00 47.89 337 HIS B N 1
ATOM 5938 C CA . HIS B 1 337 ? -6.337 -2.957 8.200 1.00 52.96 337 HIS B CA 1
ATOM 5939 C C . HIS B 1 337 ? -7.761 -3.174 7.637 1.00 56.01 337 HIS B C 1
ATOM 5940 O O . HIS B 1 337 ? -8.473 -2.207 7.356 1.00 59.75 337 HIS B O 1
ATOM 5947 N N . GLU B 1 338 ? -8.175 -4.421 7.481 1.00 55.78 338 GLU B N 1
ATOM 5948 C CA . GLU B 1 338 ? -9.585 -4.708 7.159 1.00 59.48 338 GLU B CA 1
ATOM 5949 C C . GLU B 1 338 ? -10.562 -4.344 8.301 1.00 57.52 338 GLU B C 1
ATOM 5950 O O . GLU B 1 338 ? -11.738 -4.021 8.036 1.00 55.52 338 GLU B O 1
ATOM 5956 N N . LEU B 1 339 ? -10.064 -4.355 9.551 1.00 52.32 339 LEU B N 1
ATOM 5957 C CA . LEU B 1 339 ? -10.914 -4.164 10.731 1.00 49.33 339 LEU B CA 1
ATOM 5958 C C . LEU B 1 339 ? -10.799 -2.796 11.423 1.00 48.77 339 LEU B C 1
ATOM 5959 O O . LEU B 1 339 ? -11.694 -2.411 12.204 1.00 47.87 339 LEU B O 1
ATOM 5964 N N . SER B 1 340 ? -9.713 -2.068 11.132 1.00 45.78 340 SER B N 1
ATOM 5965 C CA . SER B 1 340 ? -9.396 -0.801 11.819 1.00 46.14 340 SER B CA 1
ATOM 5966 C C . SER B 1 340 ? -9.245 0.430 10.885 1.00 47.28 340 SER B C 1
ATOM 5967 O O . SER B 1 340 ? -8.336 0.479 10.068 1.00 50.08 340 SER B O 1
ATOM 5970 N N . PRO B 1 341 ? -10.112 1.449 11.033 1.00 47.58 341 PRO B N 1
ATOM 5971 C CA . PRO B 1 341 ? -9.863 2.613 10.172 1.00 47.26 341 PRO B CA 1
ATOM 5972 C C . PRO B 1 341 ? -8.551 3.298 10.552 1.00 46.03 341 PRO B C 1
ATOM 5973 O O . PRO B 1 341 ? -7.911 3.929 9.689 1.00 45.87 341 PRO B O 1
ATOM 5977 N N . LEU B 1 342 ? -8.156 3.190 11.822 1.00 41.06 342 LEU B N 1
ATOM 5978 C CA . LEU B 1 342 ? -6.934 3.852 12.256 1.00 41.52 342 LEU B CA 1
ATOM 5979 C C . LEU B 1 342 ? -5.732 3.164 11.580 1.00 43.84 342 LEU B C 1
ATOM 5980 O O . LEU B 1 342 ? -4.862 3.865 11.043 1.00 45.89 342 LEU B O 1
ATOM 5985 N N . ILE B 1 343 ? -5.724 1.820 11.546 1.00 42.81 343 ILE B N 1
ATOM 5986 C CA . ILE B 1 343 ? -4.601 1.037 10.975 1.00 41.03 343 ILE B CA 1
ATOM 5987 C C . ILE B 1 343 ? -4.617 1.189 9.473 1.00 43.97 343 ILE B C 1
ATOM 5988 O O . ILE B 1 343 ? -3.581 1.126 8.796 1.00 44.86 343 ILE B O 1
ATOM 5993 N N . ALA B 1 344 ? -5.815 1.402 8.972 1.00 46.27 344 ALA B N 1
ATOM 5994 C CA . ALA B 1 344 ? -6.086 1.559 7.547 1.00 47.51 344 ALA B CA 1
ATOM 5995 C C . ALA B 1 344 ? -5.593 2.917 7.060 1.00 49.33 344 ALA B C 1
ATOM 5996 O O . ALA B 1 344 ? -5.290 3.096 5.884 1.00 51.53 344 ALA B O 1
ATOM 5998 N N . SER B 1 345 ? -5.540 3.875 7.987 1.00 50.37 345 SER B N 1
ATOM 5999 C CA . SER B 1 345 ? -5.085 5.225 7.723 1.00 49.72 345 SER B CA 1
ATOM 6000 C C . SER B 1 345 ? -3.559 5.291 7.655 1.00 50.30 345 SER B C 1
ATOM 6001 O O . SER B 1 345 ? -3.013 6.199 7.046 1.00 55.62 345 SER B O 1
ATOM 6004 N N . LEU B 1 346 ? -2.869 4.352 8.295 1.00 44.42 346 LEU B N 1
ATOM 6005 C CA . LEU B 1 346 ? -1.444 4.500 8.519 1.00 41.59 346 LEU B CA 1
ATOM 6006 C C . LEU B 1 346 ? -0.598 4.386 7.254 1.00 43.78 346 LEU B C 1
ATOM 6007 O O . LEU B 1 346 ? -0.667 3.408 6.555 1.00 46.87 346 LEU B O 1
ATOM 6012 N N . LYS B 1 347 ? 0.193 5.409 6.960 1.00 45.46 347 LYS B N 1
ATOM 6013 C CA . LYS B 1 347 ? 1.065 5.394 5.786 1.00 48.96 347 LYS B CA 1
ATOM 6014 C C . LYS B 1 347 ? 2.492 5.474 6.302 1.00 45.48 347 LYS B C 1
ATOM 6015 O O . LYS B 1 347 ? 2.693 5.827 7.448 1.00 40.36 347 LYS B O 1
ATOM 6021 N N . PRO B 1 348 ? 3.483 5.126 5.468 1.00 45.98 348 PRO B N 1
ATOM 6022 C CA . PRO B 1 348 ? 4.878 5.223 5.925 1.00 43.65 348 PRO B CA 1
ATOM 6023 C C . PRO B 1 348 ? 5.259 6.649 6.303 1.00 40.98 348 PRO B C 1
ATOM 6024 O O . PRO B 1 348 ? 4.718 7.600 5.755 1.00 42.47 348 PRO B O 1
ATOM 6028 N N . ILE B 1 349 ? 6.146 6.798 7.275 1.00 35.12 349 ILE B N 1
ATOM 6029 C CA . ILE B 1 349 ? 6.679 8.115 7.605 1.00 31.82 349 ILE B CA 1
ATOM 6030 C C . ILE B 1 349 ? 7.777 8.375 6.576 1.00 33.31 349 ILE B C 1
ATOM 6031 O O . ILE B 1 349 ? 8.673 7.538 6.402 1.00 34.23 349 ILE B O 1
ATOM 6036 N N . LYS B 1 350 ? 7.706 9.521 5.914 1.00 33.31 350 LYS B N 1
ATOM 6037 C CA . LYS B 1 350 ? 8.727 9.925 4.923 1.00 40.77 350 LYS B CA 1
ATOM 6038 C C . LYS B 1 350 ? 9.153 11.353 5.201 1.00 35.31 350 LYS B C 1
ATOM 6039 O O . LYS B 1 350 ? 8.341 12.269 5.135 1.00 36.89 350 LYS B O 1
ATOM 6045 N N . LEU B 1 351 ? 10.407 11.537 5.581 1.00 32.69 351 LEU B N 1
ATOM 6046 C CA . LEU B 1 351 ? 10.900 12.854 5.946 1.00 29.86 351 LEU B CA 1
ATOM 6047 C C . LEU B 1 351 ? 12.243 13.095 5.266 1.00 31.59 351 LEU B C 1
ATOM 6048 O O . LEU B 1 351 ? 13.106 12.212 5.260 1.00 32.99 351 LEU B O 1
ATOM 6053 N N . TYR B 1 352 ? 12.421 14.299 4.718 1.00 29.90 352 TYR B N 1
ATOM 6054 C CA . TYR B 1 352 ? 13.640 14.625 3.996 1.00 29.31 352 TYR B CA 1
ATOM 6055 C C . TYR B 1 352 ? 14.234 15.895 4.566 1.00 28.45 352 TYR B C 1
ATOM 6056 O O . TYR B 1 352 ? 13.559 16.922 4.666 1.00 30.31 352 TYR B O 1
ATOM 6065 N N . ARG B 1 353 ? 15.491 15.823 4.980 1.00 24.42 353 ARG B N 1
ATOM 6066 C CA . ARG B 1 353 ? 16.116 16.955 5.631 1.00 26.75 353 ARG B CA 1
ATOM 6067 C C . ARG B 1 353 ? 17.368 17.367 4.890 1.00 27.89 353 ARG B C 1
ATOM 6068 O O . ARG B 1 353 ? 18.086 16.512 4.360 1.00 29.21 353 ARG B O 1
ATOM 6076 N N . ILE B 1 354 ? 17.625 18.678 4.876 1.00 27.24 354 ILE B N 1
ATOM 6077 C CA . ILE B 1 354 ? 18.896 19.221 4.411 1.00 30.79 354 ILE B CA 1
ATOM 6078 C C . ILE B 1 354 ? 19.482 20.033 5.550 1.00 29.70 354 ILE B C 1
ATOM 6079 O O . ILE B 1 354 ? 18.791 20.870 6.138 1.00 31.97 354 ILE B O 1
ATOM 6084 N N . TYR B 1 355 ? 20.751 19.813 5.836 1.00 29.14 355 TYR B N 1
ATOM 6085 C CA . TYR B 1 355 ? 21.438 20.519 6.894 1.00 29.80 355 TYR B CA 1
ATOM 6086 C C . TYR B 1 355 ? 22.610 21.251 6.282 1.00 35.70 355 TYR B C 1
ATOM 6087 O O . TYR B 1 355 ? 23.225 20.719 5.366 1.00 35.60 355 TYR B O 1
ATOM 6096 N N . VAL B 1 356 ? 22.957 22.416 6.811 1.00 34.14 356 VAL B N 1
ATOM 6097 C CA . VAL B 1 356 ? 24.094 23.165 6.269 1.00 39.38 356 VAL B CA 1
ATOM 6098 C C . VAL B 1 356 ? 25.027 23.701 7.367 1.00 39.35 356 VAL B C 1
ATOM 6099 O O . VAL B 1 356 ? 24.582 24.044 8.475 1.00 34.94 356 VAL B O 1
ATOM 6103 N N . ASP B 1 357 ? 26.322 23.739 7.054 1.00 42.71 357 ASP B N 1
ATOM 6104 C CA . ASP B 1 357 ? 27.322 24.355 7.923 1.00 45.72 357 ASP B CA 1
ATOM 6105 C C . ASP B 1 357 ? 26.758 25.670 8.417 1.00 46.05 357 ASP B C 1
ATOM 6106 O O . ASP B 1 357 ? 26.171 26.425 7.634 1.00 42.77 357 ASP B O 1
ATOM 6111 N N . ARG B 1 358 ? 26.917 25.930 9.714 1.00 49.86 358 ARG B N 1
ATOM 6112 C CA . ARG B 1 358 ? 26.405 27.166 10.356 1.00 57.71 358 ARG B CA 1
ATOM 6113 C C . ARG B 1 358 ? 26.940 28.462 9.707 1.00 56.51 358 ARG B C 1
ATOM 6114 O O . ARG B 1 358 ? 26.253 29.485 9.707 1.00 55.77 358 ARG B O 1
ATOM 6122 N N . GLN B 1 359 ? 28.152 28.398 9.154 1.00 59.11 359 GLN B N 1
ATOM 6123 C CA . GLN B 1 359 ? 28.740 29.527 8.409 1.00 63.73 359 GLN B CA 1
ATOM 6124 C C . GLN B 1 359 ? 27.985 29.888 7.124 1.00 62.92 359 GLN B C 1
ATOM 6125 O O . GLN B 1 359 ? 27.895 31.064 6.779 1.00 65.21 359 GLN B O 1
ATOM 6131 N N . LEU B 1 360 ? 27.431 28.885 6.438 1.00 58.88 360 LEU B N 1
ATOM 6132 C CA . LEU B 1 360 ? 26.744 29.087 5.163 1.00 55.32 360 LEU B CA 1
ATOM 6133 C C . LEU B 1 360 ? 25.233 29.136 5.248 1.00 53.91 360 LEU B C 1
ATOM 6134 O O . LEU B 1 360 ? 24.555 29.305 4.230 1.00 50.51 360 LEU B O 1
ATOM 6139 N N . TRP B 1 361 ? 24.694 29.000 6.452 1.00 53.36 361 TRP B N 1
ATOM 6140 C CA . TRP B 1 361 ? 23.266 28.846 6.588 1.00 54.95 361 TRP B CA 1
ATOM 6141 C C . TRP B 1 361 ? 22.494 30.027 5.978 1.00 59.25 361 TRP B C 1
ATOM 6142 O O . TRP B 1 361 ? 21.636 29.826 5.116 1.00 57.22 361 TRP B O 1
ATOM 6153 N N . GLU B 1 362 ? 22.823 31.246 6.394 1.00 64.56 362 GLU B N 1
ATOM 6154 C CA . GLU B 1 362 ? 22.131 32.456 5.905 1.00 69.23 362 GLU B CA 1
ATOM 6155 C C . GLU B 1 362 ? 22.222 32.639 4.377 1.00 68.02 362 GLU B C 1
ATOM 6156 O O . GLU B 1 362 ? 21.227 32.941 3.715 1.00 67.78 362 GLU B O 1
ATOM 6162 N N . LYS B 1 363 ? 23.425 32.440 3.845 1.00 67.60 363 LYS B N 1
ATOM 6163 C CA . LYS B 1 363 ? 23.691 32.454 2.410 1.00 72.83 363 LYS B CA 1
ATOM 6164 C C . LYS B 1 363 ? 22.851 31.392 1.685 1.00 69.27 363 LYS B C 1
ATOM 6165 O O . LYS B 1 363 ? 22.281 31.671 0.634 1.00 68.55 363 LYS B O 1
ATOM 6171 N N . ALA B 1 364 ? 22.776 30.180 2.255 1.00 67.73 364 ALA B N 1
ATOM 6172 C CA . ALA B 1 364 ? 22.030 29.078 1.654 1.00 65.42 364 ALA B CA 1
ATOM 6173 C C . ALA B 1 364 ? 20.544 29.345 1.703 1.00 67.00 364 ALA B C 1
ATOM 6174 O O . ALA B 1 364 ? 19.803 28.897 0.839 1.00 66.82 364 ALA B O 1
ATOM 6176 N N . ARG B 1 365 ? 20.113 30.073 2.722 1.00 70.98 365 ARG B N 1
ATOM 6177 C CA . ARG B 1 365 ? 18.698 30.329 2.961 1.00 79.57 365 ARG B CA 1
ATOM 6178 C C . ARG B 1 365 ? 18.142 31.331 1.953 1.00 85.07 365 ARG B C 1
ATOM 6179 O O . ARG B 1 365 ? 17.117 31.078 1.305 1.00 85.14 365 ARG B O 1
ATOM 6187 N N . SER B 1 366 ? 18.837 32.462 1.827 1.00 90.85 366 SER B N 1
ATOM 6188 C CA . SER B 1 366 ? 18.409 33.569 0.967 1.00 95.76 366 SER B CA 1
ATOM 6189 C C . SER B 1 366 ? 18.677 33.274 -0.510 1.00 98.13 366 SER B C 1
ATOM 6190 O O . SER B 1 366 ? 17.798 33.459 -1.351 1.00 99.00 366 SER B O 1
ATOM 6193 N N . GLU B 1 367 ? 19.879 32.791 -0.811 1.00 100.28 367 GLU B N 1
ATOM 6194 C CA . GLU B 1 367 ? 20.257 32.453 -2.180 1.00 108.20 367 GLU B CA 1
ATOM 6195 C C . GLU B 1 367 ? 19.631 31.151 -2.703 1.00 103.43 367 GLU B C 1
ATOM 6196 O O . GLU B 1 367 ? 20.101 30.603 -3.705 1.00 106.42 367 GLU B O 1
ATOM 6202 N N . LEU B 1 368 ? 18.574 30.669 -2.045 1.00 106.01 368 LEU B N 1
ATOM 6203 C CA . LEU B 1 368 ? 17.975 29.369 -2.380 1.00 106.72 368 LEU B CA 1
ATOM 6204 C C . LEU B 1 368 ? 16.467 29.258 -2.183 1.00 107.81 368 LEU B C 1
ATOM 6205 O O . LEU B 1 368 ? 15.859 28.273 -2.614 1.00 108.85 368 LEU B O 1
ATOM 6210 N N . LYS B 1 369 ? 15.880 30.249 -1.516 1.00 109.08 369 LYS B N 1
ATOM 6211 C CA . LYS B 1 369 ? 14.433 30.309 -1.254 1.00 115.32 369 LYS B CA 1
ATOM 6212 C C . LYS B 1 369 ? 14.105 31.509 -0.359 1.00 108.37 369 LYS B C 1
ATOM 6213 O O . LYS B 1 369 ? 14.931 32.406 -0.177 1.00 110.35 369 LYS B O 1
#

Radius of gyration: 27.73 Å; Cα contacts (8 Å, |Δi|>4): 1204; chains: 2; bounding box: 62×72×79 Å

B-factor: mean 46.02, std 18.73, range [19.09, 115.53]

Nearest PDB structures (foldseek):
  2hek-assembly1_A  TM=1.003E+00  e=1.154E-57  Aquifex aeolicus
  2q14-assembly1_B  TM=8.079E-01  e=6.522E-18  Bacteroides thetaiotaomicron VPI-5482
  2q14-assembly2_H  TM=8.074E-01  e=9.468E-18  Bacteroides thetaiotaomicron VPI-5482
  8d9j-assembly1_D  TM=7.955E-01  e=3.034E-17  Homo sapiens
  5yhw-assembly2_E  TM=7.848E-01  e=4.738E-16  Sus scrofa

Organism: Aquifex aeolicus (strain VF5) (NCBI:txid224324)

Secondary structure (DSSP, 8-state):
-EEEEEETTTEEEEEEHHHHHHHTSHHHHGGGGSBTTTTGGGTSTT---BHHHHHHHHHHHHHHHHHHHT-TTHHHHHHHHHTTTTT--SSSS-HHHHSTTSSS---HHHHHHHHSHHHHHHHTTS-HHHHHHHHHHHHT--SSHHHHHHHHHHHSTT-HHHHHHHHHHHHHHT--SS----HHHHHTEEEETTEEEEEGGGHHHHHHHHHHHHHHIIIIIT-HHHHHHHHHHHHHHHHHTSS---SSTHHHHT--HHHHHHHHHH-STTHHHHHHHHSS-PPEEEEEES-HHHHHHHHHHHHHHS-GGGEEEEEEEE-S--S--EEEETTEEEEHHHH-HHHHHPPPEEEEEEEE-TTTHHHHHHTT-/--EEEEETTTEEEEE-HHHHHHHTSHHHHGGGGSBTTGGGGGTSTT---BHHHHHHHHHHHHHHHHHHHT-TTHHHHHHHHHTTTTTPPSSSS-HHHHTTTSTT---HHHHHHHHSHHHHHHHTTS-HHHHHHHHHHHHT--SSHHHHHHHHHHHSTT-HHHHHHHHHHHHHHT-GGG---HHHHHHTEEEETTEEEEEGGGHHHHHHHHHHHHHHIIIIIT-HHHHHHHHHHHHHHHHHHTT---SSHHHHHT--HHHHHHHHHH-GGGHHHHHHHHSS-PPEEEEEES-HHHHHHHHHHHHHHS-GGGEEEEEEEE-SS-S--EEEETTEEEEHHHH-HHHHH---EEEEEEEE-TTTHHHHHHTT-

Foldseek 3Di:
DWDWDQDVLPGTQIDDDLLVVVCPDLLLVLQLQAQPAAQLCVVLVLSRHTVNSLLSQLLRLLLLLCVLAVPPPSVLLSVLSNLLCSQPFHHPPCLVLVQVLAPPSDRSSLCCCVPDCVVVSVVVPDDPVSSVLSVCLSVVNHDDLSSNLSSCCAPNPPHSSCLRCLSVSCVRSVPPPADRDCSLQSNQWYQDPSHTAGAPVCLVVVVSSLVSVVSCVVPGVVDPLSVLLVVLLNVLVNVVPVNDYCPPVVVRSPRGSVVSVVVQVPDPVNPVSCCCNPVVQGFAWQDKDQDVVVLVVLVVLLVVPDPPVFKDKDKDKADSADQPHWYQDPVGIDGSCVPDVVSVPDHIDIMIIMTGRPVCRVVSNVSSD/DWDWDQDVLPGTQIDDDLLVVVCPFLLLVLQLQAQPAALLCVVLVLSRHTVNSLLSQLLRQLLLLCVLAVPDPSVLLSVLSSLLCSQPFHHDPCQVLVQVQAPPSPRSSLCCCCPGCVVVSPVVPDDVVSVVLSVCLSVVNHPDLSSNLSSCCAPNPLHSSLVRCLSVSCVRSVPVLSDAPNVLQSNQWYQDPSHTAGAPSCLVSVLSNLRSVVSCCVPGVVDPVSVLLRVLLSVLVSVVCVPPHPPPVVSRSVRGSCVSVVCCVPDPVNVVSNCCNPVVQPFAWLDKDQDVVVLVVLVVVCVVPDPPVFKDKDKDKDQSADQPHWYQYPVGTDTSLVPDVSSVPGGMDIMMTMTGGPVCRVVSNVVRD

CATH classification: 1.10.3210.10 (+1 more: 3.30.70.1370)

InterPro domains:
  IPR003607 HD/PDEase domain [SM00471] (47-175)
  IPR003607 HD/PDEase domain [cd00077] (49-186)
  IPR006674 HD domain [PF01966] (51-152)
  IPR006674 HD domain [PS51831] (51-166)
  IPR045509 HD-associated domain [PF19276] (180-291)
  IPR050135 Deoxyguanosinetriphosphate triphosphohydrolase-like [PTHR11373] (3-307)

Solvent-accessible surface area: 32413 Å² total; per-residue (Å²): 164,81,109,101,32,13,6,26,7,45,36,109,1,128,1,20,78,14,0,22,80,1,2,41,4,97,2,0,42,10,0,14,51,0,32,10,22,1,9,3,2,7,26,7,3,1,1,7,0,3,20,1,3,2,2,5,0,1,2,10,14,0,27,104,2,1,87,39,17,180,20,201,43,75,63,5,0,16,0,0,0,0,0,43,10,0,9,47,2,1,4,31,109,1,55,128,8,1,47,71,102,14,219,82,119,61,58,9,10,35,15,0,0,66,83,19,84,0,37,106,26,2,95,130,68,41,60,106,98,40,0,35,28,0,5,42,0,1,42,36,143,48,131,74,101,62,3,83,15,0,4,40,3,0,46,20,74,13,2,0,21,49,2,0,44,1,63,0,2,7,50,0,0,14,8,91,120,16,130,20,53,9,99,141,2,13,55,3,2,91,58,84,121,49,56,19,0,0,29,74,65,0,13,156,15,0,21,43,0,5,52,0,14,83,62,0,25,53,46,1,36,23,51,93,23,22,36,0,2,13,28,3,2,22,57,0,2,111,99,14,1,67,147,58,83,3,85,73,13,77,43,0,8,130,3,38,7,47,60,0,29,36,32,1,86,151,113,181,93,23,85,118,17,16,44,45,3,31,78,85,72,32,3,88,25,32,21,53,18,131,75,119,139,113,3,37,119,26,73,118,124,0,65,125,89,26,80,144,139,64,5,46,56,14,92,11,106,66,108,6,26,35,22,108,8,62,0,38,13,120,133,23,42,60,47,0,64,108,41,0,115,81,1,63,69,39,171,72,12,88,27,0,16,0,0,2,15,144,143,33,45,105,138,1,106,78,92,39,177,175,73,123,107,31,10,7,25,7,34,28,74,0,132,0,25,105,15,0,25,80,0,5,72,3,88,2,0,29,8,0,11,63,0,34,9,21,1,10,3,6,43,33,14,3,1,1,6,0,4,23,1,3,2,2,5,0,1,3,22,1,0,32,60,1,1,85,45,19,175,19,207,55,71,65,7,0,19,0,0,0,0,0,38,9,0,4,46,0,0,6,38,128,1,48,153,9,0,47,89,85,6,230,77,114,55,41,2,10,34,15,0,0,59,81,23,84,0,38,98,26,3,94,129,75,39,55,102,107,52,0,55,30,0,5,60,0,0,37,36,128,46,118,66,105,105,1,43,23,8,3,50,2,0,44,16,72,13,0,0,23,40,1,0,46,0,25,0,2,0,32,0,0,21,7,87,128,0,73,12,75,35,66,115,0,3,57,3,2,89,59,82,121,44,54,20,0,0,33,76,62,0,14,146,10,0,18,57,0,0,40,1,14,78,62,0,23,45,52,1,37,20,50,93,33,23,30,0,7,12,27,3,2,26,62,0,0,114,100,19,0,57,174,57,80,0,98,68,13,62,38,0,6,144,1,36,18,45,66,0,24,38,34,3,83,164,127,166,93,22,118,91,14,18,43,35,5,33,64,142,92,27,2,74,26,18,17,53,15,134,78,114,100,104,1,31,82,1,64,99,90,0,69,118,109,18,69,127,101,77,5,45,53,13,85,13,91,71,104,5,25,41,27,105,5,55,0,38,14,121,134,25,39,66,56,0,76,108,61,2,107,76,1,62,70,33,166,68,15,98,21,10,13,0,0,1,22,96,157,28,44,103,106,1,121,81,106,12,114

Sequence (738 aa):
MIKEFSDPLYGFVRVGEAGLRLIDSFPFQRLRYVKQLGLAYLVFPSAQHTRFEHSLGVYHITERICESLKVKEKELVKLAGLLHDLGHPPFSHTTEVLLPRERSHEDFTERVIKETEIYEILKQDYSHEDIERLVRITLGKPEDEEEKLLSEIITGEFGSDRMDYLRRDAYFCGVSYGFFDYDRLISTLRVYENKVVVDESGLRALENFLISRYFMYVQVYFHKVVRILSIHLVEFLKKLISQEDFTDINNFLRLNDAFVISELFKRKAFREDFERIFQRKHFKTLLSTENYEKFSETKERLLEKFPQEKVRFDEVEKEVYGGNIYVLSSEGLKKAHELSPLIASLKPIKLYRIYVDRQLWEKARSELKMIKEFSDPLYGFVRVGEAGLRLIDSFPFQRLRYVKQLGLAYLVFPSAQHTRFEHSLGVYHITERICESLKVKEKELVKLAGLLHDLGHPPFSHTTEVLLPRERSHEDFTERVIKETEIYEILKQDYSHEDIERLVRITLGKPEDEEEKLLSEIITGEFGSDRMDYLRRDAYFCGVSYGFFDYDRLISTLRVYENKVVVDESGLRALENFLISRYFMYVQVYFHKVVRILSIHLVEFLKKLISQEDFTDINNFLRLNDAFVISELFKRKAFREDFERIFQRKHFKTLLSTENYEKFSETKERLLEKFPQEKVRFDEVEKEVYGGNIYVLSSEGLKKAHELSPLIASLKPIKLYRIYVDRQLWEKARSELK